Protein AF-A0A9Q4A813-F1 (afdb_monomer_lite)

pLDDT: mean 81.17, std 16.29, range [37.03, 97.19]

Structure (mmCIF, N/CA/C/O backbone):
data_AF-A0A9Q4A813-F1
#
_entry.id   AF-A0A9Q4A813-F1
#
loop_
_atom_site.group_PDB
_atom_site.id
_atom_site.type_symbol
_atom_site.label_atom_id
_atom_site.label_alt_id
_atom_site.label_comp_id
_atom_site.label_asym_id
_atom_site.label_entity_id
_atom_site.label_seq_id
_atom_site.pdbx_PDB_ins_code
_atom_site.Cartn_x
_atom_site.Cartn_y
_atom_site.Cartn_z
_atom_site.occupancy
_atom_site.B_iso_or_equiv
_atom_site.auth_seq_id
_atom_site.auth_comp_id
_atom_site.auth_asym_id
_atom_site.auth_atom_id
_atom_site.pdbx_PDB_model_num
ATOM 1 N N . MET A 1 1 ? -51.797 40.266 102.186 1.00 48.66 1 MET A N 1
ATOM 2 C CA . MET A 1 1 ? -51.116 39.179 101.457 1.00 48.66 1 MET A CA 1
ATOM 3 C C . MET A 1 1 ? -51.995 38.846 100.269 1.00 48.66 1 MET A C 1
ATOM 5 O O . MET A 1 1 ? -52.979 38.146 100.448 1.00 48.66 1 MET A O 1
ATOM 9 N N . GLU A 1 2 ? -51.733 39.440 99.106 1.00 53.50 2 GLU A N 1
ATOM 10 C CA . GLU A 1 2 ? -52.373 38.982 97.869 1.00 53.50 2 GLU A CA 1
ATOM 11 C C . GLU A 1 2 ? -51.731 37.646 97.497 1.00 53.50 2 GLU A C 1
ATOM 13 O O . GLU A 1 2 ? -50.522 37.565 97.272 1.00 53.50 2 GLU A O 1
ATOM 18 N N . GLU A 1 3 ? -52.528 36.583 97.527 1.00 62.31 3 GLU A N 1
ATOM 19 C CA . GLU A 1 3 ? -52.125 35.249 97.108 1.00 62.31 3 GLU A CA 1
ATOM 20 C C . GLU A 1 3 ? -51.819 35.312 95.606 1.00 62.31 3 GLU A C 1
ATOM 22 O O . GLU A 1 3 ? -52.702 35.499 94.767 1.00 62.31 3 GLU A O 1
ATOM 27 N N . ARG A 1 4 ? -50.530 35.269 95.258 1.00 67.25 4 ARG A N 1
ATOM 28 C CA . ARG A 1 4 ? -50.065 35.313 93.873 1.00 67.25 4 ARG A CA 1
ATOM 29 C C . ARG A 1 4 ? -50.485 34.005 93.208 1.00 67.25 4 ARG A C 1
ATOM 31 O O . ARG A 1 4 ? -49.751 33.031 93.280 1.00 67.25 4 ARG A O 1
ATOM 38 N N . ILE A 1 5 ? -51.670 33.985 92.595 1.00 70.75 5 ILE A N 1
ATOM 39 C CA . ILE A 1 5 ? -52.188 32.826 91.858 1.00 70.75 5 ILE A CA 1
ATOM 40 C C . ILE A 1 5 ? -51.137 32.420 90.816 1.00 70.75 5 ILE A C 1
ATOM 42 O O . ILE A 1 5 ? -50.911 33.132 89.830 1.00 70.75 5 ILE A O 1
ATOM 46 N N . GLU A 1 6 ? -50.455 31.300 91.063 1.00 72.94 6 GLU A N 1
ATOM 47 C CA . GLU A 1 6 ? -49.460 30.755 90.147 1.00 72.94 6 GLU A CA 1
ATOM 48 C C . GLU A 1 6 ? -50.158 30.315 88.860 1.00 72.94 6 GLU A C 1
ATOM 50 O O . GLU A 1 6 ? -51.040 29.454 88.840 1.00 72.94 6 GLU A O 1
ATOM 55 N N . ARG A 1 7 ? -49.785 30.959 87.754 1.00 78.88 7 ARG A N 1
ATOM 56 C CA . ARG A 1 7 ? -50.363 30.703 86.436 1.00 78.88 7 ARG A CA 1
ATOM 57 C C . ARG A 1 7 ? -49.697 29.474 85.840 1.00 78.88 7 ARG A C 1
ATOM 59 O O . ARG A 1 7 ? -48.671 29.584 85.178 1.00 78.88 7 ARG A O 1
ATOM 66 N N . ILE A 1 8 ? -50.283 28.309 86.069 1.00 87.44 8 ILE A N 1
ATOM 67 C CA . ILE A 1 8 ? -49.774 27.061 85.503 1.00 87.44 8 ILE A CA 1
ATOM 68 C C . ILE A 1 8 ? -50.472 26.808 84.164 1.00 87.44 8 ILE A C 1
ATOM 70 O O . ILE A 1 8 ? -51.692 26.656 84.102 1.00 87.44 8 ILE A O 1
ATOM 74 N N . THR A 1 9 ? -49.696 26.763 83.080 1.00 90.25 9 THR A N 1
ATOM 75 C CA . THR A 1 9 ? -50.174 26.263 81.782 1.00 90.25 9 THR A CA 1
ATOM 76 C C . THR A 1 9 ? -49.902 24.774 81.722 1.00 90.25 9 THR A C 1
ATOM 78 O O . THR A 1 9 ? -48.750 24.359 81.805 1.00 90.25 9 THR A O 1
ATOM 81 N N . SER A 1 10 ? -50.950 23.968 81.598 1.00 93.81 10 SER A N 1
ATOM 82 C CA . SER A 1 10 ? -50.821 22.524 81.413 1.00 93.81 10 SER A CA 1
ATOM 83 C C . SER A 1 10 ? -50.976 22.170 79.940 1.00 93.81 10 SER A C 1
ATOM 85 O O . SER A 1 10 ? -51.886 22.658 79.271 1.00 93.81 10 SER A O 1
ATOM 87 N N . VAL A 1 11 ? -50.077 21.339 79.436 1.00 95.50 11 VAL A N 1
ATOM 88 C CA . VAL A 1 11 ? -50.064 20.851 78.060 1.00 95.50 11 VAL A CA 1
ATOM 89 C C . VAL A 1 11 ? -50.139 19.337 78.119 1.00 95.50 11 VAL A C 1
ATOM 91 O O . VAL A 1 11 ? -49.239 18.713 78.667 1.00 95.50 11 VAL A O 1
ATOM 94 N N . ALA A 1 12 ? -51.193 18.749 77.568 1.00 96.12 12 ALA A N 1
ATOM 95 C CA . ALA A 1 12 ? -51.295 17.303 77.414 1.00 96.12 12 ALA A CA 1
ATOM 96 C C . ALA A 1 12 ? -50.886 16.928 75.989 1.00 96.12 12 ALA A C 1
ATOM 98 O O . ALA A 1 12 ? -51.557 17.321 75.036 1.00 96.12 12 ALA A O 1
ATOM 99 N N . THR A 1 13 ? -49.778 16.209 75.850 1.00 95.81 13 THR A N 1
ATOM 100 C CA . THR A 1 13 ? -49.346 15.592 74.589 1.00 95.81 13 THR A CA 1
ATOM 101 C C . THR A 1 13 ? -49.919 14.180 74.482 1.00 95.81 13 THR A C 1
ATOM 103 O O . THR A 1 13 ? -50.711 13.756 75.328 1.00 95.81 13 THR A O 1
ATOM 106 N N . CYS A 1 14 ? -49.574 13.460 73.420 1.00 91.75 14 CYS A N 1
ATOM 107 C CA . CYS A 1 14 ? -50.016 12.089 73.226 1.00 91.75 14 CYS A CA 1
ATOM 108 C C . CYS A 1 14 ? -49.528 11.132 74.331 1.00 91.75 14 CYS A C 1
ATOM 110 O O . CYS A 1 14 ? -50.235 10.185 74.676 1.00 91.75 14 CYS A O 1
ATOM 112 N N . ASP A 1 15 ? -48.330 11.361 74.864 1.00 90.06 15 ASP A N 1
ATOM 113 C CA . ASP A 1 15 ? -47.640 10.455 75.781 1.00 90.06 15 ASP A CA 1
ATOM 114 C C . ASP A 1 15 ? -47.388 11.051 77.172 1.00 90.06 15 ASP A C 1
ATOM 116 O O . ASP A 1 15 ? -47.363 10.306 78.151 1.00 90.06 15 ASP A O 1
ATOM 120 N N . GLU A 1 16 ? -47.287 12.376 77.304 1.00 94.00 16 GLU A N 1
ATOM 121 C CA . GLU A 1 16 ? -46.998 13.017 78.592 1.00 94.00 16 GLU A CA 1
ATOM 122 C C . GLU A 1 16 ? -47.769 14.333 78.816 1.00 94.00 16 GLU A C 1
ATOM 124 O O . GLU A 1 16 ? -48.275 14.971 77.890 1.00 94.00 16 GLU A O 1
ATOM 129 N N . SER A 1 17 ? -47.900 14.747 80.080 1.00 95.19 17 SER A N 1
ATOM 130 C CA . SER A 1 17 ? -48.520 16.019 80.467 1.00 95.19 17 SER A CA 1
ATOM 131 C C . SER A 1 17 ? -47.512 16.946 81.137 1.00 95.19 17 SER A C 1
ATOM 133 O O . SER A 1 17 ? -47.039 16.672 82.237 1.00 95.19 17 SER A O 1
ATOM 135 N N . TYR A 1 18 ? -47.257 18.092 80.515 1.00 95.88 18 TYR A N 1
ATOM 136 C CA . TYR A 1 18 ? -46.307 19.098 80.980 1.00 95.88 18 TYR A CA 1
ATOM 137 C C . TYR A 1 18 ? -47.015 20.248 81.69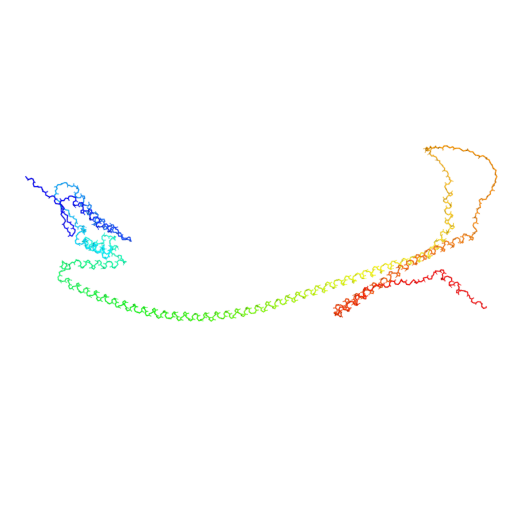7 1.00 95.88 18 TYR A C 1
ATOM 139 O O . TYR A 1 18 ? -48.157 20.598 81.385 1.00 95.88 18 TYR A O 1
ATOM 147 N N . ARG A 1 19 ? -46.335 20.863 82.669 1.00 95.44 19 ARG A N 1
ATOM 148 C CA . ARG A 1 19 ? -46.815 22.044 83.400 1.00 95.44 19 ARG A CA 1
ATOM 149 C C . ARG A 1 19 ? -45.765 23.144 83.349 1.00 95.44 19 ARG A C 1
ATOM 151 O O . ARG A 1 19 ? -44.653 22.965 83.832 1.00 95.44 19 ARG A O 1
ATOM 158 N N . PHE A 1 20 ? -46.141 24.295 82.808 1.00 93.88 20 PHE A N 1
ATOM 159 C CA . PHE A 1 20 ? -45.253 25.436 82.624 1.00 93.88 20 PHE A CA 1
ATOM 160 C C . PHE A 1 20 ? -45.651 26.575 83.569 1.00 93.88 20 PHE A C 1
ATOM 162 O O . PHE A 1 20 ? -46.770 27.087 83.455 1.00 93.88 20 PHE A O 1
ATOM 169 N N . PRO A 1 21 ? -44.757 27.000 84.484 1.00 89.56 21 PRO A N 1
ATOM 170 C CA . PRO A 1 21 ? -45.039 28.083 85.428 1.00 89.56 21 PRO A CA 1
ATOM 171 C C . PRO A 1 21 ? -44.903 29.475 84.794 1.00 89.56 21 PRO A C 1
ATOM 173 O O . PRO A 1 21 ? -45.385 30.465 85.340 1.00 89.56 21 PRO A O 1
ATOM 176 N N . THR A 1 22 ? -44.214 29.584 83.651 1.00 90.00 22 THR A N 1
ATOM 177 C CA . THR A 1 22 ? -43.974 30.859 82.966 1.00 90.00 22 THR A CA 1
ATOM 178 C C . THR A 1 22 ? -44.120 30.728 81.453 1.00 90.00 22 THR A C 1
ATOM 180 O O . THR A 1 22 ? -43.875 29.671 80.872 1.00 90.00 22 THR A O 1
ATOM 183 N N . ALA A 1 23 ? -44.456 31.844 80.802 1.00 89.12 23 ALA A N 1
ATOM 184 C CA . ALA A 1 23 ? -44.488 31.949 79.344 1.00 89.12 23 ALA A CA 1
ATOM 185 C C . ALA A 1 23 ? -43.134 31.645 78.696 1.00 89.12 23 ALA A C 1
ATOM 187 O O . ALA A 1 23 ? -43.082 31.072 77.612 1.00 89.12 23 ALA A O 1
ATOM 188 N N . ASN A 1 24 ? -42.041 32.017 79.366 1.00 92.31 24 ASN A N 1
ATOM 189 C CA . ASN A 1 24 ? -40.705 31.749 78.861 1.00 92.31 24 ASN A CA 1
ATOM 190 C C . ASN A 1 24 ? -40.403 30.245 78.858 1.00 92.31 24 ASN A C 1
ATOM 192 O O . ASN A 1 24 ? -39.918 29.741 77.855 1.00 92.31 24 ASN A O 1
ATOM 196 N N . ALA A 1 25 ? -40.773 29.522 79.923 1.00 94.00 25 ALA A N 1
ATOM 197 C CA . ALA A 1 25 ? -40.615 28.067 79.982 1.00 94.00 25 ALA A CA 1
ATOM 198 C C . ALA A 1 25 ? -41.424 27.357 78.882 1.00 94.00 25 ALA A C 1
ATOM 200 O O . ALA A 1 25 ? -40.917 26.446 78.239 1.00 94.00 25 ALA A O 1
ATOM 201 N N . PHE A 1 26 ? -42.650 27.818 78.609 1.00 94.19 26 PHE A N 1
ATOM 202 C CA . PHE A 1 26 ? -43.450 27.282 77.506 1.00 94.19 26 PHE A CA 1
ATOM 203 C C . PHE A 1 26 ? -42.820 27.570 76.132 1.00 94.19 26 PHE A C 1
ATOM 205 O O . PHE A 1 26 ? -42.729 26.673 75.302 1.00 94.19 26 PHE A O 1
ATOM 212 N N . ARG A 1 27 ? -42.328 28.792 75.884 1.00 94.50 27 ARG A N 1
ATOM 213 C CA . ARG A 1 27 ? -41.642 29.126 74.620 1.00 94.50 27 ARG A CA 1
ATOM 214 C C . ARG A 1 27 ? -40.341 28.347 74.434 1.00 94.50 27 ARG A C 1
ATOM 216 O O . ARG A 1 27 ? -40.059 27.921 73.322 1.00 94.50 27 ARG A O 1
ATOM 223 N N . GLN A 1 28 ? -39.576 28.148 75.507 1.00 95.88 28 GLN A N 1
ATOM 224 C CA . GLN A 1 28 ? -38.374 27.314 75.491 1.00 95.88 28 GLN A CA 1
ATOM 225 C C . GLN A 1 28 ? -38.709 25.860 75.161 1.00 95.88 28 GLN A C 1
ATOM 227 O O . GLN A 1 28 ? -38.016 25.269 74.343 1.00 95.88 28 GLN A O 1
ATOM 232 N N . PHE A 1 29 ? -39.795 25.321 75.721 1.00 96.25 29 PHE A N 1
ATOM 233 C CA . PHE A 1 29 ? -40.293 23.993 75.364 1.00 96.25 29 PHE A CA 1
ATOM 234 C C . PHE A 1 29 ? -40.661 23.903 73.878 1.00 96.25 29 PHE A C 1
ATOM 236 O O . PHE A 1 29 ? -40.133 23.049 73.180 1.00 96.25 29 PHE A O 1
ATOM 243 N N . ILE A 1 30 ? -41.481 24.827 73.358 1.00 96.62 30 ILE A N 1
ATOM 244 C CA . ILE A 1 30 ? -41.858 24.830 71.933 1.00 96.62 30 ILE A CA 1
ATOM 245 C C . ILE A 1 30 ? -40.623 24.940 71.022 1.00 96.62 30 ILE A C 1
ATOM 247 O O . ILE A 1 30 ? -40.543 24.235 70.020 1.00 96.62 30 ILE A O 1
ATOM 251 N N . GLY A 1 31 ? -39.656 25.797 71.367 1.00 96.38 31 GLY A N 1
ATOM 252 C CA . GLY A 1 31 ? -38.399 25.923 70.624 1.00 96.38 31 GLY A CA 1
ATOM 253 C C . GLY A 1 31 ? -37.567 24.638 70.645 1.00 96.38 31 GLY A C 1
ATOM 254 O O . GLY A 1 31 ? -37.150 24.170 69.591 1.00 96.38 31 GLY A O 1
ATOM 255 N N . GLY A 1 32 ? -37.402 24.031 71.825 1.00 97.12 32 GLY A N 1
ATOM 256 C CA . GLY A 1 32 ? -36.677 22.769 71.983 1.00 97.12 32 GLY A CA 1
ATOM 257 C C . GLY A 1 32 ? -37.315 21.620 71.204 1.00 97.12 32 GLY A C 1
ATOM 258 O O . GLY A 1 32 ? -36.611 20.855 70.556 1.00 97.12 32 GLY A O 1
ATOM 259 N N . GLU A 1 33 ? -38.643 21.554 71.184 1.00 97.06 33 GLU A N 1
ATOM 260 C CA . GLU A 1 33 ? -39.403 20.572 70.409 1.00 97.06 33 GLU A CA 1
ATOM 261 C C . GLU A 1 33 ? -39.213 20.748 68.889 1.00 97.06 33 GLU A C 1
ATOM 263 O O . GLU A 1 33 ? -39.002 19.770 68.169 1.00 97.06 33 GLU A O 1
ATOM 268 N N . PHE A 1 34 ? -39.210 21.985 68.373 1.00 96.12 34 PHE A N 1
ATOM 269 C CA . PHE A 1 34 ? -38.894 22.233 66.957 1.00 96.12 34 PHE A CA 1
ATOM 270 C C . PHE A 1 34 ? -37.481 21.765 66.590 1.00 96.12 34 PHE A C 1
ATOM 272 O O . PHE A 1 34 ? -37.295 21.118 65.555 1.00 96.12 34 PHE A O 1
ATOM 279 N N . ASP A 1 35 ? -36.499 22.056 67.441 1.00 96.69 35 ASP A N 1
ATOM 280 C CA . ASP A 1 35 ? -35.110 21.660 67.217 1.00 96.69 35 ASP A CA 1
ATOM 281 C C . ASP A 1 35 ? -34.944 20.134 67.304 1.00 96.69 35 ASP A C 1
ATOM 283 O O . ASP A 1 35 ? -34.292 19.529 66.444 1.00 96.69 35 ASP A O 1
ATOM 287 N N . ALA A 1 36 ? -35.599 19.495 68.278 1.00 96.94 36 ALA A N 1
ATOM 288 C CA . ALA A 1 36 ? -35.564 18.051 68.495 1.00 96.94 36 ALA A CA 1
ATOM 289 C C . ALA A 1 36 ? -36.136 17.255 67.313 1.00 96.94 36 ALA A C 1
ATOM 291 O O . ALA A 1 36 ? -35.641 16.164 67.019 1.00 96.94 36 ALA A O 1
ATOM 292 N N . TRP A 1 37 ? -37.124 17.804 66.599 1.00 97.19 37 TRP A N 1
ATOM 293 C CA . TRP A 1 37 ? -37.753 17.165 65.438 1.00 97.19 37 TRP A CA 1
ATOM 294 C C . TRP A 1 37 ? -37.270 17.678 64.076 1.00 97.19 37 TRP A C 1
ATOM 296 O O . TRP A 1 37 ? -37.696 17.159 63.043 1.00 97.19 37 TRP A O 1
ATOM 306 N N . SER A 1 38 ? -36.338 18.634 64.041 1.00 95.81 38 SER A N 1
ATOM 307 C CA . SER A 1 38 ? -35.790 19.219 62.801 1.00 95.81 38 SER A CA 1
ATOM 308 C C . SER A 1 38 ? -35.235 18.183 61.810 1.00 95.81 38 SER A C 1
ATOM 310 O O . SER A 1 38 ? -35.267 18.371 60.591 1.00 95.81 38 SER A O 1
ATOM 312 N N . TRP A 1 39 ? -34.769 17.044 62.322 1.00 96.31 39 TRP A N 1
ATOM 313 C CA . TRP A 1 39 ? -34.242 15.947 61.517 1.00 96.31 39 TRP A CA 1
ATOM 314 C C . TRP A 1 39 ? -35.301 15.229 60.684 1.00 96.31 39 TRP A C 1
ATOM 316 O O . TRP A 1 39 ? -34.950 14.647 59.660 1.00 96.31 39 TRP A O 1
ATOM 326 N N . VAL A 1 40 ? -36.575 15.270 61.089 1.00 96.12 40 VAL A N 1
ATOM 327 C CA . VAL A 1 40 ? -37.659 14.598 60.364 1.00 96.12 40 VAL A CA 1
ATOM 328 C C . VAL A 1 40 ? -37.801 15.215 58.979 1.00 96.12 40 VAL A C 1
ATOM 330 O O . VAL A 1 40 ? -37.829 14.479 58.001 1.00 96.12 40 VAL A O 1
ATOM 333 N N . SER A 1 41 ? -37.774 16.546 58.874 1.00 92.38 41 SER A N 1
ATOM 334 C CA . SER A 1 41 ? -37.753 17.275 57.594 1.00 92.38 41 SER A CA 1
ATOM 335 C C . SER A 1 41 ? -36.431 17.161 56.822 1.00 92.38 41 SER A C 1
ATOM 337 O O . SER A 1 41 ? -36.364 17.549 55.662 1.00 92.38 41 SER A O 1
ATOM 339 N N . GLY A 1 42 ? -35.366 16.659 57.454 1.00 91.81 42 GLY A N 1
ATOM 340 C CA . GLY A 1 42 ? -34.032 16.523 56.859 1.00 91.81 42 GLY A CA 1
ATOM 341 C C . GLY A 1 42 ? -33.747 15.153 56.236 1.00 91.81 42 GLY A C 1
ATOM 342 O O . GLY A 1 42 ? -32.596 14.874 55.895 1.00 91.81 42 GLY A O 1
ATOM 343 N N . LEU A 1 43 ? -34.746 14.273 56.131 1.00 93.25 43 LEU A N 1
ATOM 344 C CA . LEU A 1 43 ? -34.573 12.945 55.544 1.00 93.25 43 LEU A CA 1
ATOM 345 C C . LEU A 1 43 ? -34.280 13.036 54.028 1.00 93.25 43 LEU A C 1
ATOM 347 O O . LEU A 1 43 ? -34.834 13.893 53.339 1.00 93.25 43 LEU A O 1
ATOM 351 N N . PRO A 1 44 ? -33.386 12.185 53.484 1.00 87.75 44 PRO A N 1
ATOM 352 C CA . PRO A 1 44 ? -32.968 12.273 52.087 1.00 87.75 44 PRO A CA 1
ATOM 353 C C . PRO A 1 44 ? -34.119 11.964 51.116 1.00 87.75 44 PRO A C 1
ATOM 355 O O . PRO A 1 44 ? -34.931 11.069 51.352 1.00 87.75 44 PRO A O 1
ATOM 358 N N . ALA A 1 45 ? -34.155 12.662 49.976 1.00 80.25 45 ALA A N 1
ATOM 359 C CA . ALA A 1 45 ? -35.052 12.324 48.868 1.00 80.25 45 ALA A CA 1
ATOM 360 C C . ALA A 1 45 ? -34.824 10.857 48.426 1.00 80.25 45 ALA A C 1
ATOM 362 O O . ALA A 1 45 ? -33.671 10.420 48.384 1.00 80.25 45 ALA A O 1
ATOM 363 N N . PRO A 1 46 ? -35.878 10.084 48.092 1.00 76.31 46 PRO A N 1
ATOM 364 C CA . PRO A 1 46 ? -37.226 10.512 47.688 1.00 76.31 46 PRO A CA 1
ATOM 365 C C . PRO A 1 46 ? -38.253 10.633 48.829 1.00 76.31 46 PRO A C 1
ATOM 367 O O . PRO A 1 46 ? -39.450 10.760 48.572 1.00 76.31 46 PRO A O 1
ATOM 370 N N . PHE A 1 47 ? -37.821 10.568 50.084 1.00 79.06 47 PHE A N 1
ATOM 371 C CA . PHE A 1 47 ? -38.715 10.437 51.228 1.00 79.06 47 PHE A CA 1
ATOM 372 C C . PHE A 1 47 ? -39.228 11.806 51.701 1.00 79.06 47 PHE A C 1
ATOM 374 O O . PHE A 1 47 ? -38.698 12.374 52.650 1.00 79.06 47 PHE A O 1
ATOM 381 N N . SER A 1 48 ? -40.248 12.360 51.031 1.00 79.88 48 SER A N 1
ATOM 382 C CA . SER A 1 48 ? -40.907 13.585 51.513 1.00 79.88 48 SER A CA 1
ATOM 383 C C . SER A 1 48 ? -41.657 13.282 52.810 1.00 79.88 48 SER A C 1
ATOM 385 O O . SER A 1 48 ? -42.703 12.636 52.823 1.00 79.88 48 SER A O 1
ATOM 387 N N . THR A 1 49 ? -41.086 13.741 53.915 1.00 88.62 49 THR A N 1
ATOM 388 C CA . THR A 1 49 ? -41.665 13.689 55.263 1.00 88.62 49 THR A CA 1
ATOM 389 C C . THR A 1 49 ? -42.326 15.008 55.652 1.00 88.62 49 THR A C 1
ATOM 391 O O . THR A 1 49 ? -42.772 15.171 56.790 1.00 88.62 49 THR A O 1
ATOM 394 N N . ASP A 1 50 ? -42.438 15.937 54.698 1.00 93.12 50 ASP A N 1
ATOM 395 C CA . ASP A 1 50 ? -43.021 17.265 54.887 1.00 93.12 50 ASP A CA 1
ATOM 396 C C . ASP A 1 50 ? -44.467 17.173 55.377 1.00 93.12 50 ASP A C 1
ATOM 398 O O . ASP A 1 50 ? -44.887 17.958 56.224 1.00 93.12 50 ASP A O 1
ATOM 402 N N . GLU A 1 51 ? -45.222 16.176 54.898 1.00 93.50 51 GLU A N 1
ATOM 403 C CA . GLU A 1 51 ? -46.595 15.922 55.339 1.00 93.50 51 GLU A CA 1
ATOM 404 C C . GLU A 1 51 ? -46.643 15.575 56.834 1.00 93.50 51 GLU A C 1
ATOM 406 O O . GLU A 1 51 ? -47.451 16.147 57.569 1.00 93.50 51 GLU A O 1
ATOM 411 N N . TYR A 1 52 ? -45.732 14.719 57.313 1.00 95.38 52 TYR A N 1
ATOM 412 C CA . TYR A 1 52 ? -45.647 14.379 58.735 1.00 95.38 52 TYR A CA 1
ATOM 413 C C . TYR A 1 52 ? -45.178 15.576 59.569 1.00 95.38 52 TYR A C 1
ATOM 415 O O . TYR A 1 52 ? -45.831 15.955 60.544 1.00 95.38 52 TYR A O 1
ATOM 423 N N . ALA A 1 53 ? -44.076 16.211 59.159 1.00 96.06 53 ALA A N 1
ATOM 424 C CA . ALA A 1 53 ? -43.505 17.368 59.844 1.00 96.06 53 ALA A CA 1
ATOM 425 C C . ALA A 1 53 ? -44.495 18.541 59.919 1.00 96.06 53 ALA A C 1
ATOM 427 O O . ALA A 1 53 ? -44.546 19.268 60.915 1.00 96.06 53 ALA A O 1
ATOM 428 N N . HIS A 1 54 ? -45.331 18.721 58.898 1.00 96.00 54 HIS A N 1
ATOM 429 C CA . HIS A 1 54 ? -46.375 19.730 58.908 1.00 96.00 54 HIS A CA 1
ATOM 430 C C . HIS A 1 54 ? -47.541 19.343 59.823 1.00 96.00 54 HIS A C 1
ATOM 432 O O . HIS A 1 54 ? -47.895 20.127 60.707 1.00 96.00 54 HIS A O 1
ATOM 438 N N . GLN A 1 55 ? -48.144 18.165 59.621 1.00 95.62 55 GLN A N 1
ATOM 439 C CA . GLN A 1 55 ? -49.400 17.789 60.282 1.00 95.62 55 GLN A CA 1
ATOM 440 C C . GLN A 1 55 ? -49.224 17.456 61.763 1.00 95.62 55 GLN A C 1
ATOM 442 O O . GLN A 1 55 ? -50.062 17.867 62.565 1.00 95.62 55 GLN A O 1
ATOM 447 N N . PHE A 1 56 ? -48.148 16.752 62.120 1.00 96.12 56 PHE A N 1
ATOM 448 C CA . PHE A 1 56 ? -47.974 16.184 63.460 1.00 96.12 56 PHE A CA 1
ATOM 449 C C . PHE A 1 56 ? -46.959 16.929 64.322 1.00 96.12 56 PHE A C 1
ATOM 451 O O . PHE A 1 56 ? -46.974 16.749 65.530 1.00 96.12 56 PHE A O 1
ATOM 458 N N . ILE A 1 57 ? -46.128 17.805 63.742 1.00 96.31 57 ILE A N 1
ATOM 459 C CA . ILE A 1 57 ? -45.151 18.605 64.501 1.00 96.31 57 ILE A CA 1
ATOM 460 C C . ILE A 1 57 ? -45.494 20.096 64.413 1.00 96.31 57 ILE A C 1
ATOM 462 O O . ILE A 1 57 ? -45.934 20.717 65.378 1.00 96.31 57 ILE A O 1
ATOM 466 N N . THR A 1 58 ? -45.372 20.691 63.227 1.00 96.88 58 THR A N 1
ATOM 467 C CA . THR A 1 58 ? -45.432 22.152 63.065 1.00 96.88 58 THR A CA 1
ATOM 468 C C . THR A 1 58 ? -46.812 22.729 63.370 1.00 96.88 58 THR A C 1
ATOM 470 O O . THR A 1 58 ? -46.930 23.754 64.044 1.00 96.88 58 THR A O 1
ATOM 473 N N . LYS A 1 59 ? -47.875 22.107 62.852 1.00 96.38 59 LYS A N 1
ATOM 474 C CA . LYS A 1 59 ? -49.258 22.562 63.027 1.00 96.38 59 LYS A CA 1
ATOM 475 C C . LYS A 1 59 ? -49.714 22.543 64.495 1.00 96.38 59 LYS A C 1
ATOM 477 O O . LYS A 1 59 ? -50.208 23.592 64.923 1.00 96.38 59 LYS A O 1
ATOM 482 N N . PRO A 1 60 ? -49.561 21.449 65.273 1.00 96.62 60 PRO A N 1
ATOM 483 C CA . PRO A 1 60 ? -49.950 21.438 66.684 1.00 96.62 60 PRO A CA 1
ATOM 484 C C . PRO A 1 60 ? -49.109 22.401 67.528 1.00 96.62 60 PRO A C 1
ATOM 486 O O . PRO A 1 60 ? -49.689 23.171 68.290 1.00 96.62 60 PRO A O 1
ATOM 489 N N . LEU A 1 61 ? -47.788 22.474 67.318 1.00 96.31 61 LEU A N 1
ATOM 490 C CA . LEU A 1 61 ? -46.925 23.413 68.047 1.00 96.31 61 LEU A CA 1
ATOM 491 C C . LEU A 1 61 ? -47.306 24.878 67.780 1.00 96.31 61 LEU A C 1
ATOM 493 O O . LEU A 1 61 ? -47.511 25.650 68.717 1.00 96.31 61 LEU A O 1
ATOM 497 N N . LYS A 1 62 ? -47.521 25.265 66.513 1.00 96.00 62 LYS A N 1
ATOM 498 C CA . LYS A 1 62 ? -47.997 26.619 66.162 1.00 96.00 62 LYS A CA 1
ATOM 499 C C . LYS A 1 62 ? -49.420 26.895 66.643 1.00 96.00 62 LYS A C 1
ATOM 501 O O . LYS A 1 62 ? -49.788 28.053 66.841 1.00 96.00 62 LYS A O 1
ATOM 506 N N . ALA A 1 63 ? -50.272 25.875 66.748 1.00 94.44 63 ALA A N 1
ATOM 507 C CA . ALA A 1 63 ? -51.607 26.027 67.320 1.00 94.44 63 ALA A CA 1
ATOM 508 C C . ALA A 1 63 ? -51.521 26.288 68.828 1.00 94.44 63 ALA A C 1
ATOM 510 O O . ALA A 1 63 ? -52.191 27.196 69.313 1.00 94.44 63 ALA A O 1
ATOM 511 N N . ALA A 1 64 ? -50.650 25.571 69.540 1.00 93.25 64 ALA A N 1
ATOM 512 C CA . ALA A 1 64 ? -50.397 25.783 70.959 1.00 93.25 64 ALA A CA 1
ATOM 513 C C . ALA A 1 64 ? -49.763 27.153 71.235 1.00 93.25 64 ALA A C 1
ATOM 515 O O . ALA A 1 64 ? -50.210 27.856 72.137 1.00 93.25 64 ALA A O 1
ATOM 516 N N . GLU A 1 65 ? -48.799 27.585 70.418 1.00 93.44 65 GLU A N 1
ATOM 517 C CA . GLU A 1 65 ? -48.189 28.915 70.518 1.00 93.44 65 GLU A CA 1
ATOM 518 C C . GLU A 1 65 ? -49.206 30.042 70.270 1.00 93.44 65 GLU A C 1
ATOM 520 O O . GLU A 1 65 ? -49.284 31.001 71.040 1.00 93.44 65 GLU A O 1
ATOM 525 N N . ARG A 1 66 ? -50.040 29.917 69.227 1.00 92.38 66 ARG A N 1
ATOM 526 C CA . ARG A 1 66 ? -51.117 30.883 68.957 1.00 92.38 66 ARG A CA 1
ATOM 527 C C . ARG A 1 66 ? -52.145 30.905 70.075 1.00 92.38 66 ARG A C 1
ATOM 529 O O . ARG A 1 66 ? -52.491 31.987 70.534 1.00 92.38 66 ARG A O 1
ATOM 536 N N . ALA A 1 67 ? -52.594 29.735 70.531 1.00 88.94 67 ALA A N 1
ATOM 537 C CA . ALA A 1 67 ? -53.515 29.639 71.653 1.00 88.94 67 ALA A CA 1
ATOM 538 C C . ALA A 1 67 ? -52.925 30.356 72.868 1.00 88.94 67 ALA A C 1
ATOM 540 O O . ALA A 1 67 ? -53.604 31.186 73.458 1.00 88.94 67 ALA A O 1
ATOM 541 N N . PHE A 1 68 ? -51.648 30.125 73.175 1.00 86.25 68 PHE A N 1
ATOM 542 C CA . PHE A 1 68 ? -50.946 30.769 74.281 1.00 86.25 68 PHE A CA 1
ATOM 543 C C . PHE A 1 68 ? -50.886 32.306 74.170 1.00 86.25 68 PHE A C 1
ATOM 545 O O . PHE A 1 68 ? -50.998 32.987 75.186 1.00 86.25 68 PHE A O 1
ATOM 552 N N . ASN A 1 69 ? -50.751 32.861 72.959 1.00 84.69 69 ASN A N 1
ATOM 553 C CA . ASN A 1 69 ? -50.629 34.308 72.736 1.00 84.69 69 ASN A CA 1
ATOM 554 C C . ASN A 1 69 ? -51.968 35.083 72.746 1.00 84.69 69 ASN A C 1
ATOM 556 O O . ASN A 1 69 ? -51.937 36.300 72.913 1.00 84.69 69 ASN A O 1
ATOM 560 N N . VAL A 1 70 ? -53.121 34.427 72.547 1.00 79.06 70 VAL A N 1
ATOM 561 C CA . VAL A 1 70 ? -54.405 35.112 72.266 1.00 79.06 70 VAL A CA 1
ATOM 562 C C . VAL A 1 70 ? -55.135 35.661 73.504 1.00 79.06 70 VAL A C 1
ATOM 564 O O . VAL A 1 70 ? -55.853 36.642 73.354 1.00 79.06 70 VAL A O 1
ATOM 567 N N . ASP A 1 71 ? -54.910 35.166 74.731 1.00 59.00 71 ASP A N 1
ATOM 568 C CA . ASP A 1 71 ? -55.621 35.706 75.914 1.00 59.00 71 ASP A CA 1
ATOM 569 C C . ASP A 1 71 ? -54.755 35.864 77.163 1.00 59.00 71 ASP A C 1
ATOM 571 O O . ASP A 1 71 ? -54.036 34.960 77.603 1.00 59.00 71 ASP A O 1
ATOM 575 N N . GLY A 1 72 ? -54.909 37.021 77.796 1.00 63.41 72 GLY A N 1
ATOM 576 C CA . GLY A 1 72 ? -54.360 37.296 79.109 1.00 63.41 72 GLY A CA 1
ATOM 577 C C . GLY A 1 72 ? -55.112 36.583 80.239 1.00 63.41 72 GLY A C 1
ATOM 578 O O . GLY A 1 72 ? -56.334 36.495 80.251 1.00 63.41 72 GLY A O 1
ATOM 579 N N . LEU A 1 73 ? -54.327 36.200 81.251 1.00 57.31 73 LEU A N 1
ATOM 580 C CA . LEU A 1 73 ? -54.661 36.126 82.684 1.00 57.31 73 LEU A CA 1
ATOM 581 C C . LEU A 1 73 ? -55.271 34.842 83.294 1.00 57.31 73 LEU A C 1
ATOM 583 O O . LEU A 1 73 ? -55.226 34.757 84.520 1.00 57.31 73 LEU A O 1
ATOM 587 N N . THR A 1 74 ? -55.717 33.816 82.556 1.00 74.62 74 THR A N 1
ATOM 588 C CA . THR A 1 74 ? -56.262 32.569 83.167 1.00 74.62 74 THR A CA 1
ATOM 589 C C . THR A 1 74 ? -55.390 31.321 82.955 1.00 74.62 74 THR A C 1
ATOM 591 O O . THR A 1 74 ? -54.636 31.225 81.986 1.00 74.62 74 THR A O 1
ATOM 594 N N . ALA A 1 75 ? -55.457 30.364 83.895 1.00 78.44 75 ALA A N 1
ATOM 595 C CA . ALA A 1 75 ? -54.812 29.052 83.775 1.00 78.44 75 ALA A CA 1
ATOM 596 C C . ALA A 1 75 ? -55.382 28.283 82.570 1.00 78.44 75 ALA A C 1
ATOM 598 O O . ALA A 1 75 ? -56.591 28.293 82.341 1.00 78.44 75 ALA A O 1
ATOM 599 N N . ARG A 1 76 ? -54.513 27.620 81.796 1.00 83.06 76 ARG A N 1
ATOM 600 C CA . ARG A 1 76 ? -54.871 26.989 80.516 1.00 83.06 76 ARG A CA 1
ATOM 601 C C . ARG A 1 76 ? -54.561 25.502 80.519 1.00 83.06 76 ARG A C 1
ATOM 603 O O . ARG A 1 76 ? -53.525 25.068 81.027 1.00 83.06 76 ARG A O 1
ATOM 610 N N . HIS A 1 77 ? -55.444 24.747 79.883 1.00 91.06 77 HIS A N 1
ATOM 611 C CA . HIS A 1 77 ? -55.205 23.366 79.505 1.00 91.06 77 HIS A CA 1
ATOM 612 C C . HIS A 1 77 ? -55.177 23.285 77.978 1.00 91.06 77 HIS A C 1
ATOM 614 O O . HIS A 1 77 ? -56.201 23.474 77.325 1.00 91.06 77 HIS A O 1
ATOM 620 N N . LEU A 1 78 ? -53.990 23.080 77.409 1.00 93.50 78 LEU A N 1
ATOM 621 C CA . LEU A 1 78 ? -53.790 22.899 75.976 1.00 93.50 78 LEU A CA 1
ATOM 622 C C . LEU A 1 78 ? -53.740 21.399 75.683 1.00 93.50 78 LEU A C 1
ATOM 624 O O . LEU A 1 78 ? -52.841 20.700 76.147 1.00 93.50 78 LEU A O 1
ATOM 628 N N . ASN A 1 79 ? -54.707 20.908 74.913 1.00 93.56 79 ASN A N 1
ATOM 629 C CA . ASN A 1 79 ? -54.732 19.521 74.466 1.00 93.56 79 ASN A CA 1
ATOM 630 C C . ASN A 1 79 ? -54.034 19.410 73.104 1.00 93.56 79 ASN A C 1
ATOM 632 O O . ASN A 1 79 ? -54.558 19.869 72.090 1.00 93.56 79 ASN A O 1
ATOM 636 N N . MET A 1 80 ? -52.858 18.791 73.103 1.00 94.69 80 MET A N 1
ATOM 637 C CA . MET A 1 80 ? -52.067 18.425 71.932 1.00 94.69 80 MET A CA 1
ATOM 638 C C . MET A 1 80 ? -52.005 16.900 71.774 1.00 94.69 80 MET A C 1
ATOM 640 O O . MET A 1 80 ? -50.948 16.329 71.537 1.00 94.69 80 MET A O 1
ATOM 644 N N . SER A 1 81 ? -53.142 16.215 71.884 1.00 91.69 81 SER A N 1
ATOM 645 C CA . SER A 1 81 ? -53.232 14.750 71.720 1.00 91.69 81 SER A CA 1
ATOM 646 C C . SER A 1 81 ? -52.713 14.213 70.378 1.00 91.69 81 SER A C 1
ATOM 648 O O . SER A 1 81 ? -52.457 13.021 70.257 1.00 91.69 81 SER A O 1
ATOM 650 N N . THR A 1 82 ? -52.553 15.070 69.366 1.00 92.75 82 THR A N 1
ATOM 651 C CA . THR A 1 82 ? -51.990 14.711 68.055 1.00 92.75 82 THR A CA 1
ATOM 652 C C . THR A 1 82 ? -50.470 14.878 67.987 1.00 92.75 82 THR A C 1
ATOM 654 O O . THR A 1 82 ? -49.906 14.730 66.911 1.00 92.75 82 THR A O 1
ATOM 657 N N . TYR A 1 83 ? -49.835 15.319 69.074 1.00 96.25 83 TYR A N 1
ATOM 658 C CA . TYR A 1 83 ? -48.423 15.678 69.133 1.00 96.25 83 TYR A CA 1
ATOM 659 C C . TYR A 1 83 ? -47.659 14.685 70.001 1.00 96.25 83 TYR A C 1
ATOM 661 O O . TYR A 1 83 ? -48.103 14.373 71.108 1.00 96.25 83 TYR A O 1
ATOM 669 N N . LEU A 1 84 ? -46.502 14.238 69.518 1.00 96.00 84 LEU A N 1
ATOM 670 C CA . LEU A 1 84 ? -45.569 13.411 70.274 1.00 96.00 84 LEU A CA 1
ATOM 671 C C . LEU A 1 84 ? -44.428 14.289 70.796 1.00 96.00 84 LEU A C 1
ATOM 673 O O . LEU A 1 84 ? -43.714 14.887 69.991 1.00 96.00 84 LEU A O 1
ATOM 677 N N . SER A 1 85 ? -44.267 14.381 72.117 1.00 96.56 85 SER A N 1
ATOM 678 C CA . SER A 1 85 ? -43.164 15.159 72.693 1.00 96.56 85 SER A CA 1
ATOM 679 C C . SER A 1 85 ? -41.835 14.448 72.494 1.00 96.56 85 SER A C 1
ATOM 681 O O . SER A 1 85 ? -41.769 13.224 72.569 1.00 96.56 85 SER A O 1
ATOM 683 N N . SER A 1 86 ? -40.766 15.211 72.259 1.00 96.56 86 SER A N 1
ATOM 684 C CA . SER A 1 86 ? -39.407 14.679 72.188 1.00 96.56 86 SER A CA 1
ATOM 685 C C . SER A 1 86 ? -38.936 14.072 73.508 1.00 96.56 86 SER A C 1
ATOM 687 O O . SER A 1 86 ? -38.164 13.116 73.493 1.00 96.56 86 SER A O 1
ATOM 689 N N . ASP A 1 87 ? -39.418 14.608 74.631 1.00 95.44 87 ASP A N 1
ATOM 690 C CA . ASP A 1 87 ? -39.039 14.184 75.983 1.00 95.44 87 ASP A CA 1
ATOM 691 C C . ASP A 1 87 ? -39.953 13.076 76.532 1.00 95.44 87 ASP A C 1
ATOM 693 O O . ASP A 1 87 ? -39.622 12.412 77.523 1.00 95.44 87 ASP A O 1
ATOM 697 N N . GLY A 1 88 ? -41.080 12.832 75.865 1.00 93.00 88 GLY A N 1
ATOM 698 C CA . GLY A 1 88 ? -41.981 11.736 76.180 1.00 93.00 88 GLY A CA 1
ATOM 699 C C . GLY A 1 88 ? -41.353 10.360 75.915 1.00 93.00 88 GLY A C 1
ATOM 700 O O . GLY A 1 88 ? -40.295 10.235 75.292 1.00 93.00 88 GLY A O 1
ATOM 701 N N . GLU A 1 89 ? -41.969 9.297 76.440 1.00 92.31 89 GLU A N 1
ATOM 702 C CA . GLU A 1 89 ? -41.423 7.928 76.380 1.00 92.31 89 GLU A CA 1
ATOM 703 C C . GLU A 1 89 ? -41.165 7.476 74.933 1.00 92.31 89 GLU A C 1
ATOM 705 O O . GLU A 1 89 ? -40.093 6.957 74.620 1.00 92.31 89 GLU A O 1
ATOM 710 N N . LEU A 1 90 ? -42.118 7.734 74.033 1.00 93.25 90 LEU A N 1
ATOM 711 C CA . LEU A 1 90 ? -41.996 7.357 72.623 1.00 93.25 90 LEU A CA 1
ATOM 712 C C . LEU A 1 90 ? -41.049 8.293 71.865 1.00 93.25 90 LEU A C 1
ATOM 714 O O . LEU A 1 90 ? -40.356 7.848 70.949 1.00 93.25 90 LEU A O 1
ATOM 718 N N . GLY A 1 91 ? -41.000 9.573 72.245 1.00 95.19 91 GLY A N 1
ATOM 719 C CA . GLY A 1 91 ? -40.078 10.547 71.667 1.00 95.19 91 GLY A CA 1
ATOM 720 C C . GLY A 1 91 ? -38.618 10.211 71.948 1.00 95.19 91 GLY A C 1
ATOM 721 O O . GLY A 1 91 ? -37.818 10.125 71.013 1.00 95.19 91 GLY A O 1
ATOM 722 N N . ARG A 1 92 ? -38.288 9.929 73.214 1.00 95.12 92 ARG A N 1
ATOM 723 C CA . ARG A 1 92 ? -36.940 9.518 73.635 1.00 95.12 92 ARG A CA 1
ATOM 724 C C . ARG A 1 92 ? -36.496 8.245 72.935 1.00 95.12 92 ARG A C 1
ATOM 726 O O . ARG A 1 92 ? -35.410 8.204 72.366 1.00 95.12 92 ARG A O 1
ATOM 733 N N . LEU A 1 93 ? -37.373 7.251 72.880 1.00 95.06 93 LEU A N 1
ATOM 734 C CA . LEU A 1 93 ? -37.096 6.002 72.186 1.00 95.06 93 LEU A CA 1
ATOM 735 C C . LEU A 1 93 ? -36.862 6.213 70.684 1.00 95.06 93 LEU A C 1
ATOM 737 O O . LEU A 1 93 ? -35.930 5.653 70.113 1.00 95.06 93 LEU A O 1
ATOM 741 N N . ALA A 1 94 ? -37.648 7.069 70.026 1.00 96.38 94 ALA A N 1
ATOM 742 C CA . ALA A 1 94 ? -37.393 7.411 68.630 1.00 96.38 94 ALA A CA 1
ATOM 743 C C . ALA A 1 94 ? -36.016 8.073 68.449 1.00 96.38 94 ALA A C 1
ATOM 745 O O . ALA A 1 94 ? -35.317 7.781 67.474 1.00 96.38 94 ALA A O 1
ATOM 746 N N . GLN A 1 95 ? -35.592 8.933 69.378 1.00 96.19 95 GLN A N 1
ATOM 747 C CA . GLN A 1 95 ? -34.258 9.535 69.347 1.00 96.19 95 GLN A CA 1
ATOM 748 C C . GLN A 1 95 ? -33.140 8.506 69.563 1.00 96.19 95 GLN A C 1
ATOM 750 O O . GLN A 1 95 ? -32.130 8.571 68.862 1.00 96.19 95 GLN A O 1
ATOM 755 N N . GLU A 1 96 ? -33.323 7.537 70.457 1.00 95.69 96 GLU A N 1
ATOM 756 C CA . GLU A 1 96 ? -32.382 6.428 70.667 1.00 95.69 96 GLU A CA 1
ATOM 757 C C . GLU A 1 96 ? -32.263 5.563 69.403 1.00 95.69 96 GLU A C 1
ATOM 759 O O . GLU A 1 96 ? -31.167 5.388 68.867 1.00 95.69 96 GLU A O 1
ATOM 764 N N . ILE A 1 97 ? -33.394 5.151 68.816 1.00 96.50 97 ILE A N 1
ATOM 765 C CA . ILE A 1 97 ? -33.429 4.392 67.552 1.00 96.50 97 ILE A CA 1
ATOM 766 C C . ILE A 1 97 ? -32.744 5.174 66.428 1.00 96.50 97 ILE A C 1
ATOM 768 O O . ILE A 1 97 ? -32.076 4.590 65.574 1.00 96.50 97 ILE A O 1
ATOM 772 N N . ARG A 1 98 ? -32.874 6.506 66.413 1.00 96.75 98 ARG A N 1
ATOM 773 C CA . ARG A 1 98 ? -32.199 7.348 65.419 1.00 96.75 98 ARG A CA 1
ATOM 774 C C . ARG A 1 98 ? -30.681 7.264 65.556 1.00 96.75 98 ARG A C 1
ATOM 776 O O . ARG A 1 98 ? -30.001 7.252 64.529 1.00 96.75 98 ARG A O 1
ATOM 783 N N . GLN A 1 99 ? -30.164 7.245 66.783 1.00 96.44 99 GLN A N 1
ATOM 784 C CA . GLN A 1 99 ? -28.729 7.159 67.051 1.00 96.44 99 GLN A CA 1
ATOM 785 C C . GLN A 1 99 ? -28.173 5.767 66.720 1.00 96.44 99 GLN A C 1
ATOM 787 O O . GLN A 1 99 ? -27.097 5.675 66.133 1.00 96.44 99 GLN A O 1
ATOM 792 N N . GLU A 1 100 ? -28.914 4.702 67.032 1.00 96.06 100 GLU A N 1
ATOM 793 C CA . GLU A 1 100 ? -28.434 3.320 66.881 1.00 96.06 100 GLU A CA 1
ATOM 794 C C . GLU A 1 100 ? -28.691 2.712 65.496 1.00 96.06 100 GLU A C 1
ATOM 796 O O . GLU A 1 100 ? -27.859 1.981 64.955 1.00 96.06 100 GLU A O 1
ATOM 801 N N . HIS A 1 101 ? -29.846 3.008 64.901 1.00 95.50 101 HIS A N 1
ATOM 802 C CA . HIS A 1 101 ? -30.347 2.345 63.690 1.00 95.50 101 HIS A CA 1
ATOM 803 C C . HIS A 1 101 ? -30.623 3.310 62.534 1.00 95.50 101 HIS A C 1
ATOM 805 O O . HIS A 1 101 ? -31.129 2.906 61.482 1.00 95.50 101 HIS A O 1
ATOM 811 N N . GLY A 1 102 ? -30.277 4.583 62.715 1.00 96.62 102 GLY A N 1
ATOM 812 C CA . GLY A 1 102 ? -30.397 5.622 61.707 1.00 96.62 102 GLY A CA 1
ATOM 813 C C . GLY A 1 102 ? -31.777 6.291 61.649 1.00 96.62 102 GLY A C 1
ATOM 814 O O . GLY A 1 102 ? -32.773 5.809 62.198 1.00 96.62 102 GLY A O 1
ATOM 815 N N . PRO A 1 103 ? -31.862 7.437 60.952 1.00 96.88 103 PRO A N 1
ATOM 816 C CA . PRO A 1 103 ? -33.042 8.298 60.975 1.00 96.88 103 PRO A CA 1
ATOM 817 C C . PRO A 1 103 ? -34.243 7.705 60.220 1.00 96.88 103 PRO A C 1
ATOM 819 O O . PRO A 1 103 ? -35.380 7.989 60.579 1.00 96.88 103 PRO A O 1
ATOM 822 N N . ILE A 1 104 ? -34.020 6.844 59.219 1.00 96.50 104 ILE A N 1
ATOM 823 C CA . ILE A 1 104 ? -35.103 6.179 58.472 1.00 96.50 104 ILE A CA 1
ATOM 824 C C . ILE A 1 104 ? -35.842 5.182 59.373 1.00 96.50 104 ILE A C 1
ATOM 826 O O . ILE A 1 104 ? -37.067 5.227 59.456 1.00 96.50 104 ILE A O 1
ATOM 830 N N . THR A 1 105 ? -35.108 4.324 60.089 1.00 96.31 105 THR A N 1
ATOM 831 C CA . THR A 1 105 ? -35.678 3.349 61.035 1.00 96.31 105 THR A CA 1
ATOM 832 C C . THR A 1 105 ? -36.434 4.050 62.161 1.00 96.31 105 THR A C 1
ATOM 834 O O . THR A 1 105 ? -37.555 3.668 62.486 1.00 96.31 105 THR A O 1
ATOM 837 N N . SER A 1 106 ? -35.859 5.124 62.712 1.00 96.88 106 SER A N 1
ATOM 838 C CA . SER A 1 106 ? -36.516 5.956 63.727 1.00 96.88 106 SER A CA 1
ATOM 839 C C . SER A 1 106 ? -37.812 6.584 63.219 1.00 96.88 106 SER A C 1
ATOM 841 O O . SER A 1 106 ? -38.834 6.547 63.900 1.00 96.88 106 SER A O 1
ATOM 843 N N . PHE A 1 107 ? -37.820 7.100 61.989 1.00 96.94 107 PHE A N 1
ATOM 844 C CA . PHE A 1 107 ? -39.032 7.660 61.405 1.00 96.94 107 PHE A CA 1
ATOM 845 C C . PHE A 1 107 ? -40.099 6.590 61.129 1.00 96.94 107 PHE A C 1
ATOM 847 O O . PHE A 1 107 ? -41.271 6.810 61.421 1.00 96.94 107 PHE A O 1
ATOM 854 N N . MET A 1 108 ? -39.712 5.400 60.657 1.00 95.81 108 MET A N 1
ATOM 855 C CA . MET A 1 108 ? -40.630 4.257 60.541 1.00 95.81 108 MET A CA 1
ATOM 856 C C . MET A 1 108 ? -41.229 3.877 61.899 1.00 95.81 108 MET A C 1
ATOM 858 O O . MET A 1 108 ? -42.427 3.609 61.990 1.00 95.81 108 MET A O 1
ATOM 862 N N . PHE A 1 109 ? -40.416 3.894 62.957 1.00 96.19 109 PHE A N 1
ATOM 863 C CA . PHE A 1 109 ? -40.882 3.677 64.322 1.00 96.19 109 PHE A CA 1
ATOM 864 C C . PHE A 1 109 ? -41.892 4.754 64.745 1.00 96.19 109 PHE A C 1
ATOM 866 O O . PHE A 1 109 ? -42.953 4.407 65.252 1.00 96.19 109 PHE A O 1
ATOM 873 N N . LEU A 1 110 ? -41.635 6.037 64.463 1.00 95.75 110 LEU A N 1
ATOM 874 C CA . LEU A 1 110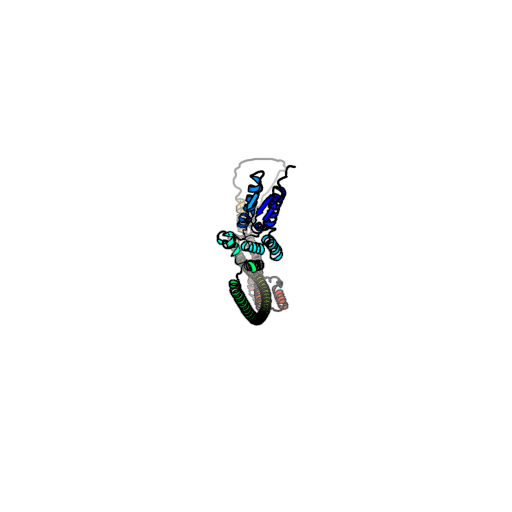 ? -42.581 7.126 64.745 1.00 95.75 110 LEU A CA 1
ATOM 875 C C . LEU A 1 110 ? -43.923 6.939 64.032 1.00 95.75 110 LEU A C 1
ATOM 877 O O . LEU A 1 110 ? -44.968 7.101 64.657 1.00 95.75 110 LEU A O 1
ATOM 881 N N . LEU A 1 111 ? -43.913 6.556 62.750 1.00 95.56 111 LEU A N 1
ATOM 882 C CA . LEU A 1 111 ? -45.143 6.291 61.993 1.00 95.56 111 LEU A CA 1
ATOM 883 C C . LEU A 1 111 ? -45.980 5.169 62.623 1.00 95.56 111 LEU A C 1
ATOM 885 O O . LEU A 1 111 ? -47.209 5.239 62.609 1.00 95.56 111 LEU A O 1
ATOM 889 N N . LEU A 1 112 ? -45.319 4.150 63.181 1.00 94.06 112 LEU A N 1
ATOM 890 C CA . LEU A 1 112 ? -45.963 3.036 63.880 1.00 94.06 112 LEU A CA 1
ATOM 891 C C . LEU A 1 112 ? -46.446 3.422 65.282 1.00 94.06 112 LEU A C 1
ATOM 893 O O . LEU A 1 112 ? -47.525 3.000 65.697 1.00 94.06 112 LEU A O 1
ATOM 897 N N . ALA A 1 113 ? -45.657 4.225 65.996 1.00 93.19 113 ALA A N 1
ATOM 898 C CA . ALA A 1 113 ? -45.912 4.633 67.371 1.00 93.19 113 ALA A CA 1
ATOM 899 C C . ALA A 1 113 ? -46.990 5.715 67.499 1.00 93.19 113 ALA A C 1
ATOM 901 O O . ALA A 1 113 ? -47.647 5.804 68.535 1.00 93.19 113 ALA A O 1
ATOM 902 N N . HIS A 1 114 ? -47.203 6.518 66.456 1.00 93.88 114 HIS A N 1
ATOM 903 C CA . HIS A 1 114 ? -48.143 7.630 66.484 1.00 93.88 114 HIS A CA 1
ATOM 904 C C . HIS A 1 114 ? -49.612 7.148 66.476 1.00 93.88 114 HIS A C 1
ATOM 906 O O . HIS A 1 114 ? -50.081 6.622 65.459 1.00 93.88 114 HIS A O 1
ATOM 912 N N . PRO A 1 115 ? -50.417 7.387 67.533 1.00 89.94 115 PRO A N 1
ATOM 913 C CA . PRO A 1 115 ? -51.738 6.757 67.661 1.00 89.94 115 PRO A CA 1
ATOM 914 C C . PRO A 1 115 ? -52.750 7.136 66.584 1.00 89.94 115 PRO A C 1
ATOM 916 O O . PRO A 1 115 ? -53.630 6.345 66.266 1.00 89.94 115 PRO A O 1
ATOM 919 N N . GLN A 1 116 ? -52.633 8.332 66.000 1.00 91.44 116 GLN A N 1
ATOM 920 C CA . GLN A 1 116 ? -53.517 8.741 64.904 1.00 91.44 116 GLN A CA 1
ATOM 921 C C . GLN A 1 116 ? -53.158 8.100 63.562 1.00 91.44 116 GLN A C 1
ATOM 923 O O . GLN A 1 116 ? -54.032 7.975 62.708 1.00 91.44 116 GLN A O 1
ATOM 928 N N . LEU A 1 117 ? -51.893 7.704 63.377 1.00 91.81 117 LEU A N 1
ATOM 929 C CA . LEU A 1 117 ? -51.409 7.072 62.149 1.00 91.81 117 LEU A CA 1
ATOM 930 C C . LEU A 1 117 ? -51.565 5.556 62.200 1.00 91.81 117 LEU A C 1
ATOM 932 O O . LEU A 1 117 ? -51.816 4.937 61.163 1.00 91.81 117 LEU A O 1
ATOM 936 N N . ALA A 1 118 ? -51.489 4.973 63.399 1.00 84.44 118 ALA A N 1
ATOM 937 C CA . ALA A 1 118 ? -51.770 3.570 63.652 1.00 84.44 118 ALA A CA 1
ATOM 938 C C . ALA A 1 118 ? -53.193 3.207 63.174 1.00 84.44 118 ALA A C 1
ATOM 940 O O . ALA A 1 118 ? -54.187 3.428 63.860 1.00 84.44 118 ALA A O 1
ATOM 941 N N . GLY A 1 119 ? -53.289 2.659 61.959 1.00 83.81 119 GLY A N 1
ATOM 942 C CA . GLY A 1 119 ? -54.546 2.264 61.311 1.00 83.81 119 GLY A CA 1
ATOM 943 C C . GLY A 1 119 ? -55.114 3.251 60.281 1.00 83.81 119 GLY A C 1
ATOM 944 O O . GLY A 1 119 ? -55.956 2.836 59.492 1.00 83.81 119 GLY A O 1
ATOM 945 N N . ASN A 1 120 ? -54.624 4.496 60.217 1.00 92.44 120 ASN A N 1
ATOM 946 C CA . ASN A 1 120 ? -55.094 5.521 59.264 1.00 92.44 120 ASN A CA 1
ATOM 947 C C . ASN A 1 120 ? -53.995 6.027 58.316 1.00 92.44 120 ASN A C 1
ATOM 949 O O . ASN A 1 120 ? -54.137 7.088 57.710 1.00 92.44 120 ASN A O 1
ATOM 953 N N . LEU A 1 121 ? -52.886 5.295 58.178 1.00 91.81 121 LEU A N 1
ATOM 954 C CA . LEU A 1 121 ? -51.770 5.702 57.317 1.00 91.81 121 LEU A CA 1
ATOM 955 C C . LEU A 1 121 ? -52.202 5.928 55.853 1.00 91.81 121 LEU A C 1
ATOM 957 O O . LEU A 1 121 ? -51.646 6.781 55.174 1.00 91.81 121 LEU A O 1
ATOM 961 N N . ASN A 1 122 ? -53.248 5.231 55.400 1.00 92.00 122 ASN A N 1
ATOM 962 C CA . ASN A 1 122 ? -53.854 5.385 54.073 1.00 92.00 122 ASN A CA 1
ATOM 963 C C . ASN A 1 122 ? -54.485 6.766 53.808 1.00 92.00 122 ASN A C 1
ATOM 965 O O . ASN A 1 122 ? -54.762 7.101 52.659 1.00 92.00 122 ASN A O 1
ATOM 969 N N . GLN A 1 123 ? -54.727 7.572 54.846 1.00 94.12 123 GLN A N 1
ATOM 970 C CA . GLN A 1 123 ? -55.193 8.953 54.690 1.00 94.12 123 GLN A CA 1
ATOM 971 C C . GLN A 1 123 ? -54.058 9.901 54.265 1.00 94.12 123 GLN A C 1
ATOM 973 O O . GLN A 1 123 ? -54.333 11.015 53.824 1.00 94.12 123 GLN A O 1
ATOM 978 N N . TYR A 1 124 ? -52.802 9.451 54.357 1.00 93.50 124 TYR A N 1
ATOM 979 C CA . TYR A 1 124 ? -51.595 10.234 54.104 1.00 93.50 124 TYR A CA 1
ATOM 980 C C . TYR A 1 124 ? -50.757 9.556 53.018 1.00 93.50 124 TYR A C 1
ATOM 982 O O . TYR A 1 124 ? -49.853 8.767 53.298 1.00 93.50 124 TYR A O 1
ATOM 990 N N . SER A 1 125 ? -51.077 9.842 51.754 1.00 90.12 125 SER A N 1
ATOM 991 C CA . SER A 1 125 ? -50.499 9.134 50.600 1.00 90.12 125 SER A CA 1
ATOM 992 C C . SER A 1 125 ? -48.964 9.160 50.550 1.00 90.12 125 SER A C 1
ATOM 994 O O . SER A 1 125 ? -48.355 8.167 50.149 1.00 90.12 125 SER A O 1
ATOM 996 N N . SER A 1 126 ? -48.316 10.248 50.992 1.00 90.88 126 SER A N 1
ATOM 997 C CA . SER A 1 126 ? -46.849 10.327 51.014 1.00 90.88 126 SER A CA 1
ATOM 998 C C . SER A 1 126 ? -46.253 9.381 52.063 1.00 90.88 126 SER A C 1
ATOM 1000 O O . SER A 1 126 ? -45.296 8.659 51.774 1.00 90.88 126 SER A O 1
ATOM 1002 N N . LEU A 1 127 ? -46.876 9.301 53.243 1.00 93.38 127 LEU A N 1
ATOM 1003 C CA . LEU A 1 127 ? -46.445 8.450 54.351 1.00 93.38 127 LEU A CA 1
ATOM 1004 C C . LEU A 1 127 ? -46.728 6.973 54.071 1.00 93.38 127 LEU A C 1
ATOM 1006 O O . LEU A 1 127 ? -45.900 6.119 54.381 1.00 93.38 127 LEU A O 1
ATOM 1010 N N . GLU A 1 128 ? -47.860 6.663 53.437 1.00 93.62 128 GLU A N 1
ATOM 1011 C CA . GLU A 1 128 ? -48.171 5.303 53.002 1.00 93.62 128 GLU A CA 1
ATOM 1012 C C . GLU A 1 128 ? -47.164 4.808 51.957 1.00 93.62 128 GLU A C 1
ATOM 1014 O O . GLU A 1 128 ? -46.643 3.697 52.082 1.00 93.62 128 GLU A O 1
ATOM 1019 N N . ASN A 1 129 ? -46.844 5.636 50.957 1.00 91.56 129 ASN A N 1
ATOM 1020 C CA . ASN A 1 129 ? -45.855 5.297 49.933 1.00 91.56 129 ASN A CA 1
ATOM 1021 C C . ASN A 1 129 ? -44.459 5.110 50.537 1.00 91.56 129 ASN A C 1
ATOM 1023 O O . ASN A 1 129 ? -43.772 4.137 50.214 1.00 91.56 129 ASN A O 1
ATOM 1027 N N . PHE A 1 130 ? -44.063 5.992 51.458 1.00 90.75 130 PHE A N 1
ATOM 1028 C CA . PHE A 1 130 ? -42.821 5.851 52.213 1.00 90.75 130 PHE A CA 1
ATOM 1029 C C . PHE A 1 130 ? -42.771 4.502 52.944 1.00 90.75 130 PHE A C 1
ATOM 1031 O O . PHE A 1 130 ? -41.842 3.721 52.747 1.00 90.75 130 PHE A O 1
ATOM 1038 N N . PHE A 1 131 ? -43.819 4.173 53.702 1.00 92.06 131 PHE A N 1
ATOM 1039 C CA . PHE A 1 131 ? -43.898 2.933 54.475 1.00 92.06 131 PHE A CA 1
ATOM 1040 C C . PHE A 1 131 ? -43.931 1.668 53.597 1.00 92.06 131 PHE A C 1
ATOM 1042 O O . PHE A 1 131 ? -43.456 0.600 53.995 1.00 92.06 131 PHE A O 1
ATOM 1049 N N . LYS A 1 132 ? -44.480 1.758 52.379 1.00 92.12 132 LYS A N 1
ATOM 1050 C CA . LYS A 1 132 ? -44.582 0.634 51.434 1.00 92.12 132 LYS A CA 1
ATOM 1051 C C . LYS A 1 132 ? -43.363 0.444 50.532 1.00 92.12 132 LYS A C 1
ATOM 1053 O O . LYS A 1 132 ? -43.304 -0.580 49.863 1.00 92.12 132 LYS A O 1
ATOM 1058 N N . THR A 1 133 ? -42.397 1.360 50.526 1.00 93.25 133 THR A N 1
ATOM 1059 C CA . THR A 1 133 ? -41.243 1.300 49.615 1.00 93.25 133 THR A CA 1
ATOM 1060 C C . THR A 1 133 ? -40.423 0.010 49.811 1.00 93.25 133 THR A C 1
ATOM 1062 O O . THR A 1 133 ? -39.914 -0.246 50.902 1.00 93.25 133 THR A O 1
ATOM 1065 N N . ASP A 1 134 ? -40.257 -0.789 48.747 1.00 91.88 134 ASP A N 1
ATOM 1066 C CA . ASP A 1 134 ? -39.603 -2.113 48.800 1.00 91.88 134 ASP A CA 1
ATOM 1067 C C . ASP A 1 134 ? -38.132 -2.056 49.230 1.00 91.88 134 ASP A C 1
ATOM 1069 O O . ASP A 1 134 ? -37.641 -2.967 49.898 1.00 91.88 134 ASP A O 1
ATOM 1073 N N . SER A 1 135 ? -37.427 -0.970 48.899 1.00 92.12 135 SER A N 1
ATOM 1074 C CA . SER A 1 135 ? -36.027 -0.793 49.298 1.00 92.12 135 SER A CA 1
ATOM 1075 C C . SER A 1 135 ? -35.844 -0.614 50.806 1.00 92.12 135 SER A C 1
ATOM 1077 O O . SER A 1 135 ? -34.728 -0.775 51.279 1.00 92.12 135 SER A O 1
ATOM 1079 N N . LEU A 1 136 ? -36.914 -0.292 51.546 1.00 92.75 136 LEU A N 1
ATOM 1080 C CA . LEU A 1 136 ? -36.896 -0.060 52.995 1.00 92.75 136 LEU A CA 1
ATOM 1081 C C . LEU A 1 136 ? -37.425 -1.261 53.795 1.00 92.75 136 LEU A C 1
ATOM 1083 O O . LEU A 1 136 ? -37.904 -1.118 54.922 1.00 92.75 136 LEU A O 1
ATOM 1087 N N . TYR A 1 137 ? -37.401 -2.463 53.205 1.00 91.19 137 TYR A N 1
ATOM 1088 C CA . TYR A 1 137 ? -37.912 -3.671 53.856 1.00 91.19 137 TYR A CA 1
ATOM 1089 C C . TYR A 1 137 ? -37.203 -3.957 55.189 1.00 91.19 137 TYR A C 1
ATOM 1091 O O . TYR A 1 137 ? -37.856 -4.351 56.157 1.00 91.19 137 TYR A O 1
ATOM 1099 N N . TYR A 1 138 ? -35.884 -3.743 55.243 1.00 93.06 138 TYR A N 1
ATOM 1100 C CA . TYR A 1 138 ? -35.074 -3.994 56.434 1.00 93.06 138 TYR A CA 1
ATOM 1101 C C . TYR A 1 138 ? -35.412 -3.012 57.563 1.00 93.06 138 TYR A C 1
ATOM 1103 O O . TYR A 1 138 ? -35.743 -3.438 58.668 1.00 93.06 138 TYR A O 1
ATOM 1111 N N . GLU A 1 139 ? -35.415 -1.713 57.269 1.00 95.06 139 GLU A N 1
ATOM 1112 C CA . GLU A 1 139 ? -35.714 -0.632 58.212 1.00 95.06 139 GLU A CA 1
ATOM 1113 C C . GLU A 1 139 ? -37.142 -0.749 58.744 1.00 95.06 139 GLU A C 1
ATOM 1115 O O . GLU A 1 139 ? -37.378 -0.590 59.940 1.00 95.06 139 GLU A O 1
ATOM 1120 N N . ARG A 1 140 ? -38.098 -1.102 57.876 1.00 95.00 140 ARG A N 1
ATOM 1121 C CA . ARG A 1 140 ? -39.483 -1.375 58.273 1.00 95.00 140 ARG A CA 1
ATOM 1122 C C . ARG A 1 140 ? -39.586 -2.586 59.197 1.00 95.00 140 ARG A C 1
ATOM 1124 O O . ARG A 1 140 ? -40.304 -2.528 60.193 1.00 95.00 140 ARG A O 1
ATOM 1131 N N . GLY A 1 141 ? -38.895 -3.681 58.874 1.00 90.00 141 GLY A N 1
ATOM 1132 C CA . GLY A 1 141 ? -38.877 -4.888 59.703 1.00 90.00 141 GLY A CA 1
ATOM 1133 C C . GLY A 1 141 ? -38.285 -4.626 61.088 1.00 90.00 141 GLY A C 1
ATOM 1134 O O . GLY A 1 141 ? -38.862 -5.042 62.093 1.00 90.00 141 GLY A O 1
ATOM 1135 N N . LEU A 1 142 ? -37.185 -3.874 61.141 1.00 91.19 142 LEU A N 1
ATOM 1136 C CA . LEU A 1 142 ? -36.524 -3.480 62.381 1.00 91.19 142 LEU A CA 1
ATOM 1137 C C . LEU A 1 142 ? -37.393 -2.526 63.213 1.00 91.19 142 LEU A C 1
ATOM 1139 O O . LEU A 1 142 ? -37.579 -2.759 64.403 1.00 91.19 142 LEU A O 1
ATOM 1143 N N . ALA A 1 143 ? -37.999 -1.511 62.594 1.00 93.94 143 ALA A N 1
ATOM 1144 C CA . ALA A 1 143 ? -38.904 -0.588 63.278 1.00 93.94 143 ALA A CA 1
ATOM 1145 C C . ALA A 1 143 ? -40.136 -1.296 63.865 1.00 93.94 143 ALA A C 1
ATOM 1147 O O . ALA A 1 143 ? -40.523 -1.010 64.995 1.00 93.94 143 ALA A O 1
ATOM 1148 N N . LEU A 1 144 ? -40.728 -2.254 63.138 1.00 92.31 144 LEU A N 1
ATOM 1149 C CA . LEU A 1 144 ? -41.816 -3.095 63.651 1.00 92.31 144 LEU A CA 1
ATOM 1150 C C . LEU A 1 144 ? -41.368 -3.943 64.843 1.00 92.31 144 LEU A C 1
ATOM 1152 O O . LEU A 1 144 ? -42.106 -4.058 65.819 1.00 92.31 144 LEU A O 1
ATOM 1156 N N . HIS A 1 145 ? -40.174 -4.533 64.769 1.00 90.19 145 HIS A N 1
ATOM 1157 C CA . HIS A 1 145 ? -39.618 -5.320 65.865 1.00 90.19 145 HIS A CA 1
ATOM 1158 C C . HIS A 1 145 ? -39.443 -4.471 67.131 1.00 90.19 145 HIS A C 1
ATOM 1160 O O . HIS A 1 145 ? -40.004 -4.820 68.168 1.00 90.19 145 HIS A O 1
ATOM 1166 N N . LEU A 1 146 ? -38.779 -3.318 67.007 1.00 89.69 146 LEU A N 1
ATOM 1167 C CA . LEU A 1 146 ? -38.557 -2.365 68.099 1.00 89.69 146 LEU A CA 1
ATOM 1168 C C . LEU A 1 146 ? -39.879 -1.833 68.663 1.00 89.69 146 LEU A C 1
ATOM 1170 O O . LEU A 1 146 ? -40.059 -1.730 69.873 1.00 89.69 146 LEU A O 1
ATOM 1174 N N . PHE A 1 147 ? -40.858 -1.553 67.803 1.00 90.94 147 PHE A N 1
ATOM 1175 C CA . PHE A 1 147 ? -42.196 -1.149 68.228 1.00 90.94 147 PHE A CA 1
ATOM 1176 C C . PHE A 1 147 ? -42.901 -2.224 69.068 1.00 90.94 147 PHE A C 1
ATOM 1178 O O . PHE A 1 147 ? -43.493 -1.919 70.101 1.00 90.94 147 PHE A O 1
ATOM 1185 N N . PHE A 1 148 ? -42.825 -3.497 68.671 1.00 86.50 148 PHE A N 1
ATOM 1186 C CA . PHE A 1 148 ? -43.436 -4.579 69.446 1.00 86.50 148 PHE A CA 1
ATOM 1187 C C . PHE A 1 148 ? -42.678 -4.924 70.726 1.00 86.50 148 PHE A C 1
ATOM 1189 O O . PHE A 1 148 ? -43.304 -5.402 71.670 1.00 86.50 148 PHE A O 1
ATOM 1196 N N . GLU A 1 149 ? -41.368 -4.696 70.762 1.00 86.06 149 GLU A N 1
ATOM 1197 C CA . GLU A 1 149 ? -40.560 -4.836 71.973 1.00 86.06 149 GLU A CA 1
ATOM 1198 C C . GLU A 1 149 ? -40.899 -3.748 73.002 1.00 86.06 149 GLU A C 1
ATOM 1200 O O . GLU A 1 149 ? -41.019 -4.021 74.196 1.00 86.06 149 GLU A O 1
ATOM 1205 N N . THR A 1 150 ? -41.122 -2.523 72.526 1.00 84.56 150 THR A N 1
ATOM 1206 C CA . THR A 1 150 ? -41.301 -1.329 73.367 1.00 84.56 150 THR A CA 1
ATOM 1207 C C . THR A 1 150 ? -42.736 -1.144 73.841 1.00 84.56 150 THR A C 1
ATOM 1209 O O . THR A 1 150 ? -42.965 -0.711 74.973 1.00 84.56 150 THR A O 1
ATOM 1212 N N . ILE A 1 151 ? -43.728 -1.576 73.055 1.00 80.44 151 ILE A N 1
ATOM 1213 C CA . ILE A 1 151 ? -45.065 -1.818 73.590 1.00 80.44 151 ILE A CA 1
ATOM 1214 C C . ILE A 1 151 ? -44.964 -2.989 74.556 1.00 80.44 151 ILE A C 1
ATOM 1216 O O . ILE A 1 151 ? -45.047 -4.152 74.169 1.00 80.44 151 ILE A O 1
ATOM 1220 N N . ASN A 1 152 ? -44.839 -2.657 75.838 1.00 60.72 152 ASN A N 1
ATOM 1221 C CA . ASN A 1 152 ? -44.881 -3.587 76.950 1.00 60.72 152 ASN A CA 1
ATOM 1222 C C . ASN A 1 152 ? -46.103 -4.514 76.772 1.00 60.72 152 ASN A C 1
ATOM 1224 O O . ASN A 1 152 ? -47.249 -4.127 77.027 1.00 60.72 152 ASN A O 1
ATOM 1228 N N . VAL A 1 153 ? -45.864 -5.732 76.264 1.00 51.84 153 VAL A N 1
ATOM 1229 C CA . VAL A 1 153 ? -46.883 -6.693 75.786 1.00 51.84 153 VAL A CA 1
ATOM 1230 C C . VAL A 1 153 ? -47.915 -7.023 76.879 1.00 51.84 153 VAL A C 1
ATOM 1232 O O . VAL A 1 153 ? -49.047 -7.432 76.593 1.00 51.84 153 VAL A O 1
ATOM 1235 N N . SER A 1 154 ? -47.553 -6.741 78.133 1.00 47.88 154 SER A N 1
ATOM 1236 C CA . SER A 1 154 ? -48.385 -6.812 79.331 1.00 47.88 154 SER A CA 1
ATOM 1237 C C . SER A 1 154 ? -49.617 -5.891 79.320 1.00 47.88 154 SER A C 1
ATOM 1239 O O . SER A 1 154 ? -50.642 -6.273 79.882 1.00 47.88 154 SER A O 1
ATOM 1241 N N . LYS A 1 155 ? -49.580 -4.720 78.662 1.00 52.97 155 LYS A N 1
ATOM 1242 C CA . LYS A 1 155 ? -50.708 -3.760 78.660 1.00 52.97 155 LYS A CA 1
ATOM 1243 C C . LYS A 1 155 ? -51.741 -3.990 77.547 1.00 52.97 155 LYS A C 1
ATOM 1245 O O . LYS A 1 155 ? -52.851 -3.478 77.645 1.00 52.97 155 LYS A O 1
ATOM 1250 N N . LEU A 1 156 ? -51.418 -4.772 76.512 1.00 50.34 156 LEU A N 1
ATOM 1251 C CA . LEU A 1 156 ? -52.256 -4.926 75.306 1.00 50.34 156 LEU A CA 1
ATOM 1252 C C . LEU A 1 156 ? -52.770 -6.350 75.046 1.00 50.34 156 LEU A C 1
ATOM 1254 O O . LEU A 1 156 ? -53.477 -6.580 74.061 1.00 50.34 156 LEU A O 1
ATOM 1258 N N . THR A 1 157 ? -52.470 -7.317 75.917 1.00 43.28 157 THR A N 1
ATOM 1259 C CA . THR A 1 157 ? -52.886 -8.708 75.701 1.00 43.28 157 THR A CA 1
ATOM 1260 C C . THR A 1 157 ? -53.685 -9.266 76.877 1.00 43.28 157 THR A C 1
ATOM 1262 O O . THR A 1 157 ? -53.181 -9.576 77.950 1.00 43.28 157 THR A O 1
ATOM 1265 N N . THR A 1 158 ? -54.986 -9.457 76.661 1.00 56.00 158 THR A N 1
ATOM 1266 C CA . THR A 1 158 ? -55.768 -10.397 77.467 1.00 56.00 158 THR A CA 1
ATOM 1267 C C . THR A 1 158 ? -55.285 -11.821 77.160 1.00 56.00 158 THR A C 1
ATOM 1269 O O . THR A 1 158 ? -54.991 -12.147 76.007 1.00 56.00 158 THR A O 1
ATOM 1272 N N . LYS A 1 159 ? -55.210 -12.688 78.183 1.00 54.28 159 LYS A N 1
ATOM 1273 C CA . LYS A 1 159 ? -54.632 -14.056 78.159 1.00 54.28 159 LYS A CA 1
ATOM 1274 C C . LYS A 1 159 ? -54.920 -14.907 76.904 1.00 54.28 159 LYS A C 1
ATOM 1276 O O . LYS A 1 159 ? -54.084 -15.720 76.528 1.00 54.28 159 LYS A O 1
ATOM 1281 N N . LYS A 1 160 ? -56.066 -14.726 76.234 1.00 52.91 160 LYS A N 1
ATOM 1282 C CA . LYS A 1 160 ? -56.432 -15.462 75.007 1.00 52.91 160 LYS A CA 1
ATOM 1283 C C . LYS A 1 160 ? -55.638 -15.059 73.757 1.00 52.91 160 LYS A C 1
ATOM 1285 O O . LYS A 1 160 ? -55.435 -15.902 72.892 1.00 52.91 160 LYS A O 1
ATOM 1290 N N . ARG A 1 161 ? -55.178 -13.808 73.639 1.00 51.12 161 ARG A N 1
ATOM 1291 C CA . ARG A 1 161 ? -54.382 -13.359 72.477 1.00 51.12 161 ARG A CA 1
ATOM 1292 C C . ARG A 1 161 ? -52.923 -13.811 72.543 1.00 51.12 161 ARG A C 1
ATOM 1294 O O . ARG A 1 161 ? -52.301 -13.958 71.499 1.00 51.12 161 ARG A O 1
ATOM 1301 N N . HIS A 1 162 ? -52.404 -14.085 73.738 1.00 54.34 162 HIS A N 1
ATOM 1302 C CA . HIS A 1 162 ? -51.009 -14.485 73.930 1.00 54.34 162 HIS A CA 1
ATOM 1303 C C . HIS A 1 162 ? -50.700 -15.846 73.282 1.00 54.34 162 HIS A C 1
ATOM 1305 O O . HIS A 1 162 ? -49.703 -15.970 72.583 1.00 54.34 162 HIS A O 1
ATOM 1311 N N . GLN A 1 163 ? -51.600 -16.827 73.416 1.00 65.81 163 GLN A N 1
ATOM 1312 C CA . GLN A 1 163 ? -51.420 -18.166 72.833 1.00 65.81 163 GLN A CA 1
ATOM 1313 C C . GLN A 1 163 ? -51.518 -18.177 71.300 1.00 65.81 163 GLN A C 1
ATOM 1315 O O . GLN A 1 163 ? -50.772 -18.893 70.638 1.00 65.81 163 GLN A O 1
ATOM 1320 N N . ALA A 1 164 ? -52.420 -17.375 70.724 1.00 66.56 164 ALA A N 1
ATOM 1321 C CA . ALA A 1 164 ? -52.535 -17.253 69.269 1.00 66.56 164 ALA A CA 1
ATOM 1322 C C . ALA A 1 164 ? -51.276 -16.615 68.665 1.00 66.56 164 ALA A C 1
ATOM 1324 O O . ALA A 1 164 ? -50.762 -17.087 67.655 1.00 66.56 164 ALA A O 1
ATOM 1325 N N . ARG A 1 165 ? -50.741 -15.590 69.335 1.00 60.78 165 ARG A N 1
ATOM 1326 C CA . ARG A 1 165 ? -49.543 -14.881 68.888 1.00 60.78 165 ARG A CA 1
ATOM 1327 C C . ARG A 1 165 ? -48.272 -15.706 69.065 1.00 60.78 165 ARG A C 1
ATOM 1329 O O . ARG A 1 165 ? -47.418 -15.687 68.193 1.00 60.78 165 ARG A O 1
ATOM 1336 N N . GLU A 1 166 ? -48.164 -16.462 70.155 1.00 71.06 166 GLU A N 1
ATOM 1337 C CA . GLU A 1 166 ? -47.042 -17.377 70.387 1.00 71.06 166 GLU A CA 1
ATOM 1338 C C . GLU A 1 166 ? -46.975 -18.455 69.294 1.00 71.06 166 GLU A C 1
ATOM 1340 O O . GLU A 1 166 ? -45.903 -18.737 68.753 1.00 71.06 166 GLU A O 1
ATOM 1345 N N . LYS A 1 167 ? -48.138 -18.970 68.873 1.00 78.00 167 LYS A N 1
ATOM 1346 C CA . LYS A 1 167 ? -48.237 -19.869 67.721 1.00 78.00 167 LYS A CA 1
ATOM 1347 C C . LYS A 1 167 ? -47.789 -19.192 66.422 1.00 78.00 167 LYS A C 1
ATOM 1349 O O . LYS A 1 167 ? -46.965 -19.760 65.718 1.00 78.00 167 LYS A O 1
ATOM 1354 N N . GLU A 1 168 ? -48.249 -17.973 66.138 1.00 74.06 168 GLU A N 1
ATOM 1355 C CA . GLU A 1 168 ? -47.804 -17.221 64.952 1.00 74.06 168 GLU A CA 1
ATOM 1356 C C . GLU A 1 168 ? -46.294 -16.946 64.964 1.00 74.06 168 GLU A C 1
ATOM 1358 O O . GLU A 1 168 ? -45.643 -17.072 63.931 1.00 74.06 168 GLU A O 1
ATOM 1363 N N . THR A 1 169 ? -45.702 -16.631 66.121 1.00 74.56 169 THR A N 1
ATOM 1364 C CA . THR A 1 169 ? -44.247 -16.443 66.227 1.00 74.56 169 THR A CA 1
ATOM 1365 C C . THR A 1 169 ? -43.473 -17.740 66.007 1.00 74.56 169 THR A C 1
ATOM 1367 O O . THR A 1 169 ? -42.398 -17.715 65.409 1.00 74.56 169 THR A O 1
ATOM 1370 N N . LEU A 1 170 ? -44.016 -18.882 66.441 1.00 78.25 170 LEU A N 1
ATOM 1371 C CA . LEU A 1 170 ? -43.407 -20.192 66.220 1.00 78.25 170 LEU A CA 1
ATOM 1372 C C . LEU A 1 170 ? -43.519 -20.618 64.747 1.00 78.25 170 LEU A C 1
ATOM 1374 O O . LEU A 1 170 ? -42.543 -21.094 64.163 1.00 78.25 170 LEU A O 1
ATOM 1378 N N . ASP A 1 171 ? -44.677 -20.389 64.128 1.00 78.62 171 ASP A N 1
ATOM 1379 C CA . ASP A 1 171 ? -44.920 -20.639 62.704 1.00 78.62 171 ASP A CA 1
ATOM 1380 C C . ASP A 1 171 ? -44.028 -19.732 61.834 1.00 78.62 171 ASP A C 1
ATOM 1382 O O . ASP A 1 171 ? -43.427 -20.183 60.858 1.00 78.62 171 ASP A O 1
ATOM 1386 N N . PHE A 1 172 ? -43.844 -18.470 62.232 1.00 75.69 172 PHE A N 1
ATOM 1387 C CA . PHE A 1 172 ? -42.912 -17.556 61.574 1.00 75.69 172 PHE A CA 1
ATOM 1388 C C . PHE A 1 172 ? -41.461 -18.025 61.711 1.00 75.69 172 PHE A C 1
ATOM 1390 O O . PHE A 1 172 ? -40.742 -18.087 60.715 1.00 75.69 172 PHE A O 1
ATOM 1397 N N . LYS A 1 173 ? -41.031 -18.406 62.921 1.00 80.94 173 LYS A N 1
ATOM 1398 C CA . LYS A 1 173 ? -39.668 -18.891 63.173 1.00 80.94 173 LYS A CA 1
ATOM 1399 C C . LYS A 1 173 ? -39.355 -20.145 62.355 1.00 80.94 173 LYS A C 1
ATOM 1401 O O . LYS A 1 173 ? -38.322 -20.211 61.699 1.00 80.94 173 LYS A O 1
ATOM 1406 N N . THR A 1 174 ? -40.271 -21.109 62.333 1.00 86.25 174 THR A N 1
ATOM 1407 C CA . THR A 1 174 ? -40.108 -22.338 61.540 1.00 86.25 174 THR A CA 1
ATOM 1408 C C . THR A 1 174 ? -40.124 -22.065 60.033 1.00 86.25 174 THR A C 1
ATOM 1410 O O . THR A 1 174 ? -39.329 -22.650 59.294 1.00 86.25 174 THR A O 1
ATOM 1413 N N . GLY A 1 175 ? -40.972 -21.143 59.564 1.00 83.19 175 GLY A N 1
ATOM 1414 C CA . GLY A 1 175 ? -40.962 -20.675 58.177 1.00 83.19 175 GLY A CA 1
ATOM 1415 C C . GLY A 1 175 ? -39.639 -20.007 57.791 1.00 83.19 175 GLY A C 1
ATOM 1416 O O . GLY A 1 175 ? -39.096 -20.279 56.718 1.00 83.19 175 GLY A O 1
ATOM 1417 N N . TYR A 1 176 ? -39.092 -19.190 58.689 1.00 78.19 176 TYR A N 1
ATOM 1418 C CA . TYR A 1 176 ? -37.811 -18.513 58.520 1.00 78.19 176 TYR A CA 1
ATOM 1419 C C . TYR A 1 176 ? -36.638 -19.500 58.451 1.00 78.19 176 TYR A C 1
ATOM 1421 O O . TYR A 1 176 ? -35.855 -19.449 57.502 1.00 78.19 176 TYR A O 1
ATOM 1429 N N . ASP A 1 177 ? -36.558 -20.456 59.378 1.00 84.62 177 ASP A N 1
ATOM 1430 C CA . ASP A 1 177 ? -35.496 -21.471 59.394 1.00 84.62 177 ASP A CA 1
ATOM 1431 C C . ASP A 1 177 ? -35.504 -22.312 58.105 1.00 84.62 177 ASP A C 1
ATOM 1433 O O . ASP A 1 177 ? -34.461 -22.546 57.487 1.00 84.62 177 ASP A O 1
ATOM 1437 N N . LYS A 1 178 ? -36.696 -22.685 57.619 1.00 90.19 178 LYS A N 1
ATOM 1438 C CA . LYS A 1 178 ? -36.860 -23.417 56.354 1.00 90.19 178 LYS A CA 1
ATOM 1439 C C . LYS A 1 178 ? -36.454 -22.584 55.134 1.00 90.19 178 LYS A C 1
ATOM 1441 O O . LYS A 1 178 ? -35.882 -23.121 54.177 1.00 90.19 178 LYS A O 1
ATOM 1446 N N . ALA A 1 179 ? -36.740 -21.282 55.144 1.00 81.19 179 ALA A N 1
ATOM 1447 C CA . ALA A 1 179 ? -36.315 -20.367 54.088 1.00 81.19 179 ALA A CA 1
ATOM 1448 C C . ALA A 1 179 ? -34.784 -20.234 54.055 1.00 81.19 179 ALA A C 1
ATOM 1450 O O . ALA A 1 179 ? -34.191 -20.326 52.978 1.00 81.19 179 ALA A O 1
ATOM 1451 N N . ILE A 1 180 ? -34.140 -20.118 55.222 1.00 85.06 180 ILE A N 1
ATOM 1452 C CA . ILE A 1 180 ? -32.676 -20.105 55.342 1.00 85.06 180 ILE A CA 1
ATOM 1453 C C . ILE A 1 180 ? -32.069 -21.406 54.822 1.00 85.06 180 ILE A C 1
ATOM 1455 O O . ILE A 1 180 ? -31.113 -21.370 54.045 1.00 85.06 180 ILE A O 1
ATOM 1459 N N . GLU A 1 181 ? -32.607 -22.559 55.217 1.00 91.31 181 GLU A N 1
ATOM 1460 C CA . GLU A 1 181 ? -32.089 -23.856 54.780 1.00 91.31 181 GLU A CA 1
ATOM 1461 C C . GLU A 1 181 ? -32.200 -24.016 53.256 1.00 91.31 181 GLU A C 1
ATOM 1463 O O . GLU A 1 181 ? -31.241 -24.413 52.583 1.00 91.31 181 GLU A O 1
ATOM 1468 N N . THR A 1 182 ? -33.340 -23.611 52.692 1.00 91.06 182 THR A N 1
ATOM 1469 C CA . THR A 1 182 ? -33.569 -23.625 51.244 1.00 91.06 182 THR A CA 1
ATOM 1470 C C . THR A 1 182 ? -32.573 -22.715 50.527 1.00 91.06 182 THR A C 1
ATOM 1472 O O . THR A 1 182 ? -31.903 -23.170 49.596 1.00 91.06 182 THR A O 1
ATOM 1475 N N . ALA A 1 183 ? -32.401 -21.475 50.993 1.00 83.12 183 ALA A N 1
ATOM 1476 C CA . ALA A 1 183 ? -31.451 -20.521 50.426 1.00 83.12 183 ALA A CA 1
ATOM 1477 C C . ALA A 1 183 ? -30.001 -21.032 50.510 1.00 83.12 183 ALA A C 1
ATOM 1479 O O . ALA A 1 183 ? -29.264 -20.983 49.526 1.00 83.12 183 ALA A O 1
ATOM 1480 N N . SER A 1 184 ? -29.606 -21.610 51.646 1.00 89.56 184 SER A N 1
ATOM 1481 C CA . SER A 1 184 ? -28.282 -22.213 51.845 1.00 89.56 184 SER A CA 1
ATOM 1482 C C . SER A 1 184 ? -28.033 -23.382 50.887 1.00 89.56 184 SER A C 1
ATOM 1484 O O . SER A 1 184 ? -26.957 -23.498 50.291 1.00 89.56 184 SER A O 1
ATOM 1486 N N . SER A 1 185 ? -29.040 -24.233 50.668 1.00 93.25 185 SER A N 1
ATOM 1487 C CA . SER A 1 185 ? -28.940 -25.351 49.725 1.00 93.25 185 SER A CA 1
ATOM 1488 C C . SER A 1 185 ? -28.811 -24.881 48.269 1.00 93.25 185 SER A C 1
ATOM 1490 O O . SER A 1 185 ? -27.997 -25.425 47.519 1.00 93.25 185 SER A O 1
ATOM 1492 N N . GLN A 1 186 ? -29.553 -23.838 47.879 1.00 91.06 186 GLN A N 1
ATOM 1493 C CA . GLN A 1 186 ? -29.465 -23.230 46.550 1.00 91.06 186 GLN A CA 1
ATOM 1494 C C . GLN A 1 186 ? -28.099 -22.578 46.334 1.00 91.06 186 GLN A C 1
ATOM 1496 O O . GLN A 1 186 ? -27.477 -22.803 45.296 1.00 91.06 186 GLN A O 1
ATOM 1501 N N . LEU A 1 187 ? -27.587 -21.861 47.338 1.00 90.81 187 LEU A N 1
ATOM 1502 C CA . LEU A 1 187 ? -26.257 -21.261 47.301 1.00 90.81 187 LEU A CA 1
ATOM 1503 C C . LEU A 1 187 ? -25.170 -22.326 47.092 1.00 90.81 187 LEU A C 1
ATOM 1505 O O . LEU A 1 187 ? -24.299 -22.166 46.240 1.00 90.81 187 LEU A O 1
ATOM 1509 N N . LYS A 1 188 ? -25.238 -23.451 47.818 1.00 94.44 188 LYS A N 1
ATOM 1510 C CA . LYS A 1 188 ? -24.281 -24.560 47.659 1.00 94.44 188 LYS A CA 1
ATOM 1511 C C . LYS A 1 188 ? -24.302 -25.155 46.250 1.00 94.44 188 LYS A C 1
ATOM 1513 O O . LYS A 1 188 ? -23.233 -25.431 45.707 1.00 94.44 188 LYS A O 1
ATOM 1518 N N . ARG A 1 189 ? -25.486 -25.329 45.648 1.00 92.81 189 ARG A N 1
ATOM 1519 C CA . ARG A 1 189 ? -25.614 -25.804 44.257 1.00 92.81 189 ARG A CA 1
ATOM 1520 C C . ARG A 1 189 ? -25.029 -24.798 43.271 1.00 92.81 189 ARG A C 1
ATOM 1522 O O . ARG A 1 189 ? -24.191 -25.177 42.463 1.00 92.81 189 ARG A O 1
ATOM 1529 N N . ALA A 1 190 ? -25.367 -23.517 43.416 1.00 91.69 190 ALA A N 1
ATOM 1530 C CA . ALA A 1 190 ? -24.827 -22.459 42.567 1.00 91.69 190 ALA A CA 1
ATOM 1531 C C . ALA A 1 190 ? -23.290 -22.388 42.638 1.00 91.69 190 ALA A C 1
ATOM 1533 O O . ALA A 1 190 ? -22.624 -22.265 41.614 1.00 91.69 190 ALA A O 1
ATOM 1534 N N . ILE A 1 191 ? -22.703 -22.537 43.831 1.00 92.31 191 ILE A N 1
ATOM 1535 C CA . ILE A 1 191 ? -21.242 -22.581 44.003 1.00 92.31 191 ILE A CA 1
ATOM 1536 C C . ILE A 1 191 ? -20.631 -23.795 43.287 1.00 92.31 191 ILE A C 1
ATOM 1538 O O . ILE A 1 191 ? -19.575 -23.667 42.659 1.00 92.31 191 ILE A O 1
ATOM 1542 N N . ALA A 1 192 ? -21.267 -24.967 43.369 1.00 94.12 192 ALA A N 1
ATOM 1543 C CA . ALA A 1 192 ? -20.800 -26.168 42.680 1.00 94.12 192 ALA A CA 1
ATOM 1544 C C . ALA A 1 192 ? -20.840 -25.998 41.151 1.00 94.12 192 ALA A C 1
ATOM 1546 O O . ALA A 1 192 ? -19.839 -26.282 40.492 1.00 94.12 192 ALA A O 1
ATOM 1547 N N . ASP A 1 193 ? -21.930 -25.447 40.615 1.00 93.56 193 ASP A N 1
ATOM 1548 C CA . ASP A 1 193 ? -22.109 -25.201 39.178 1.00 93.56 193 ASP A CA 1
ATOM 1549 C C . ASP A 1 193 ? -21.131 -24.145 38.642 1.00 93.56 193 ASP A C 1
ATOM 1551 O O . ASP A 1 193 ? -20.552 -24.292 37.564 1.00 93.56 193 ASP A O 1
ATOM 1555 N N . ILE A 1 194 ? -20.864 -23.090 39.418 1.00 91.50 194 ILE A N 1
ATOM 1556 C CA . ILE A 1 194 ? -19.842 -22.092 39.068 1.00 91.50 194 ILE A CA 1
ATOM 1557 C C . ILE A 1 194 ? -18.457 -22.746 39.011 1.00 91.50 194 ILE A C 1
ATOM 1559 O O . ILE A 1 194 ? -17.653 -22.442 38.125 1.00 91.50 194 ILE A O 1
ATOM 1563 N N . LYS A 1 195 ? -18.155 -23.656 39.943 1.00 94.44 195 LYS A N 1
ATOM 1564 C CA . LYS A 1 195 ? -16.857 -24.336 39.996 1.00 94.44 195 LYS A CA 1
ATOM 1565 C C . LYS A 1 195 ? -16.650 -25.266 38.800 1.00 94.44 195 LYS A C 1
ATOM 1567 O O . LYS A 1 195 ? -15.555 -25.261 38.233 1.00 94.44 195 LYS A O 1
ATOM 1572 N N . THR A 1 196 ? -17.668 -26.035 38.412 1.00 94.56 196 THR A N 1
ATOM 1573 C CA . THR A 1 196 ? -17.604 -26.926 37.242 1.00 94.56 196 THR A CA 1
ATOM 1574 C C . THR A 1 196 ? -17.482 -26.117 35.953 1.00 94.56 196 THR A C 1
ATOM 1576 O O . THR A 1 196 ? -16.505 -26.302 35.225 1.00 94.56 196 THR A O 1
ATOM 1579 N N . SER A 1 197 ? -18.347 -25.118 35.752 1.00 90.81 197 SER A N 1
ATOM 1580 C CA . SER A 1 197 ? -18.311 -24.220 34.588 1.00 90.81 197 SER A CA 1
ATOM 1581 C C . SER A 1 197 ? -16.952 -23.530 34.422 1.00 90.81 197 SER A C 1
ATOM 1583 O O . SER A 1 197 ? -16.362 -23.530 33.339 1.00 90.81 197 SER A O 1
ATOM 1585 N N . ARG A 1 198 ? -16.364 -23.031 35.519 1.00 89.12 198 ARG A N 1
ATOM 1586 C CA . ARG A 1 198 ? -15.027 -22.417 35.489 1.00 89.12 198 ARG A CA 1
ATOM 1587 C C . ARG A 1 198 ? -13.935 -23.406 35.076 1.00 89.12 198 ARG A C 1
ATOM 1589 O O . ARG A 1 198 ? -12.984 -23.018 34.396 1.00 89.12 198 ARG A O 1
ATOM 1596 N N . SER A 1 199 ? -14.032 -24.666 35.499 1.00 92.62 199 SER A N 1
ATOM 1597 C CA . SER A 1 199 ? -13.050 -25.693 35.136 1.00 92.62 199 SER A CA 1
ATOM 1598 C C . SER A 1 199 ? -13.127 -26.078 33.655 1.00 92.62 199 SER A C 1
ATOM 1600 O O . SER A 1 199 ? -12.083 -26.218 33.011 1.00 92.62 199 SER A O 1
ATOM 1602 N N . ASP A 1 200 ? -14.337 -26.132 33.097 1.00 92.75 200 ASP A N 1
ATOM 1603 C CA . ASP A 1 200 ? -14.566 -26.408 31.679 1.00 92.75 200 ASP A CA 1
ATOM 1604 C C . ASP A 1 200 ? -14.074 -25.252 30.802 1.00 92.75 200 ASP A C 1
ATOM 1606 O O . ASP A 1 200 ? -13.313 -25.478 29.857 1.00 92.75 200 ASP A O 1
ATOM 1610 N N . GLN A 1 201 ? -14.362 -24.004 31.192 1.00 90.31 201 GLN A N 1
ATOM 1611 C CA . GLN A 1 201 ? -13.816 -22.816 30.526 1.00 90.31 201 GLN A CA 1
ATOM 1612 C C . GLN A 1 201 ? -12.280 -22.803 30.530 1.00 90.31 201 GLN A C 1
ATOM 1614 O O . GLN A 1 201 ? -11.639 -22.461 29.532 1.00 90.31 201 GLN A O 1
ATOM 1619 N N . LEU A 1 202 ? -11.646 -23.208 31.635 1.00 92.19 202 LEU A N 1
ATOM 1620 C CA . LEU A 1 202 ? -10.185 -23.275 31.711 1.00 92.19 202 LEU A CA 1
ATOM 1621 C C . LEU A 1 202 ? -9.605 -24.340 30.764 1.00 92.19 202 LEU A C 1
ATOM 1623 O O . LEU A 1 202 ? -8.509 -24.177 30.223 1.00 92.19 202 LEU A O 1
ATOM 1627 N N . LYS A 1 203 ? -10.320 -25.451 30.573 1.00 93.94 203 LYS A N 1
ATOM 1628 C CA . LYS A 1 203 ? -9.914 -26.517 29.654 1.00 93.94 203 LYS A CA 1
ATOM 1629 C C . LYS A 1 203 ? -10.060 -26.066 28.201 1.00 93.94 203 LYS A C 1
ATOM 1631 O O . LYS A 1 203 ? -9.107 -26.191 27.431 1.00 93.94 203 LYS A O 1
ATOM 1636 N N . GLU A 1 204 ? -11.193 -25.462 27.857 1.00 91.25 204 GLU A N 1
ATOM 1637 C CA . GLU A 1 204 ? -11.471 -24.958 26.512 1.00 91.25 204 GLU A CA 1
ATOM 1638 C C . GLU A 1 204 ? -10.486 -23.856 26.095 1.00 91.25 204 GLU A C 1
ATOM 1640 O O . GLU A 1 204 ? -9.903 -23.908 25.009 1.00 91.25 204 GLU A O 1
ATOM 1645 N N . THR A 1 205 ? -10.198 -22.909 26.993 1.00 87.62 205 THR A N 1
ATOM 1646 C CA . THR A 1 205 ? -9.204 -21.849 26.749 1.00 87.62 205 THR A CA 1
ATOM 1647 C C . THR A 1 205 ? -7.796 -22.412 26.544 1.00 87.62 205 THR A C 1
ATOM 1649 O O . THR A 1 205 ? -7.094 -21.997 25.617 1.00 87.62 205 THR A O 1
ATOM 1652 N N . LYS A 1 206 ? -7.375 -23.408 27.336 1.00 93.50 206 LYS A N 1
ATOM 1653 C CA . LYS A 1 206 ? -6.083 -24.090 27.137 1.00 93.50 206 LYS A CA 1
ATOM 1654 C C . LYS A 1 206 ? -6.003 -24.792 25.781 1.00 93.50 206 LYS A C 1
ATOM 1656 O O . LYS A 1 206 ? -4.966 -24.706 25.113 1.00 93.50 206 LYS A O 1
ATOM 1661 N N . ASP A 1 207 ? -7.070 -25.457 25.353 1.00 92.81 207 ASP A N 1
ATOM 1662 C CA . ASP A 1 207 ? -7.104 -26.147 24.063 1.00 92.81 207 ASP A CA 1
ATOM 1663 C C . ASP A 1 207 ? -7.136 -25.165 22.883 1.00 92.81 207 ASP A C 1
ATOM 1665 O O . ASP A 1 207 ? -6.443 -25.385 21.881 1.00 92.81 207 ASP A O 1
ATOM 1669 N N . ALA A 1 208 ? -7.831 -24.033 23.019 1.00 87.38 208 ALA A N 1
ATOM 1670 C CA . ALA A 1 208 ? -7.797 -22.940 22.051 1.00 87.38 208 ALA A CA 1
ATOM 1671 C C . ALA A 1 208 ? -6.381 -22.354 21.906 1.00 87.38 208 ALA A C 1
ATOM 1673 O O . ALA A 1 208 ? -5.877 -22.229 20.786 1.00 87.38 208 ALA A O 1
ATOM 1674 N N . ILE A 1 209 ? -5.687 -22.086 23.019 1.00 88.00 209 ILE A N 1
ATOM 1675 C CA . ILE A 1 209 ? -4.300 -21.591 23.015 1.00 88.00 209 ILE A CA 1
ATOM 1676 C C . ILE A 1 209 ? -3.362 -22.593 22.326 1.00 88.00 209 ILE A C 1
ATOM 1678 O O . ILE A 1 209 ? -2.536 -22.202 21.498 1.00 88.00 209 ILE A O 1
ATOM 1682 N N . ARG A 1 210 ? -3.502 -23.898 22.602 1.00 90.81 210 ARG A N 1
ATOM 1683 C CA . ARG A 1 210 ? -2.702 -24.950 21.943 1.00 90.81 210 ARG A CA 1
ATOM 1684 C C . ARG A 1 210 ? -2.942 -24.998 20.434 1.00 90.81 210 ARG A C 1
ATOM 1686 O O . ARG A 1 210 ? -1.975 -25.080 19.673 1.00 90.81 210 ARG A O 1
ATOM 1693 N N . LYS A 1 211 ? -4.201 -24.918 19.990 1.00 89.44 211 LYS A N 1
ATOM 1694 C CA . LYS A 1 211 ? -4.554 -24.860 18.559 1.00 89.44 211 LYS A CA 1
ATOM 1695 C C . LYS A 1 211 ? -3.969 -23.612 17.896 1.00 89.44 211 LYS A C 1
ATOM 1697 O O . LYS A 1 211 ? -3.385 -23.715 16.817 1.00 89.44 211 LYS A O 1
ATOM 1702 N N . ASN A 1 212 ? -4.052 -22.457 18.555 1.00 88.31 212 ASN A N 1
ATOM 1703 C CA . ASN A 1 212 ? -3.550 -21.202 18.004 1.00 88.31 212 ASN A CA 1
ATOM 1704 C C . ASN A 1 212 ? -2.013 -21.174 17.929 1.00 88.31 212 ASN A C 1
ATOM 1706 O O . ASN A 1 212 ? -1.447 -20.741 16.928 1.00 88.31 212 ASN A O 1
ATOM 1710 N N . LYS A 1 213 ? -1.319 -21.753 18.920 1.00 91.88 213 LYS A N 1
ATOM 1711 C CA . LYS A 1 213 ? 0.144 -21.924 18.895 1.00 91.88 213 LYS A CA 1
ATOM 1712 C C . LYS A 1 213 ? 0.608 -22.768 17.701 1.00 91.88 213 LYS A C 1
ATOM 1714 O O . LYS A 1 213 ? 1.582 -22.400 17.047 1.00 91.88 213 LYS A O 1
ATOM 1719 N N . ARG A 1 214 ? -0.103 -23.859 17.379 1.00 90.19 214 ARG A N 1
ATOM 1720 C CA . ARG A 1 214 ? 0.186 -24.684 16.188 1.00 90.19 214 ARG A CA 1
ATOM 1721 C C . ARG A 1 214 ? -0.013 -23.898 14.888 1.00 90.19 214 ARG A C 1
ATOM 1723 O O . ARG A 1 214 ? 0.830 -23.977 14.000 1.00 90.19 214 ARG A O 1
ATOM 1730 N N . ARG A 1 215 ? -1.079 -23.092 14.792 1.00 87.94 215 ARG A N 1
ATOM 1731 C CA . ARG A 1 215 ? -1.316 -22.209 13.634 1.00 87.94 215 ARG A CA 1
ATOM 1732 C C . ARG A 1 215 ? -0.210 -21.164 13.478 1.00 87.94 215 ARG A C 1
ATOM 1734 O O . ARG A 1 215 ? 0.312 -21.003 12.384 1.00 87.94 215 ARG A O 1
ATOM 1741 N N . ALA A 1 216 ? 0.208 -20.517 14.564 1.00 89.88 216 ALA A N 1
ATOM 1742 C CA . ALA A 1 216 ? 1.288 -19.530 14.533 1.00 89.88 216 ALA A CA 1
ATOM 1743 C C . ALA A 1 216 ? 2.627 -20.124 14.055 1.00 89.88 216 ALA A C 1
ATOM 1745 O O . ALA A 1 216 ? 3.357 -19.481 13.305 1.00 89.88 2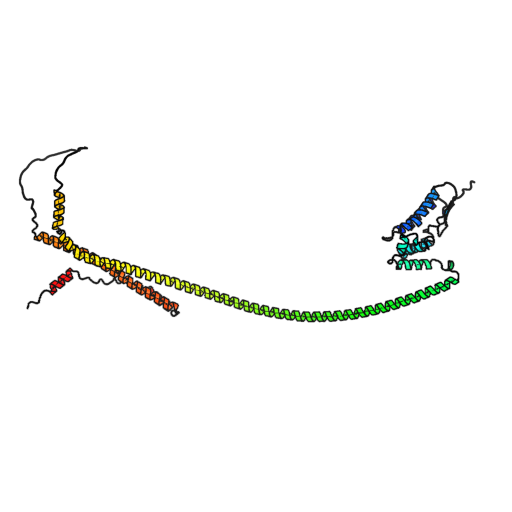16 ALA A O 1
ATOM 1746 N N . GLN A 1 217 ? 2.941 -21.364 14.447 1.00 93.38 217 GLN A N 1
ATOM 1747 C CA . GLN A 1 217 ? 4.131 -22.072 13.961 1.00 93.38 217 GLN A CA 1
ATOM 1748 C C . GLN A 1 217 ? 4.051 -22.377 12.459 1.00 93.38 217 GLN A C 1
ATOM 1750 O O . GLN A 1 217 ? 5.038 -22.185 11.753 1.00 93.38 217 GLN A O 1
ATOM 1755 N N . LEU A 1 218 ? 2.879 -22.785 11.962 1.00 91.88 218 LEU A N 1
ATOM 1756 C CA . LEU A 1 218 ? 2.654 -22.987 10.527 1.00 91.88 218 LEU A CA 1
ATOM 1757 C C . LEU A 1 218 ? 2.813 -21.682 9.739 1.00 91.88 218 LEU A C 1
ATOM 1759 O O . LEU A 1 218 ? 3.507 -21.671 8.726 1.00 91.88 218 LEU A O 1
ATOM 1763 N N . TYR A 1 219 ? 2.242 -20.575 10.225 1.00 87.56 219 TYR A N 1
ATOM 1764 C CA . TYR A 1 219 ? 2.404 -19.268 9.584 1.00 87.56 219 TYR A CA 1
ATOM 1765 C C . TYR A 1 219 ? 3.867 -18.822 9.537 1.00 87.56 219 TYR A C 1
ATOM 1767 O O . TYR A 1 219 ? 4.317 -18.360 8.493 1.00 87.56 219 TYR A O 1
ATOM 1775 N N . ARG A 1 220 ? 4.635 -19.018 10.617 1.00 92.06 220 ARG A N 1
ATOM 1776 C CA . ARG A 1 220 ? 6.081 -18.736 10.612 1.00 92.06 220 ARG A CA 1
ATOM 1777 C C . ARG A 1 220 ? 6.827 -19.573 9.575 1.00 92.06 220 ARG A C 1
ATOM 1779 O O . ARG A 1 220 ? 7.581 -19.015 8.791 1.00 92.06 220 ARG A O 1
ATOM 1786 N N . ALA A 1 221 ? 6.560 -20.876 9.507 1.00 90.56 221 ALA A N 1
ATOM 1787 C CA . ALA A 1 221 ? 7.203 -21.749 8.525 1.00 90.56 221 ALA A CA 1
ATOM 1788 C C . ALA A 1 221 ? 6.873 -21.359 7.070 1.00 90.56 221 ALA A C 1
ATOM 1790 O O . ALA A 1 221 ? 7.732 -21.464 6.194 1.00 90.56 221 ALA A O 1
ATOM 1791 N N . LEU A 1 222 ? 5.645 -20.898 6.802 1.00 90.31 222 LEU A N 1
ATOM 1792 C CA . LEU A 1 222 ? 5.254 -20.385 5.485 1.00 90.31 222 LEU A CA 1
ATOM 1793 C C . LEU A 1 222 ? 5.958 -19.066 5.151 1.00 90.31 222 LEU A C 1
ATOM 1795 O O . LEU A 1 222 ? 6.456 -18.921 4.037 1.00 90.31 222 LEU A O 1
ATOM 1799 N N . LEU A 1 223 ? 6.045 -18.141 6.109 1.00 90.62 223 LEU A N 1
ATOM 1800 C CA . LEU A 1 223 ? 6.763 -16.876 5.935 1.00 90.62 223 LEU A CA 1
ATOM 1801 C C . LEU A 1 223 ? 8.258 -17.102 5.682 1.00 90.62 223 LEU A C 1
ATOM 1803 O O . LEU A 1 223 ? 8.809 -16.493 4.771 1.00 90.62 223 LEU A O 1
ATOM 1807 N N . ASP A 1 224 ? 8.895 -18.026 6.405 1.00 88.88 224 ASP A N 1
ATOM 1808 C CA . ASP A 1 224 ? 10.307 -18.364 6.193 1.00 88.88 224 ASP A CA 1
ATOM 1809 C C . ASP A 1 224 ? 10.552 -18.958 4.797 1.00 88.88 224 ASP A C 1
ATOM 1811 O O . ASP A 1 224 ? 11.552 -18.643 4.149 1.00 88.88 224 ASP A O 1
ATOM 1815 N N . ARG A 1 225 ? 9.635 -19.799 4.295 1.00 88.50 225 ARG A N 1
ATOM 1816 C CA . ARG A 1 225 ? 9.711 -20.325 2.920 1.00 88.50 225 ARG A CA 1
ATOM 1817 C C . ARG A 1 225 ? 9.520 -19.224 1.881 1.00 88.50 225 ARG A C 1
ATOM 1819 O O . ARG A 1 225 ? 10.295 -19.163 0.930 1.00 88.50 225 ARG A O 1
ATOM 1826 N N . ALA A 1 226 ? 8.540 -18.345 2.083 1.00 86.25 226 ALA A N 1
ATOM 1827 C CA . ALA A 1 226 ? 8.295 -17.212 1.197 1.00 86.25 226 ALA A CA 1
ATOM 1828 C C . ALA A 1 226 ? 9.516 -16.280 1.143 1.00 86.25 226 ALA A C 1
ATOM 1830 O O . ALA A 1 226 ? 9.976 -15.942 0.055 1.00 86.25 226 ALA A O 1
ATOM 1831 N N . ALA A 1 227 ? 10.107 -15.952 2.295 1.00 87.88 227 ALA A N 1
ATOM 1832 C CA . ALA A 1 227 ? 11.302 -15.117 2.383 1.00 87.88 227 ALA A CA 1
ATOM 1833 C C . ALA A 1 227 ? 12.505 -15.736 1.653 1.00 87.88 227 ALA A C 1
ATOM 1835 O O . ALA A 1 227 ? 13.178 -15.043 0.890 1.00 87.88 227 ALA A O 1
ATOM 1836 N N . LYS A 1 228 ? 12.747 -17.045 1.823 1.00 89.19 228 LYS A N 1
ATOM 1837 C CA . LYS A 1 228 ? 13.816 -17.758 1.101 1.00 89.19 228 LYS A CA 1
ATOM 1838 C C . LYS A 1 228 ? 13.592 -17.739 -0.412 1.00 89.19 228 LYS A C 1
ATOM 1840 O O . LYS A 1 228 ? 14.496 -17.350 -1.145 1.00 89.19 228 LYS A O 1
ATOM 1845 N N . SER A 1 229 ? 12.377 -18.058 -0.865 1.00 86.44 229 SER A N 1
ATOM 1846 C CA . SER A 1 229 ? 12.041 -18.027 -2.296 1.00 86.44 229 SER A CA 1
ATOM 1847 C C . SER A 1 229 ? 12.146 -16.620 -2.898 1.00 86.44 229 SER A C 1
ATOM 1849 O O . SER A 1 229 ? 12.649 -16.451 -4.007 1.00 86.44 229 SER A O 1
ATOM 1851 N N . GLY A 1 230 ? 11.750 -15.588 -2.144 1.00 84.25 230 GLY A N 1
ATOM 1852 C CA . GLY A 1 230 ? 11.865 -14.194 -2.564 1.00 84.25 230 GLY A CA 1
ATOM 1853 C C . GLY A 1 230 ? 13.320 -13.752 -2.704 1.00 84.25 230 GLY A C 1
ATOM 1854 O O . GLY A 1 230 ? 13.665 -13.078 -3.672 1.00 84.25 230 GLY A O 1
ATOM 1855 N N . HIS A 1 231 ? 14.195 -14.174 -1.787 1.00 87.81 231 HIS A N 1
ATOM 1856 C CA . HIS A 1 231 ? 1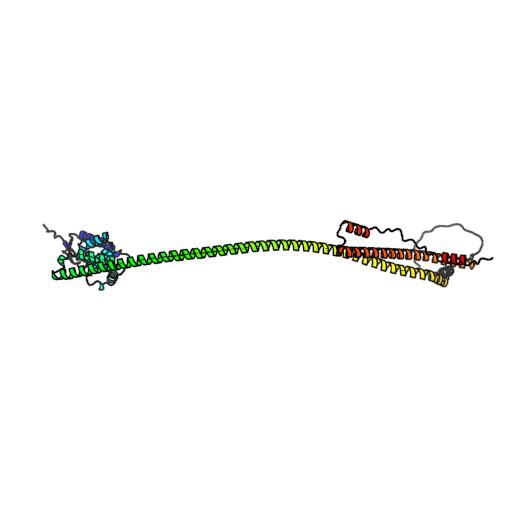5.621 -13.858 -1.859 1.00 87.81 231 HIS A CA 1
ATOM 1857 C C . HIS A 1 231 ? 16.309 -14.530 -3.057 1.00 87.81 231 HIS A C 1
ATOM 1859 O O . HIS A 1 231 ? 17.078 -13.879 -3.767 1.00 87.81 231 HIS A O 1
ATOM 1865 N N . GLU A 1 232 ? 16.002 -15.803 -3.324 1.00 86.19 232 GLU A N 1
ATOM 1866 C CA . GLU A 1 232 ? 16.515 -16.527 -4.496 1.00 86.19 232 GLU A CA 1
ATOM 1867 C C . GLU A 1 232 ? 16.051 -15.877 -5.806 1.00 86.19 232 GLU A C 1
ATOM 1869 O O . GLU A 1 232 ? 16.871 -15.607 -6.687 1.00 86.19 232 GLU A O 1
ATOM 1874 N N . SER A 1 233 ? 14.764 -15.524 -5.901 1.00 79.31 233 SER A N 1
ATOM 1875 C CA . SER A 1 233 ? 14.208 -14.827 -7.065 1.00 79.31 233 SER A CA 1
ATOM 1876 C C . SER A 1 233 ? 14.841 -13.450 -7.273 1.00 79.31 233 SER A C 1
ATOM 1878 O O . SER A 1 233 ? 15.138 -13.069 -8.407 1.00 79.31 233 SER A O 1
ATOM 1880 N N . PHE A 1 234 ? 15.074 -12.693 -6.197 1.00 85.62 234 PHE A N 1
ATOM 1881 C CA . PHE A 1 234 ? 15.707 -11.377 -6.279 1.00 85.62 234 PHE A CA 1
ATOM 1882 C C . PHE A 1 234 ? 17.159 -11.481 -6.750 1.00 85.62 234 PHE A C 1
ATOM 1884 O O . PHE A 1 234 ? 17.573 -10.741 -7.641 1.00 85.62 234 PHE A O 1
ATOM 1891 N N . LYS A 1 235 ? 17.920 -12.445 -6.214 1.00 89.56 235 LYS A N 1
ATOM 1892 C CA . LYS A 1 235 ? 19.303 -12.694 -6.632 1.00 89.56 235 LYS A CA 1
ATOM 1893 C C . LYS A 1 235 ? 19.374 -13.094 -8.106 1.00 89.56 235 LYS A C 1
ATOM 1895 O O . LYS A 1 235 ? 20.172 -12.514 -8.835 1.00 89.56 235 LYS A O 1
ATOM 1900 N N . SER A 1 236 ? 18.501 -14.004 -8.550 1.00 84.69 236 SER A N 1
ATOM 1901 C CA . SER A 1 236 ? 18.404 -14.409 -9.960 1.00 84.69 236 SER A CA 1
ATOM 1902 C C . SER A 1 236 ? 18.008 -13.250 -10.879 1.00 84.69 236 SER A C 1
ATOM 1904 O O . SER A 1 236 ? 18.487 -13.158 -12.005 1.00 84.69 236 SER A O 1
ATOM 1906 N N . SER A 1 237 ? 17.143 -12.348 -10.411 1.00 80.31 237 SER A N 1
ATOM 1907 C CA . SER A 1 237 ? 16.746 -11.164 -11.182 1.00 80.31 237 SER A CA 1
ATOM 1908 C C . SER A 1 237 ? 17.895 -10.164 -11.288 1.00 80.31 237 SER A C 1
ATOM 1910 O O . SER A 1 237 ? 18.121 -9.583 -12.342 1.00 80.31 237 SER A O 1
ATOM 1912 N N . GLN A 1 238 ? 18.662 -9.981 -10.212 1.00 90.06 238 GLN A N 1
ATOM 1913 C CA . GLN A 1 238 ? 19.810 -9.081 -10.212 1.00 90.06 238 GLN A CA 1
ATOM 1914 C C . GLN A 1 238 ? 20.941 -9.593 -11.109 1.00 90.06 238 GLN A C 1
ATOM 1916 O O . GLN A 1 238 ? 21.589 -8.785 -11.772 1.00 90.06 238 GLN A O 1
ATOM 1921 N N . THR A 1 239 ? 21.181 -10.908 -11.146 1.00 89.62 239 THR A N 1
ATOM 1922 C CA . THR A 1 239 ? 22.137 -11.502 -12.091 1.00 89.62 239 THR A CA 1
ATOM 1923 C C . THR A 1 239 ? 21.643 -11.337 -13.521 1.00 89.62 239 THR A C 1
ATOM 1925 O O . THR A 1 239 ? 22.367 -10.762 -14.321 1.00 89.62 239 THR A O 1
ATOM 1928 N N . ALA A 1 240 ? 20.378 -11.665 -13.809 1.00 86.50 240 ALA A N 1
ATOM 1929 C CA . ALA A 1 240 ? 19.805 -11.485 -15.144 1.00 86.50 240 ALA A CA 1
ATOM 1930 C C . ALA A 1 240 ? 19.855 -10.022 -15.627 1.00 86.50 240 ALA A C 1
ATOM 1932 O O . ALA A 1 240 ? 20.142 -9.765 -16.790 1.00 86.50 240 ALA A O 1
ATOM 1933 N N . LEU A 1 241 ? 19.626 -9.044 -14.741 1.00 88.25 241 LEU A N 1
ATOM 1934 C CA . LEU A 1 241 ? 19.754 -7.621 -15.077 1.00 88.25 241 LEU A CA 1
ATOM 1935 C C . LEU A 1 241 ? 21.202 -7.196 -15.335 1.00 88.25 241 LEU A C 1
ATOM 1937 O O . LEU A 1 241 ? 21.440 -6.341 -16.187 1.00 88.25 241 LEU A O 1
ATOM 1941 N N . LYS A 1 242 ? 22.166 -7.750 -14.591 1.00 90.12 242 LYS A N 1
ATOM 1942 C CA . LYS A 1 242 ? 23.590 -7.493 -14.840 1.00 90.12 242 LYS A CA 1
ATOM 1943 C C . LYS A 1 242 ? 24.016 -8.074 -16.184 1.00 90.12 242 LYS A C 1
ATOM 1945 O O . LYS A 1 242 ? 24.638 -7.345 -16.949 1.00 90.12 242 LYS A O 1
ATOM 1950 N N . ASP A 1 243 ? 23.609 -9.306 -16.471 1.00 89.75 243 ASP A N 1
ATOM 1951 C CA . ASP A 1 243 ? 23.910 -10.001 -17.723 1.00 89.75 243 ASP A CA 1
ATOM 1952 C C . ASP A 1 243 ? 23.278 -9.261 -18.914 1.00 89.75 243 ASP A C 1
ATOM 1954 O O . ASP A 1 243 ? 23.961 -8.907 -19.871 1.00 89.75 243 ASP A O 1
ATOM 1958 N N . ALA A 1 244 ? 22.002 -8.873 -18.804 1.00 86.25 244 ALA A N 1
ATOM 1959 C CA . ALA A 1 244 ? 21.329 -8.075 -19.829 1.00 86.25 244 ALA A CA 1
ATOM 1960 C C . ALA A 1 244 ? 21.995 -6.705 -20.046 1.00 86.25 244 ALA A C 1
ATOM 1962 O O . ALA A 1 244 ? 22.066 -6.214 -21.172 1.00 86.25 244 ALA A O 1
ATOM 1963 N N . ARG A 1 245 ? 22.502 -6.069 -18.980 1.00 89.00 245 ARG A N 1
ATOM 1964 C CA . ARG A 1 245 ? 23.231 -4.800 -19.095 1.00 89.00 245 ARG A CA 1
ATOM 1965 C C . ARG A 1 245 ? 24.576 -4.984 -19.793 1.00 89.00 245 ARG A C 1
ATOM 1967 O O . ARG A 1 245 ? 24.919 -4.138 -20.616 1.00 89.00 245 ARG A O 1
ATOM 1974 N N . SER A 1 246 ? 25.330 -6.040 -19.479 1.00 88.75 246 SER A N 1
ATOM 1975 C CA . SER A 1 246 ? 26.578 -6.330 -20.194 1.00 88.75 246 SER A CA 1
ATOM 1976 C C . SER A 1 246 ? 26.322 -6.656 -21.660 1.00 88.75 246 SER A C 1
ATOM 1978 O O . SER A 1 246 ? 27.037 -6.145 -22.515 1.00 88.75 246 SER A O 1
ATOM 1980 N N . ASP A 1 247 ? 25.265 -7.409 -21.964 1.00 82.25 247 ASP A N 1
ATOM 1981 C CA . ASP A 1 247 ? 24.892 -7.733 -23.342 1.00 82.25 247 ASP A CA 1
ATOM 1982 C C . ASP A 1 247 ? 24.517 -6.480 -24.135 1.00 82.25 247 ASP A C 1
ATOM 1984 O O . ASP A 1 247 ? 24.922 -6.333 -25.286 1.00 82.25 247 ASP A O 1
ATOM 1988 N N . LEU A 1 248 ? 23.804 -5.536 -23.512 1.00 82.38 248 LEU A N 1
ATOM 1989 C CA . LEU A 1 248 ? 23.443 -4.268 -24.145 1.00 82.38 248 LEU A CA 1
ATOM 1990 C C . LEU A 1 248 ? 24.685 -3.415 -24.440 1.00 82.38 248 LEU A C 1
ATOM 1992 O O . LEU A 1 248 ? 24.798 -2.878 -25.539 1.00 82.38 248 LEU A O 1
ATOM 1996 N N . ILE A 1 249 ? 25.637 -3.336 -23.503 1.00 83.81 249 ILE A N 1
ATOM 1997 C CA . ILE A 1 249 ? 26.912 -2.629 -23.713 1.00 83.81 249 ILE A CA 1
ATOM 1998 C C . ILE A 1 249 ? 27.696 -3.278 -24.864 1.00 83.81 249 ILE A C 1
ATOM 2000 O O . ILE A 1 249 ? 28.092 -2.583 -25.798 1.00 83.81 249 ILE A O 1
ATOM 2004 N N . ASN A 1 250 ? 27.831 -4.607 -24.860 1.00 80.00 250 ASN A N 1
ATOM 2005 C CA . ASN A 1 250 ? 28.517 -5.348 -25.922 1.00 80.00 250 ASN A CA 1
ATOM 2006 C C . ASN A 1 250 ? 27.840 -5.153 -27.292 1.00 80.00 250 ASN A C 1
ATOM 2008 O O . ASN A 1 250 ? 28.511 -4.969 -28.311 1.00 80.00 250 ASN A O 1
ATOM 2012 N N . ALA A 1 251 ? 26.504 -5.164 -27.333 1.00 76.50 251 ALA A N 1
ATOM 2013 C CA . ALA A 1 251 ? 25.736 -4.922 -28.550 1.00 76.50 251 ALA A CA 1
ATOM 2014 C C . ALA A 1 251 ? 25.906 -3.481 -29.054 1.00 76.50 251 ALA A C 1
ATOM 2016 O O . ALA A 1 251 ? 26.055 -3.268 -30.258 1.00 76.50 251 ALA A O 1
ATOM 2017 N N . GLN A 1 252 ? 25.930 -2.498 -28.149 1.00 82.50 252 GLN A N 1
ATOM 2018 C CA . GLN A 1 252 ? 26.168 -1.096 -28.482 1.00 82.50 252 GLN A CA 1
ATOM 2019 C C . GLN A 1 252 ? 27.570 -0.888 -29.073 1.00 82.50 252 GLN A C 1
ATOM 2021 O O . GLN A 1 252 ? 27.699 -0.247 -30.116 1.00 82.50 252 GLN A O 1
ATOM 2026 N N . GLU A 1 253 ? 28.610 -1.447 -28.452 1.00 75.50 253 GLU A N 1
ATOM 2027 C CA . GLU A 1 253 ? 29.986 -1.372 -28.961 1.00 75.50 253 GLU A CA 1
ATOM 2028 C C . GLU A 1 253 ? 30.115 -2.036 -30.339 1.00 75.50 253 GLU A C 1
ATOM 2030 O O . GLU A 1 253 ? 30.686 -1.454 -31.264 1.00 75.50 253 GLU A O 1
ATOM 2035 N N . THR A 1 254 ? 29.500 -3.211 -30.517 1.00 75.25 254 THR A N 1
ATOM 2036 C CA . THR A 1 254 ? 29.469 -3.917 -31.808 1.00 75.25 254 THR A CA 1
ATOM 2037 C C . THR A 1 254 ? 28.755 -3.091 -32.881 1.00 75.25 254 THR A C 1
ATOM 2039 O O . THR A 1 254 ? 29.213 -3.016 -34.022 1.00 75.25 254 THR A O 1
ATOM 2042 N N . TYR A 1 255 ? 27.649 -2.434 -32.526 1.00 76.31 255 TYR A N 1
ATOM 2043 C CA . TYR A 1 255 ? 26.903 -1.582 -33.446 1.00 76.31 255 TYR A CA 1
ATOM 2044 C C . TYR A 1 255 ? 27.709 -0.350 -33.873 1.00 76.31 255 TYR A C 1
ATOM 2046 O O . TYR A 1 255 ? 27.801 -0.077 -35.070 1.00 76.31 255 TYR A O 1
ATOM 2054 N N . HIS A 1 256 ? 28.336 0.365 -32.932 1.00 75.75 256 HIS A N 1
ATOM 2055 C CA . HIS A 1 256 ? 29.187 1.515 -33.259 1.00 75.75 256 HIS A CA 1
ATOM 2056 C C . HIS A 1 256 ? 30.350 1.115 -34.176 1.00 75.75 256 HIS A C 1
ATOM 2058 O O . HIS A 1 256 ? 30.554 1.759 -35.204 1.00 75.75 256 HIS A O 1
ATOM 2064 N N . ALA A 1 257 ? 31.018 -0.009 -33.895 1.00 72.56 257 ALA A N 1
ATOM 2065 C CA . ALA A 1 257 ? 32.075 -0.532 -34.760 1.00 72.56 257 ALA A CA 1
ATOM 2066 C C . ALA A 1 257 ? 31.575 -0.824 -36.189 1.00 72.56 257 ALA A C 1
ATOM 2068 O O . ALA A 1 257 ? 32.253 -0.506 -37.168 1.00 72.56 257 ALA A O 1
ATOM 2069 N N . GLN A 1 258 ? 30.368 -1.383 -36.340 1.00 74.56 258 GLN A N 1
ATOM 2070 C CA . GLN A 1 258 ? 29.771 -1.617 -37.659 1.00 74.56 258 GLN A CA 1
ATOM 2071 C C . GLN A 1 258 ? 29.415 -0.318 -38.394 1.00 74.56 258 GLN A C 1
ATOM 2073 O O . GLN A 1 258 ? 29.541 -0.260 -39.620 1.00 74.56 258 GLN A O 1
ATOM 2078 N N . VAL A 1 259 ? 28.950 0.709 -37.678 1.00 77.88 259 VAL A N 1
ATOM 2079 C CA . VAL A 1 259 ? 28.606 2.015 -38.260 1.00 77.88 259 VAL A CA 1
ATOM 2080 C C . VAL A 1 259 ? 29.858 2.729 -38.769 1.00 77.88 259 VAL A C 1
ATOM 2082 O O . VAL A 1 259 ? 29.879 3.148 -39.929 1.00 77.88 259 VAL A O 1
ATOM 2085 N N . ASP A 1 260 ? 30.918 2.789 -37.964 1.00 76.12 260 ASP A N 1
ATOM 2086 C CA . ASP A 1 260 ? 32.176 3.448 -38.335 1.00 76.12 260 ASP A CA 1
ATOM 2087 C C . ASP A 1 260 ? 32.835 2.762 -39.543 1.00 76.12 260 ASP A C 1
ATOM 2089 O O . ASP A 1 260 ? 33.312 3.412 -40.479 1.00 76.12 260 ASP A O 1
ATOM 2093 N N . LEU A 1 261 ? 32.776 1.427 -39.598 1.00 75.81 261 LEU A N 1
ATOM 2094 C CA . LEU A 1 261 ? 33.277 0.669 -40.744 1.00 75.81 261 LEU A CA 1
ATOM 2095 C C . LEU A 1 261 ? 32.432 0.891 -42.005 1.00 75.81 261 LEU A C 1
ATOM 2097 O O . LEU A 1 261 ? 32.995 1.042 -43.092 1.00 75.81 261 LEU A O 1
ATOM 2101 N N . LYS A 1 262 ? 31.100 0.981 -41.898 1.00 79.81 262 LYS A N 1
ATOM 2102 C CA . LYS A 1 262 ? 30.238 1.323 -43.045 1.00 79.81 262 LYS A CA 1
ATOM 2103 C C . LYS A 1 262 ? 30.549 2.712 -43.603 1.00 79.81 262 LYS A C 1
ATOM 2105 O O . LYS A 1 262 ? 30.562 2.862 -44.825 1.00 79.81 262 LYS A O 1
ATOM 2110 N N . ALA A 1 263 ? 30.863 3.685 -42.748 1.00 84.44 263 ALA A N 1
ATOM 2111 C CA . ALA A 1 263 ? 31.270 5.019 -43.186 1.00 84.44 263 ALA A CA 1
ATOM 2112 C C . ALA A 1 263 ? 32.552 4.973 -44.039 1.00 84.44 263 ALA A C 1
ATOM 2114 O O . ALA A 1 263 ? 32.619 5.609 -45.091 1.00 84.44 263 ALA A O 1
ATOM 2115 N N . SER A 1 264 ? 33.536 4.149 -43.659 1.00 85.19 264 SER A N 1
ATOM 2116 C CA . SER A 1 264 ? 34.762 3.969 -44.455 1.00 85.19 264 SER A CA 1
ATOM 2117 C C . SER A 1 264 ? 34.502 3.316 -45.823 1.00 85.19 264 SER A C 1
ATOM 2119 O O . SER A 1 264 ? 35.062 3.741 -46.834 1.00 85.19 264 SER A O 1
ATOM 2121 N N . VAL A 1 265 ? 33.594 2.333 -45.890 1.00 88.50 265 VAL A N 1
ATOM 2122 C CA . VAL A 1 265 ? 33.167 1.706 -47.155 1.00 88.50 265 VAL A CA 1
ATOM 2123 C C . VAL A 1 265 ? 32.465 2.724 -48.051 1.00 88.50 265 VAL A C 1
ATOM 2125 O O . VAL A 1 265 ? 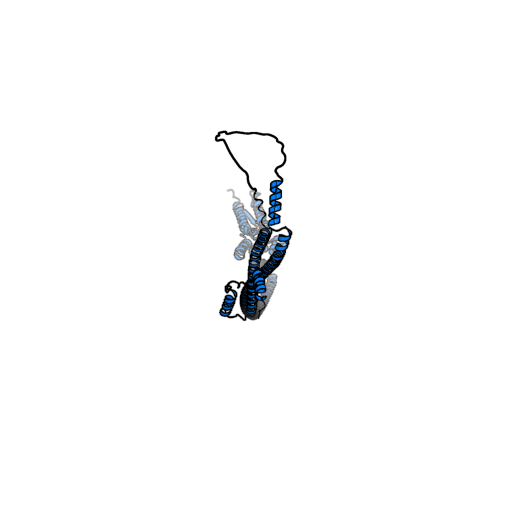32.720 2.760 -49.257 1.00 88.50 265 VAL A O 1
ATOM 2128 N N . GLN A 1 266 ? 31.595 3.554 -47.475 1.00 89.25 266 GLN A N 1
ATOM 2129 C CA . GLN A 1 266 ? 30.902 4.607 -48.208 1.00 89.25 266 GLN A CA 1
ATOM 2130 C C . GLN A 1 266 ? 31.894 5.621 -48.786 1.00 89.25 266 GLN A C 1
ATOM 2132 O O . GLN A 1 266 ? 31.845 5.882 -49.985 1.00 89.25 266 GLN A O 1
ATOM 2137 N N . TYR A 1 267 ? 32.844 6.100 -47.978 1.00 91.25 267 TYR A N 1
ATOM 2138 C CA . TYR A 1 267 ? 33.877 7.038 -48.417 1.00 91.25 267 TYR A CA 1
ATOM 2139 C C . TYR A 1 267 ? 34.649 6.526 -49.642 1.00 91.25 267 TYR A C 1
ATOM 2141 O O . TYR A 1 267 ? 34.701 7.202 -50.667 1.00 91.25 267 TYR A O 1
ATOM 2149 N N . TRP A 1 268 ? 35.189 5.302 -49.592 1.00 90.00 268 TRP A N 1
ATOM 2150 C CA . TRP A 1 268 ? 35.945 4.745 -50.723 1.00 90.00 268 TRP A CA 1
ATOM 2151 C C . TRP A 1 268 ? 35.076 4.460 -51.950 1.00 90.00 268 TRP A C 1
ATOM 2153 O O . TRP A 1 268 ? 35.559 4.539 -53.080 1.00 90.00 268 TRP A O 1
ATOM 2163 N N . THR A 1 269 ? 33.791 4.155 -51.749 1.00 90.75 269 THR A N 1
ATOM 2164 C CA . THR A 1 269 ? 32.837 3.993 -52.855 1.00 90.75 269 THR A CA 1
ATOM 2165 C C . THR A 1 269 ? 32.604 5.327 -53.565 1.00 90.75 269 THR A C 1
ATOM 2167 O O . THR A 1 269 ? 32.702 5.397 -54.790 1.00 90.75 269 THR A O 1
ATOM 2170 N N . GLU A 1 270 ? 32.359 6.394 -52.802 1.00 93.06 270 GLU A N 1
ATOM 2171 C CA . GLU A 1 270 ? 32.190 7.749 -53.333 1.00 93.06 270 GLU A CA 1
ATOM 2172 C C . GLU A 1 270 ? 33.467 8.252 -54.022 1.00 93.06 270 GLU A C 1
ATOM 2174 O O . GLU A 1 270 ? 33.399 8.833 -55.108 1.00 93.06 270 GLU A O 1
ATOM 2179 N N . GLU A 1 271 ? 34.636 7.976 -53.442 1.00 90.00 271 GLU A N 1
ATOM 2180 C CA . GLU A 1 271 ? 35.936 8.356 -53.998 1.00 90.00 271 GLU A CA 1
ATOM 2181 C C . GLU A 1 271 ? 36.233 7.635 -55.322 1.00 90.00 271 GLU A C 1
ATOM 2183 O O . GLU A 1 271 ? 36.599 8.261 -56.323 1.00 90.00 271 GLU A O 1
ATOM 2188 N N . MET A 1 272 ? 35.985 6.323 -55.371 1.00 91.31 272 MET A N 1
ATOM 2189 C CA . MET A 1 272 ? 36.095 5.524 -56.592 1.00 91.31 272 MET A CA 1
ATOM 2190 C C . MET A 1 272 ? 35.186 6.078 -57.698 1.00 91.31 272 MET A C 1
ATOM 2192 O O . MET A 1 272 ? 35.617 6.219 -58.849 1.00 91.31 272 MET A O 1
ATOM 2196 N N . ASP A 1 273 ? 33.939 6.420 -57.367 1.00 90.50 273 ASP A N 1
ATOM 2197 C CA . ASP A 1 273 ? 32.984 6.980 -58.323 1.00 90.50 273 ASP A CA 1
ATOM 2198 C C . ASP A 1 273 ? 33.381 8.385 -58.788 1.00 90.50 273 ASP A C 1
ATOM 2200 O O . ASP A 1 273 ? 33.234 8.716 -59.972 1.00 90.50 273 ASP A O 1
ATOM 2204 N N . ARG A 1 274 ? 33.935 9.208 -57.892 1.00 92.00 274 ARG A N 1
ATOM 2205 C CA . ARG A 1 274 ? 34.475 10.529 -58.226 1.00 92.00 274 ARG A CA 1
ATOM 2206 C C . ARG A 1 274 ? 35.617 10.410 -59.227 1.00 92.00 274 ARG A C 1
ATOM 2208 O O . ARG A 1 274 ? 35.568 11.043 -60.284 1.00 92.00 274 ARG A O 1
ATOM 2215 N N . HIS A 1 275 ? 36.603 9.562 -58.953 1.00 89.06 275 HIS A N 1
ATOM 2216 C CA . HIS A 1 275 ? 37.718 9.332 -59.868 1.00 89.06 275 HIS A CA 1
ATOM 2217 C C . HIS A 1 275 ? 37.277 8.691 -61.185 1.00 89.06 275 HIS A C 1
ATOM 2219 O O . HIS A 1 275 ? 37.766 9.092 -62.239 1.00 89.06 275 HIS A O 1
ATOM 2225 N N . ARG A 1 276 ? 36.282 7.796 -61.176 1.00 89.88 276 ARG A N 1
ATOM 2226 C CA . ARG A 1 276 ? 35.670 7.254 -62.400 1.00 89.88 276 ARG A CA 1
ATOM 2227 C C . ARG A 1 276 ? 35.049 8.345 -63.271 1.00 89.88 276 ARG A C 1
ATOM 2229 O O . ARG A 1 276 ? 35.284 8.362 -64.481 1.00 89.88 276 ARG A O 1
ATOM 2236 N N . LYS A 1 277 ? 34.260 9.246 -62.680 1.00 91.31 277 LYS A N 1
ATOM 2237 C CA . LYS A 1 277 ? 33.627 10.358 -63.406 1.00 91.31 277 LYS A CA 1
ATOM 2238 C C . LYS A 1 277 ? 34.680 11.311 -63.968 1.00 91.31 277 LYS A C 1
ATOM 2240 O O . LYS A 1 277 ? 34.594 11.689 -65.134 1.00 91.31 277 LYS A O 1
ATOM 2245 N N . THR A 1 278 ? 35.687 11.670 -63.175 1.00 91.00 278 THR A N 1
ATOM 2246 C CA . THR A 1 278 ? 36.757 12.578 -63.612 1.00 91.00 278 THR A CA 1
ATOM 2247 C C . THR A 1 278 ? 37.651 11.942 -64.677 1.00 91.00 278 THR A C 1
ATOM 2249 O O . THR A 1 278 ? 37.945 12.596 -65.673 1.00 91.00 278 THR A O 1
ATOM 2252 N N . ALA A 1 279 ? 37.995 10.655 -64.555 1.00 87.69 279 ALA A N 1
ATOM 2253 C CA . ALA A 1 279 ? 38.689 9.910 -65.605 1.00 87.69 279 ALA A CA 1
ATOM 2254 C C . ALA A 1 279 ? 37.873 9.902 -66.906 1.00 87.69 279 ALA A C 1
ATOM 2256 O O . ALA A 1 279 ? 38.408 10.205 -67.965 1.00 87.69 279 ALA A O 1
ATOM 2257 N N . SER A 1 280 ? 36.558 9.662 -66.846 1.00 89.38 280 SER A N 1
ATOM 2258 C CA . SER A 1 280 ? 35.713 9.732 -68.046 1.00 89.38 280 SER A CA 1
ATOM 2259 C C . SER A 1 280 ? 35.714 11.125 -68.685 1.00 89.38 280 SER A C 1
ATOM 2261 O O . SER A 1 280 ? 35.772 11.217 -69.907 1.00 89.38 280 SER A O 1
ATOM 2263 N N . LYS A 1 281 ? 35.684 12.207 -67.893 1.00 92.31 281 LYS A N 1
ATOM 2264 C CA . LYS A 1 281 ? 35.785 13.584 -68.414 1.00 92.31 281 LYS A CA 1
ATOM 2265 C C . LYS A 1 281 ? 37.119 13.827 -69.123 1.00 92.31 281 LYS A C 1
ATOM 2267 O O . LYS A 1 281 ? 37.128 14.375 -70.220 1.00 92.31 281 LYS A O 1
ATOM 2272 N N . TRP A 1 282 ? 38.229 13.385 -68.531 1.00 91.81 282 TRP A N 1
ATOM 2273 C CA . TRP A 1 282 ? 39.547 13.508 -69.156 1.00 91.81 282 TRP A CA 1
ATOM 2274 C C . TRP A 1 282 ? 39.701 12.626 -70.393 1.00 91.81 282 TRP A C 1
ATOM 2276 O O . TRP A 1 282 ? 40.329 13.060 -71.351 1.00 91.81 282 TRP A O 1
ATOM 2286 N N . LEU A 1 283 ? 39.072 11.450 -70.433 1.00 90.06 283 LEU A N 1
ATOM 2287 C CA . LEU A 1 283 ? 39.018 10.627 -71.642 1.00 90.06 283 LEU A CA 1
ATOM 2288 C C . LEU A 1 283 ? 38.335 11.383 -72.790 1.00 90.06 283 LEU A C 1
ATOM 2290 O O . LEU A 1 283 ? 38.879 11.444 -73.890 1.00 90.06 283 LEU A O 1
ATOM 2294 N N . TYR A 1 284 ? 37.188 12.020 -72.527 1.00 92.44 284 TYR A N 1
ATOM 2295 C CA . TYR A 1 284 ? 36.535 12.873 -73.523 1.00 92.44 284 TYR A CA 1
ATOM 2296 C C . TYR A 1 284 ? 37.420 14.054 -73.939 1.00 92.44 284 TYR A C 1
ATOM 2298 O O . TYR A 1 284 ? 37.476 14.371 -75.124 1.00 92.44 284 TYR A O 1
ATOM 2306 N N . ALA A 1 285 ? 38.157 14.666 -73.006 1.00 91.62 285 ALA A N 1
ATOM 2307 C CA . ALA A 1 285 ? 39.115 15.725 -73.324 1.00 91.62 285 ALA A CA 1
ATOM 2308 C C . ALA A 1 285 ? 40.266 15.228 -74.220 1.00 91.62 285 ALA A C 1
ATOM 2310 O O . ALA A 1 285 ? 40.636 15.918 -75.167 1.00 91.62 285 ALA A O 1
ATOM 2311 N N . VAL A 1 286 ? 40.796 14.021 -73.988 1.00 90.94 286 VAL A N 1
ATOM 2312 C CA . VAL A 1 286 ? 41.807 13.390 -74.858 1.00 90.94 286 VAL A CA 1
ATOM 2313 C C . VAL A 1 286 ? 41.243 13.159 -76.260 1.00 90.94 286 VAL A C 1
ATOM 2315 O O . VAL A 1 286 ? 41.878 13.534 -77.243 1.00 90.94 286 VAL A O 1
ATOM 2318 N N . VAL A 1 287 ? 40.036 12.596 -76.375 1.00 91.94 287 VAL A N 1
ATOM 2319 C CA . VAL A 1 287 ? 39.389 12.361 -77.678 1.00 91.94 287 VAL A CA 1
ATOM 2320 C C . VAL A 1 287 ? 39.141 13.683 -78.412 1.00 91.94 287 VAL A C 1
ATOM 2322 O O . VAL A 1 287 ? 39.470 13.799 -79.591 1.00 91.94 287 VAL A O 1
ATOM 2325 N N . ALA A 1 288 ? 38.632 14.702 -77.714 1.00 93.44 288 ALA A N 1
ATOM 2326 C CA . ALA A 1 288 ? 38.371 16.019 -78.287 1.00 93.44 288 ALA A CA 1
ATOM 2327 C C . ALA A 1 288 ? 39.661 16.721 -78.737 1.00 93.44 288 ALA A C 1
ATOM 2329 O O . ALA A 1 288 ? 39.733 17.194 -79.867 1.00 93.44 288 ALA A O 1
ATOM 2330 N N . THR A 1 289 ? 40.700 16.755 -77.896 1.00 93.19 289 THR A N 1
ATOM 2331 C CA . THR A 1 289 ? 42.000 17.358 -78.251 1.00 93.19 289 THR A CA 1
ATOM 2332 C C . THR A 1 289 ? 42.670 16.619 -79.405 1.00 93.19 289 THR A C 1
ATOM 2334 O O . THR A 1 289 ? 43.218 17.262 -80.299 1.00 93.19 289 THR A O 1
ATOM 2337 N N . THR A 1 290 ? 42.555 15.290 -79.460 1.00 91.94 290 THR A N 1
ATOM 2338 C CA . THR A 1 290 ? 43.032 14.484 -80.594 1.00 91.94 290 THR A CA 1
ATOM 2339 C C . THR A 1 290 ? 42.293 14.854 -81.881 1.00 91.94 290 THR A C 1
ATOM 2341 O O . THR A 1 290 ? 42.935 15.171 -82.879 1.00 91.94 290 THR A O 1
ATOM 2344 N N . ALA A 1 291 ? 40.957 14.909 -81.860 1.00 92.06 291 ALA A N 1
ATOM 2345 C CA . ALA A 1 291 ? 40.155 15.306 -83.020 1.00 92.06 291 ALA A CA 1
ATOM 2346 C C . ALA A 1 291 ? 40.469 16.739 -83.490 1.00 92.06 291 ALA A C 1
ATOM 2348 O O . ALA A 1 291 ? 40.651 16.971 -84.685 1.00 92.06 291 ALA A O 1
ATOM 2349 N N . VAL A 1 292 ? 40.610 17.688 -82.556 1.00 94.38 292 VAL A N 1
ATOM 2350 C CA . VAL A 1 292 ? 41.014 19.074 -82.851 1.00 94.38 292 VAL A CA 1
ATOM 2351 C C . VAL A 1 292 ? 42.410 19.121 -83.469 1.00 94.38 292 VAL A C 1
ATOM 2353 O O . VAL A 1 292 ? 42.625 19.890 -84.396 1.00 94.38 292 VAL A O 1
ATOM 2356 N N . THR A 1 293 ? 43.341 18.273 -83.029 1.00 92.44 293 THR A N 1
ATOM 2357 C CA . THR A 1 293 ? 44.699 18.210 -83.601 1.00 92.44 293 THR A CA 1
ATOM 2358 C C . THR A 1 293 ? 44.694 17.789 -85.068 1.00 92.44 293 THR A C 1
ATOM 2360 O O . THR A 1 293 ? 45.484 18.314 -85.847 1.00 92.44 293 THR A O 1
ATOM 2363 N N . PHE A 1 294 ? 43.778 16.904 -85.471 1.00 91.50 294 PHE A N 1
ATOM 2364 C CA . PHE A 1 294 ? 43.608 16.533 -86.879 1.00 91.50 294 PHE A CA 1
ATOM 2365 C C . PHE A 1 294 ? 42.835 17.585 -87.686 1.00 91.50 294 PHE A C 1
ATOM 2367 O O . PHE A 1 294 ? 43.156 17.819 -88.849 1.00 91.50 294 PHE A O 1
ATOM 2374 N N . LEU A 1 295 ? 41.832 18.237 -87.087 1.00 93.12 295 LEU A N 1
ATOM 2375 C CA . LEU A 1 295 ? 40.977 19.200 -87.788 1.00 93.12 295 LEU A CA 1
ATOM 2376 C C . LEU A 1 295 ? 41.626 20.585 -87.939 1.00 93.12 295 LEU A C 1
ATOM 2378 O O . LEU A 1 295 ? 41.391 21.278 -88.928 1.00 93.12 295 LEU A O 1
ATOM 2382 N N . ALA A 1 296 ? 42.443 21.002 -86.972 1.00 92.75 296 ALA A N 1
ATOM 2383 C CA . ALA A 1 296 ? 42.998 22.348 -86.926 1.00 92.75 296 ALA A CA 1
ATOM 2384 C C . ALA A 1 296 ? 43.923 22.678 -88.112 1.00 92.75 296 ALA A C 1
ATOM 2386 O O . ALA A 1 296 ? 43.757 23.765 -88.658 1.00 92.75 296 ALA A O 1
ATOM 2387 N N . PRO A 1 297 ? 44.814 21.785 -88.597 1.00 90.31 297 PRO A N 1
ATOM 2388 C CA . PRO A 1 297 ? 45.580 22.039 -89.818 1.00 90.31 297 PRO A CA 1
ATOM 2389 C C . PRO A 1 297 ? 44.683 22.206 -91.051 1.00 90.31 297 PRO A C 1
ATOM 2391 O O . PRO A 1 297 ? 44.909 23.106 -91.852 1.00 90.31 297 PRO A O 1
ATOM 2394 N N . VAL A 1 298 ? 43.626 21.394 -91.181 1.00 92.12 298 VAL A N 1
ATOM 2395 C CA . VAL A 1 298 ? 42.675 21.482 -92.305 1.00 92.12 298 VAL A CA 1
ATOM 2396 C C . VAL A 1 298 ? 41.967 22.837 -92.310 1.00 92.12 298 VAL A C 1
ATOM 2398 O O . VAL A 1 298 ? 41.928 23.511 -93.337 1.00 92.12 298 VAL A O 1
ATOM 2401 N N . LEU A 1 299 ? 41.454 23.268 -91.153 1.00 91.44 299 LEU A N 1
ATOM 2402 C CA . LEU A 1 299 ? 40.822 24.581 -91.000 1.00 91.44 299 LEU A CA 1
ATOM 2403 C C . LEU A 1 299 ? 41.817 25.727 -91.209 1.00 91.44 299 LEU A C 1
ATOM 2405 O O . LEU A 1 299 ? 41.482 26.716 -91.854 1.00 91.44 299 LEU A O 1
ATOM 2409 N N . TYR A 1 300 ? 43.040 25.584 -90.697 1.00 91.88 300 TYR A N 1
ATOM 2410 C CA . TYR A 1 300 ? 44.112 26.563 -90.851 1.00 91.88 300 TYR A CA 1
ATOM 2411 C C . TYR A 1 300 ? 44.451 26.807 -92.328 1.00 91.88 300 TYR A C 1
ATOM 2413 O O . TYR A 1 300 ? 44.515 27.959 -92.756 1.00 91.88 300 TYR A O 1
ATOM 2421 N N . TYR A 1 301 ? 44.575 25.746 -93.132 1.00 90.69 301 TYR A N 1
ATOM 2422 C CA . TYR A 1 301 ? 44.790 25.879 -94.576 1.00 90.69 301 TYR A CA 1
ATOM 2423 C C . TYR A 1 301 ? 43.553 26.402 -95.316 1.00 90.69 301 TYR A C 1
ATOM 2425 O O . TYR A 1 301 ? 43.696 27.215 -96.226 1.00 90.69 301 TYR A O 1
ATOM 2433 N N . HIS A 1 302 ? 42.339 26.009 -94.911 1.00 89.25 302 HIS A N 1
ATOM 2434 C CA . HIS A 1 302 ? 41.103 26.540 -95.501 1.00 89.25 302 HIS A CA 1
ATOM 2435 C C . HIS A 1 302 ? 40.944 28.055 -95.272 1.00 89.25 302 HIS A C 1
ATOM 2437 O O . HIS A 1 302 ? 40.374 28.756 -96.102 1.00 89.25 302 HIS A O 1
ATOM 2443 N N . LEU A 1 303 ? 41.456 28.581 -94.157 1.00 87.75 303 LEU A N 1
ATOM 2444 C CA . LEU A 1 303 ? 41.468 30.015 -93.841 1.00 87.75 303 LEU A CA 1
ATOM 2445 C C . LEU A 1 303 ? 42.609 30.787 -94.535 1.00 87.75 303 LEU A C 1
ATOM 2447 O O . LEU A 1 303 ? 42.774 31.979 -94.288 1.00 87.75 303 LEU A O 1
ATOM 2451 N N . GLY A 1 304 ? 43.383 30.130 -95.405 1.00 83.06 304 GLY A N 1
ATOM 2452 C CA . GLY A 1 304 ? 44.468 30.747 -96.170 1.00 83.06 304 GLY A CA 1
ATOM 2453 C C . GLY A 1 304 ? 45.811 30.815 -95.440 1.00 83.06 304 GLY A C 1
ATOM 2454 O O . GLY A 1 304 ? 46.701 31.517 -95.904 1.00 83.06 304 GLY A O 1
ATOM 2455 N N . GLY A 1 305 ? 45.982 30.115 -94.313 1.00 86.00 305 GLY A N 1
ATOM 2456 C CA . GLY A 1 305 ? 47.245 30.089 -93.570 1.00 86.00 305 GLY A CA 1
ATOM 2457 C C . GLY A 1 305 ? 47.642 31.438 -92.950 1.00 86.00 305 GLY A C 1
ATOM 2458 O O . GLY A 1 305 ? 46.823 32.338 -92.757 1.00 86.00 305 GLY A O 1
ATOM 2459 N N . ILE A 1 306 ? 48.923 31.592 -92.610 1.00 79.38 306 ILE A N 1
ATOM 2460 C CA . ILE A 1 306 ? 49.497 32.863 -92.130 1.00 79.38 306 ILE A CA 1
ATOM 2461 C C . ILE A 1 306 ? 49.455 33.920 -93.239 1.00 79.38 306 ILE A C 1
ATOM 2463 O O . ILE A 1 306 ? 49.244 35.107 -92.971 1.00 79.38 306 ILE A O 1
ATOM 2467 N N . THR A 1 307 ? 49.624 33.493 -94.486 1.00 75.31 307 THR A N 1
ATOM 2468 C CA . THR A 1 307 ? 49.653 34.378 -95.654 1.00 75.31 307 THR A CA 1
ATOM 2469 C C . THR A 1 307 ? 48.296 35.053 -95.891 1.00 75.31 307 THR A C 1
ATOM 2471 O O . THR A 1 307 ? 48.249 36.281 -95.983 1.00 75.31 307 THR A O 1
ATOM 2474 N N . GLY A 1 308 ? 47.185 34.312 -95.836 1.00 71.31 308 GLY A N 1
ATOM 2475 C CA . GLY A 1 308 ? 45.824 34.861 -95.920 1.00 71.31 308 GLY A CA 1
ATOM 2476 C C . GLY A 1 308 ? 45.450 35.776 -94.746 1.00 71.31 308 GLY A C 1
ATOM 2477 O O . GLY A 1 308 ? 44.842 36.830 -94.942 1.00 71.31 308 GLY A O 1
ATOM 2478 N N . LEU A 1 309 ? 45.877 35.437 -93.524 1.00 68.25 309 LEU A N 1
ATOM 2479 C CA . LEU A 1 309 ? 45.612 36.256 -92.331 1.00 68.25 309 LEU A CA 1
ATOM 2480 C C . LEU A 1 309 ? 46.374 37.594 -92.340 1.00 68.25 309 LEU A C 1
ATOM 2482 O O . LEU A 1 309 ? 45.849 38.616 -91.882 1.00 68.25 309 LEU A O 1
ATOM 2486 N N . SER A 1 310 ? 47.595 37.617 -92.883 1.00 72.00 310 SER A N 1
ATOM 2487 C CA . SER A 1 310 ? 48.374 38.857 -93.024 1.00 72.00 310 SER A CA 1
ATOM 2488 C C . SER A 1 310 ? 47.781 39.807 -94.078 1.00 72.00 310 SER A C 1
ATOM 2490 O O . SER A 1 310 ? 47.727 41.020 -93.849 1.00 72.00 310 SER A O 1
ATOM 2492 N N . GLN A 1 311 ? 47.233 39.275 -95.177 1.00 66.19 311 GLN A N 1
ATOM 2493 C CA . GLN A 1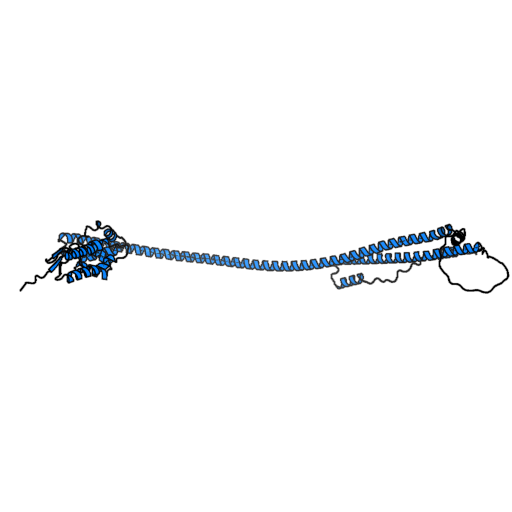 311 ? 46.571 40.078 -96.213 1.00 66.19 311 GLN A CA 1
ATOM 2494 C C . GLN A 1 311 ? 45.275 40.716 -95.695 1.00 66.19 311 GLN A C 1
ATOM 2496 O O . GLN A 1 311 ? 45.094 41.925 -95.836 1.00 66.19 311 GLN A O 1
ATOM 2501 N N . ALA A 1 312 ? 44.440 39.955 -94.977 1.00 63.28 312 ALA A N 1
ATOM 2502 C CA . ALA A 1 312 ? 43.212 40.472 -94.362 1.00 63.28 312 ALA A CA 1
ATOM 2503 C C . ALA A 1 312 ? 43.468 41.570 -93.306 1.00 63.28 312 ALA A C 1
ATOM 2505 O O . ALA A 1 312 ? 42.641 42.463 -93.103 1.00 63.28 312 ALA A O 1
ATOM 2506 N N . SER A 1 313 ? 44.623 41.531 -92.631 1.00 60.44 313 SER A N 1
ATOM 2507 C CA . SER A 1 313 ? 45.028 42.572 -91.675 1.00 60.44 313 SER A CA 1
ATOM 2508 C C . SER A 1 313 ? 45.517 43.841 -92.380 1.00 60.44 313 SER A C 1
ATOM 2510 O O . SER A 1 313 ? 45.233 44.945 -91.923 1.00 60.44 313 SER A O 1
ATOM 2512 N N . THR A 1 314 ? 46.187 43.691 -93.526 1.00 59.69 314 THR A N 1
ATOM 2513 C CA . THR A 1 314 ? 46.681 44.818 -94.334 1.00 59.69 314 THR A CA 1
ATOM 2514 C C . THR A 1 314 ? 45.525 45.579 -94.993 1.00 59.69 314 THR A C 1
ATOM 2516 O O . THR A 1 314 ? 45.509 46.810 -95.002 1.00 59.69 314 THR A O 1
ATOM 2519 N N . GLU A 1 315 ? 44.494 44.865 -95.449 1.00 56.31 315 GLU A N 1
ATOM 2520 C CA . GLU A 1 315 ? 43.313 45.459 -96.088 1.00 56.31 315 GLU A CA 1
ATOM 2521 C C . GLU A 1 315 ? 42.491 46.336 -95.114 1.00 56.31 315 GLU A C 1
ATOM 2523 O O . GLU A 1 315 ? 41.950 47.381 -95.492 1.00 56.31 315 GLU A O 1
ATOM 2528 N N . ARG A 1 316 ? 42.484 45.999 -93.813 1.00 55.94 316 ARG A N 1
ATOM 2529 C CA . ARG A 1 316 ? 41.833 46.817 -92.771 1.00 55.94 316 ARG A CA 1
ATOM 2530 C C . ARG A 1 316 ? 42.586 48.099 -92.410 1.00 55.94 316 ARG A C 1
ATOM 2532 O O . ARG A 1 316 ? 41.952 49.026 -91.913 1.00 55.94 316 ARG A O 1
ATOM 2539 N N . THR A 1 317 ? 43.891 48.194 -92.662 1.00 54.91 317 THR A N 1
ATOM 2540 C CA . THR A 1 317 ? 44.665 49.413 -92.361 1.00 54.91 317 THR A CA 1
ATOM 2541 C C . THR A 1 317 ? 44.649 50.418 -93.519 1.00 54.91 317 THR A C 1
ATOM 2543 O O . THR A 1 317 ? 44.710 51.620 -93.273 1.00 54.91 317 THR A O 1
ATOM 2546 N N . VAL A 1 318 ? 44.474 49.967 -94.766 1.00 54.72 318 VAL A N 1
ATOM 2547 C CA . VAL A 1 318 ? 44.456 50.851 -95.954 1.00 54.72 318 VAL A CA 1
ATOM 2548 C C . VAL A 1 318 ? 43.066 51.461 -96.225 1.00 54.72 318 VAL A C 1
ATOM 2550 O O . VAL A 1 318 ? 42.951 52.501 -96.868 1.00 54.72 318 VAL A O 1
ATOM 2553 N N . SER A 1 319 ? 42.000 50.897 -95.647 1.00 54.19 319 SER A N 1
ATOM 2554 C CA . SER A 1 319 ? 40.616 51.363 -95.847 1.00 54.19 319 SER A CA 1
ATOM 2555 C C . SER A 1 319 ? 40.208 52.601 -95.023 1.00 54.19 319 SER A C 1
ATOM 2557 O O . SER A 1 319 ? 39.075 53.056 -95.155 1.00 54.19 319 SER A O 1
ATOM 2559 N N . ASN A 1 320 ? 41.079 53.153 -94.163 1.00 53.69 320 ASN A N 1
ATOM 2560 C CA . ASN A 1 320 ? 40.713 54.240 -93.233 1.00 53.69 320 ASN A CA 1
ATOM 2561 C C . ASN A 1 320 ? 41.338 55.617 -93.551 1.00 53.69 320 ASN A C 1
ATOM 2563 O O . ASN A 1 320 ? 41.325 56.518 -92.713 1.00 53.69 320 ASN A O 1
ATOM 2567 N N . THR A 1 321 ? 41.861 55.815 -94.764 1.00 51.28 321 THR A N 1
ATOM 2568 C CA . THR A 1 321 ? 42.305 57.126 -95.276 1.00 51.28 321 THR A CA 1
ATOM 2569 C C . THR A 1 321 ? 41.422 57.573 -96.437 1.00 51.28 321 THR A C 1
ATOM 2571 O O . THR A 1 321 ? 41.764 57.386 -97.601 1.00 51.28 321 THR A O 1
ATOM 2574 N N . GLY A 1 322 ? 40.268 58.170 -96.127 1.00 44.91 322 GLY A N 1
ATOM 2575 C CA . GLY A 1 322 ? 39.374 58.732 -97.139 1.00 44.91 322 GLY A CA 1
ATOM 2576 C C . GLY A 1 322 ? 38.171 59.487 -96.565 1.00 44.91 322 GLY A C 1
ATOM 2577 O O . GLY A 1 322 ? 37.155 58.886 -96.248 1.00 44.91 322 GLY A O 1
ATOM 2578 N N . SER A 1 323 ? 38.281 60.820 -96.551 1.00 48.62 323 SER A N 1
ATOM 2579 C CA . SER A 1 323 ? 37.220 61.852 -96.480 1.00 48.62 323 SER A CA 1
ATOM 2580 C C . SER A 1 323 ? 36.579 62.257 -95.128 1.00 48.62 323 SER A C 1
ATOM 2582 O O . SER A 1 323 ? 35.698 61.614 -94.571 1.00 48.62 323 SER A O 1
ATOM 2584 N N . THR A 1 324 ? 37.026 63.439 -94.685 1.00 44.12 324 THR A N 1
ATOM 2585 C CA . THR A 1 324 ? 36.509 64.453 -93.732 1.00 44.12 324 THR A CA 1
ATOM 2586 C C . THR A 1 324 ? 35.094 64.998 -94.111 1.00 44.12 324 THR A C 1
ATOM 2588 O O . THR A 1 324 ? 34.695 64.753 -95.248 1.00 44.12 324 THR A O 1
ATOM 2591 N N . PRO A 1 325 ? 34.329 65.774 -93.275 1.00 50.19 325 PRO A N 1
ATOM 2592 C CA . PRO A 1 325 ? 34.769 67.022 -92.621 1.00 50.19 325 PRO A CA 1
ATOM 2593 C C . PRO A 1 325 ? 34.346 67.274 -91.149 1.00 50.19 325 PRO A C 1
ATOM 2595 O O . PRO A 1 325 ? 33.214 67.071 -90.729 1.00 50.19 325 PRO A O 1
ATOM 2598 N N . ALA A 1 326 ? 35.311 67.830 -90.411 1.00 42.88 326 ALA A N 1
ATOM 2599 C CA . ALA A 1 326 ? 35.247 68.986 -89.506 1.00 42.88 326 ALA A CA 1
ATOM 2600 C C . ALA A 1 326 ? 33.970 69.302 -88.687 1.00 42.88 326 ALA A C 1
ATOM 2602 O O . ALA A 1 326 ? 32.987 69.821 -89.215 1.00 42.88 326 ALA A O 1
ATOM 2603 N N . LYS A 1 327 ? 34.120 69.283 -87.349 1.00 42.19 327 LYS A N 1
ATOM 2604 C CA . LYS A 1 327 ? 33.634 70.374 -86.477 1.00 42.19 327 LYS A CA 1
ATOM 2605 C C . LYS A 1 327 ? 34.488 70.551 -85.204 1.00 42.19 327 LYS A C 1
ATOM 2607 O O . LYS A 1 327 ? 34.367 69.817 -84.237 1.00 42.19 327 LYS A O 1
ATOM 2612 N N . ILE A 1 328 ? 35.380 71.536 -85.294 1.00 47.41 328 ILE A N 1
ATOM 2613 C CA . ILE A 1 328 ? 35.873 72.519 -84.305 1.00 47.41 328 ILE A CA 1
ATOM 2614 C C . ILE A 1 328 ? 35.443 72.348 -82.825 1.00 47.41 328 ILE A C 1
ATOM 2616 O O . ILE A 1 328 ? 34.270 72.540 -82.521 1.00 47.41 328 ILE A O 1
ATOM 2620 N N . GLN A 1 329 ? 36.426 72.201 -81.917 1.00 43.41 329 GLN A N 1
ATOM 2621 C CA . GLN A 1 329 ? 36.674 73.023 -80.697 1.00 43.41 329 GLN A CA 1
ATOM 2622 C C . GLN A 1 329 ? 37.907 72.453 -79.950 1.00 43.41 329 GLN A C 1
ATOM 2624 O O . GLN A 1 329 ? 37.898 71.291 -79.573 1.00 43.41 329 GLN A O 1
ATOM 2629 N N . LYS A 1 330 ? 39.084 73.101 -79.973 1.00 40.34 330 LYS A N 1
ATOM 2630 C CA . LYS A 1 330 ? 39.570 74.268 -79.193 1.00 40.34 330 LYS A CA 1
ATOM 2631 C C . LYS A 1 330 ? 40.144 73.869 -77.820 1.00 40.34 330 LYS A C 1
ATOM 2633 O O . LYS A 1 330 ? 39.358 73.473 -76.976 1.00 40.34 330 LYS A O 1
ATOM 2638 N N . THR A 1 331 ? 41.469 74.035 -77.667 1.00 37.53 331 THR A N 1
ATOM 2639 C CA . THR A 1 331 ? 42.266 74.666 -76.569 1.00 37.53 331 THR A CA 1
ATOM 2640 C C . THR A 1 331 ? 43.680 74.060 -76.587 1.00 37.53 331 THR A C 1
ATOM 2642 O O . THR A 1 331 ? 43.823 72.850 -76.454 1.00 37.53 331 THR A O 1
ATOM 2645 N N . ASP A 1 332 ? 44.697 74.800 -77.034 1.00 38.72 332 ASP A N 1
ATOM 2646 C CA . ASP A 1 332 ? 45.627 75.631 -76.225 1.00 38.72 332 ASP A CA 1
ATOM 2647 C C . ASP A 1 332 ? 46.982 74.894 -76.125 1.00 38.72 332 ASP A C 1
ATOM 2649 O O . ASP A 1 332 ? 47.104 73.851 -75.500 1.00 38.72 332 ASP A O 1
ATOM 2653 N N . SER A 1 333 ? 47.935 75.203 -77.007 1.00 37.22 333 SER A N 1
ATOM 2654 C CA . SER A 1 333 ? 48.968 76.246 -76.866 1.00 37.22 333 SER A CA 1
ATOM 2655 C C . SER A 1 333 ? 50.183 75.792 -76.045 1.00 37.22 333 SER A C 1
ATOM 2657 O O . SER A 1 333 ? 50.118 75.784 -74.822 1.00 37.22 333 SER A O 1
ATOM 2659 N N . PHE A 1 334 ? 51.309 75.517 -76.718 1.00 43.56 334 PHE A N 1
ATOM 2660 C CA . PHE A 1 334 ? 52.592 76.177 -76.427 1.00 43.56 334 PHE A CA 1
ATOM 2661 C C . PHE A 1 334 ? 53.593 75.982 -77.586 1.00 43.56 334 PHE A C 1
ATOM 2663 O O . PHE A 1 334 ? 53.947 74.861 -77.942 1.00 43.56 334 PHE A O 1
ATOM 2670 N N . ASN A 1 335 ? 54.006 77.109 -78.176 1.00 45.06 335 ASN A N 1
ATOM 2671 C CA . ASN A 1 335 ? 55.064 77.253 -79.184 1.00 45.06 335 ASN A CA 1
ATOM 2672 C C . ASN A 1 335 ? 56.450 77.134 -78.505 1.00 45.06 335 ASN A C 1
ATOM 2674 O O . ASN A 1 335 ? 56.563 77.428 -77.317 1.00 45.06 335 ASN A O 1
ATOM 2678 N N . SER A 1 336 ? 57.533 76.684 -79.148 1.00 47.03 336 SER A N 1
ATOM 2679 C CA . SER A 1 336 ? 58.391 77.386 -80.139 1.00 47.03 336 SER A CA 1
ATOM 2680 C C . SER A 1 336 ? 59.767 76.643 -80.160 1.00 47.03 336 SER A C 1
ATOM 2682 O O . SER A 1 336 ? 60.010 75.861 -79.243 1.00 47.03 336 SER A O 1
ATOM 2684 N N . PRO A 1 337 ? 60.777 76.993 -80.990 1.00 53.78 337 PRO A N 1
ATOM 2685 C CA . PRO A 1 337 ? 60.806 77.053 -82.458 1.00 53.78 337 PRO A CA 1
ATOM 2686 C C . PRO A 1 337 ? 62.084 76.400 -83.085 1.00 53.78 337 PRO A C 1
ATOM 2688 O O . PRO A 1 337 ? 63.147 76.384 -82.477 1.00 53.78 337 PRO A O 1
ATOM 2691 N N . THR A 1 338 ? 61.962 75.891 -84.324 1.00 37.03 338 THR A N 1
ATOM 2692 C CA . THR A 1 338 ? 62.701 76.339 -85.544 1.00 37.03 338 THR A CA 1
ATOM 2693 C C . THR A 1 338 ? 64.224 76.592 -85.401 1.00 37.03 338 THR A C 1
ATOM 2695 O O . THR A 1 338 ? 64.640 77.418 -84.604 1.00 37.03 338 THR A O 1
ATOM 2698 N N . GLN A 1 339 ? 65.141 76.011 -86.182 1.00 38.19 339 GLN A N 1
ATOM 2699 C CA . GLN A 1 339 ? 65.309 76.110 -87.641 1.00 38.19 339 GLN A CA 1
ATOM 2700 C C . GLN A 1 339 ? 66.361 75.089 -88.109 1.00 38.19 339 GLN A C 1
ATOM 2702 O O . GLN A 1 339 ? 67.376 74.920 -87.436 1.00 38.19 339 GLN A O 1
ATOM 2707 N N . SER A 1 340 ? 66.175 74.491 -89.289 1.00 42.97 340 SER A N 1
ATOM 2708 C CA . SER A 1 340 ? 67.160 74.515 -90.387 1.00 42.97 340 SER A CA 1
ATOM 2709 C C . SER A 1 340 ? 66.592 73.834 -91.632 1.00 42.97 340 SER A C 1
ATOM 2711 O O . SER A 1 340 ? 65.822 72.880 -91.566 1.00 42.97 340 SER A O 1
ATOM 2713 N N . GLU A 1 341 ? 66.960 74.418 -92.756 1.00 39.84 341 GLU A N 1
ATOM 2714 C CA . GLU A 1 341 ? 66.368 74.372 -94.082 1.00 39.84 341 GLU A CA 1
ATOM 2715 C C . GLU A 1 341 ? 67.300 73.603 -95.036 1.00 39.84 341 GLU A C 1
ATOM 2717 O O . GLU A 1 341 ? 68.516 73.681 -94.877 1.00 39.84 341 GLU A O 1
ATOM 2722 N N . THR A 1 342 ? 66.731 72.978 -96.083 1.00 38.81 342 THR A N 1
ATOM 2723 C CA . THR A 1 342 ? 67.373 72.567 -97.365 1.00 38.81 342 THR A CA 1
ATOM 2724 C C . THR A 1 342 ? 68.476 71.482 -97.319 1.00 38.81 342 THR A C 1
ATOM 2726 O O . THR A 1 342 ? 69.381 71.534 -96.508 1.00 38.81 342 THR A O 1
ATOM 2729 N N . ALA A 1 343 ? 68.562 70.472 -98.194 1.00 40.25 343 ALA A N 1
ATOM 2730 C CA . ALA A 1 343 ? 67.853 70.111 -99.419 1.00 40.25 343 ALA A CA 1
ATOM 2731 C C . ALA A 1 343 ? 68.306 68.698 -99.895 1.00 40.25 343 ALA A C 1
ATOM 2733 O O . ALA A 1 343 ? 69.214 68.116 -99.309 1.00 40.25 343 ALA A O 1
ATOM 2734 N N . VAL A 1 344 ? 67.751 68.263 -101.042 1.00 41.44 344 VAL A N 1
ATOM 2735 C CA . VAL A 1 344 ? 68.402 67.440 -102.098 1.00 41.44 344 VAL A CA 1
ATOM 2736 C C . VAL A 1 344 ? 68.295 65.896 -101.992 1.00 41.44 344 VAL A C 1
ATOM 2738 O O . VAL A 1 344 ? 69.009 65.277 -101.219 1.00 41.44 344 VAL A O 1
ATOM 2741 N N . VAL A 1 345 ? 67.469 65.327 -102.910 1.00 44.00 345 VAL A N 1
ATOM 2742 C CA . VAL A 1 345 ? 67.756 64.160 -103.810 1.00 44.00 345 VAL A CA 1
ATOM 2743 C C . VAL A 1 345 ? 67.846 62.779 -103.122 1.00 44.00 345 VAL A C 1
ATOM 2745 O O . VAL A 1 345 ? 68.542 62.624 -102.139 1.00 44.00 345 VAL A O 1
ATOM 2748 N N . GLU A 1 346 ? 67.222 61.668 -103.523 1.00 40.16 346 GLU A N 1
ATOM 2749 C CA . GLU A 1 346 ? 66.519 61.174 -104.719 1.00 40.16 346 GLU A CA 1
ATOM 2750 C C . GLU A 1 346 ? 65.812 59.836 -104.318 1.00 40.16 346 GLU A C 1
ATOM 2752 O O . GLU A 1 346 ? 65.947 59.394 -103.173 1.00 40.16 346 GLU A O 1
ATOM 2757 N N . PRO A 1 347 ? 65.037 59.176 -105.206 1.00 58.06 347 PRO A N 1
ATOM 2758 C CA . PRO A 1 347 ? 64.076 58.125 -104.878 1.00 58.06 347 PRO A CA 1
ATOM 2759 C C . PRO A 1 347 ? 64.752 56.764 -104.698 1.00 58.06 347 PRO A C 1
ATOM 2761 O O . PRO A 1 347 ? 65.802 56.534 -105.287 1.00 58.06 347 PRO A O 1
ATOM 2764 N N . LYS A 1 348 ? 64.088 55.810 -104.025 1.00 38.22 348 LYS A N 1
ATOM 2765 C CA . LYS A 1 348 ? 63.884 54.447 -104.561 1.00 38.22 348 LYS A CA 1
ATOM 2766 C C . LYS A 1 348 ? 63.290 53.469 -103.549 1.00 38.22 348 LYS A C 1
ATOM 2768 O O . LYS A 1 348 ? 63.825 53.257 -102.470 1.00 38.22 348 LYS A O 1
ATOM 2773 N N . VAL A 1 349 ? 62.287 52.761 -104.067 1.00 44.03 349 VAL A N 1
ATOM 2774 C CA . VAL A 1 349 ? 61.947 51.364 -103.782 1.00 44.03 349 VAL A CA 1
ATOM 2775 C C . VAL A 1 349 ? 61.293 51.145 -102.418 1.00 44.03 349 VAL A C 1
ATOM 2777 O O . VAL A 1 349 ? 61.897 50.666 -101.462 1.00 44.03 349 VAL A O 1
ATOM 2780 N N . ALA A 1 350 ? 59.971 51.360 -102.399 1.00 47.78 350 ALA A N 1
ATOM 2781 C CA . ALA A 1 350 ? 59.093 50.377 -101.778 1.00 47.78 350 ALA A CA 1
ATOM 2782 C C . ALA A 1 350 ? 59.509 49.019 -102.355 1.00 47.78 350 ALA A C 1
ATOM 2784 O O . ALA A 1 350 ? 59.263 48.714 -103.522 1.00 47.78 350 ALA A O 1
ATOM 2785 N N . THR A 1 351 ? 60.294 48.277 -101.578 1.00 45.31 351 THR A N 1
ATOM 2786 C CA . THR A 1 351 ? 60.613 46.904 -101.922 1.00 45.31 351 THR A CA 1
ATOM 2787 C C . THR A 1 351 ? 59.328 46.177 -101.595 1.00 45.31 351 THR A C 1
ATOM 2789 O O . THR A 1 351 ? 59.106 45.804 -100.445 1.00 45.31 351 THR A O 1
ATOM 2792 N N . ASP A 1 352 ? 58.446 46.066 -102.588 1.00 46.66 352 ASP A N 1
ATOM 2793 C CA . ASP A 1 352 ? 57.475 44.988 -102.630 1.00 46.66 352 ASP A CA 1
ATOM 2794 C C . ASP A 1 352 ? 58.312 43.719 -102.508 1.00 46.66 352 ASP A C 1
ATOM 2796 O O . ASP A 1 352 ? 58.893 43.213 -103.473 1.00 46.66 352 ASP A O 1
ATOM 2800 N N . LEU A 1 353 ? 58.475 43.271 -101.263 1.00 49.69 353 LEU A N 1
ATOM 2801 C CA . LEU A 1 353 ? 58.915 41.941 -100.919 1.00 49.69 353 LEU A CA 1
ATOM 2802 C C . LEU A 1 353 ? 57.822 41.038 -101.477 1.00 49.69 353 LEU A C 1
ATOM 2804 O O . LEU A 1 353 ? 56.920 40.597 -100.771 1.00 49.69 353 LEU A O 1
ATOM 2808 N N . ASN A 1 354 ? 57.915 40.778 -102.780 1.00 51.41 354 ASN A N 1
ATOM 2809 C CA . ASN A 1 354 ? 57.447 39.557 -103.387 1.00 51.41 354 ASN A CA 1
ATOM 2810 C C . ASN A 1 354 ? 58.206 38.452 -102.650 1.00 51.41 354 ASN A C 1
ATOM 2812 O O . ASN A 1 354 ? 59.250 37.986 -103.113 1.00 51.41 354 ASN A O 1
ATOM 2816 N N . LEU A 1 355 ? 57.739 38.103 -101.442 1.00 55.34 355 LEU A N 1
ATOM 2817 C CA . LEU A 1 355 ? 58.100 36.857 -100.797 1.00 55.34 355 LEU A CA 1
ATOM 2818 C C . LEU A 1 355 ? 57.891 35.823 -101.886 1.00 55.34 355 LEU A C 1
ATOM 2820 O O . LEU A 1 355 ? 56.792 35.712 -102.438 1.00 55.34 355 LEU A O 1
ATOM 2824 N N . SER A 1 356 ? 58.971 35.138 -102.255 1.00 72.62 356 SER A N 1
ATOM 2825 C CA . SER A 1 356 ? 58.872 34.080 -103.242 1.00 72.62 356 SER A CA 1
ATOM 2826 C C . SER A 1 356 ? 57.727 33.155 -102.808 1.00 72.62 356 SER A C 1
ATOM 2828 O O . SER A 1 356 ? 57.558 32.929 -101.604 1.00 72.62 356 SER A O 1
ATOM 2830 N N . PRO A 1 357 ? 56.922 32.619 -103.739 1.00 75.06 357 PRO A N 1
ATOM 2831 C CA . PRO A 1 357 ? 55.822 31.712 -103.390 1.00 75.06 357 PRO A CA 1
ATOM 2832 C C . PRO A 1 357 ? 56.291 30.570 -102.468 1.00 75.06 357 PRO A C 1
ATOM 2834 O O . PRO A 1 357 ? 55.556 30.085 -101.615 1.00 75.06 357 PRO A O 1
ATOM 2837 N N . LEU A 1 358 ? 57.574 30.216 -102.557 1.00 80.44 358 LEU A N 1
ATOM 2838 C CA . LEU A 1 358 ? 58.258 29.284 -101.673 1.00 80.44 358 LEU A CA 1
ATOM 2839 C C . LEU A 1 358 ? 58.347 29.756 -100.205 1.00 80.44 358 LEU A C 1
ATOM 2841 O O . LEU A 1 358 ? 58.091 28.959 -99.307 1.00 80.44 358 LEU A O 1
ATOM 2845 N N . ALA A 1 359 ? 58.673 31.022 -99.930 1.00 80.56 359 ALA A N 1
ATOM 2846 C CA . ALA A 1 359 ? 58.753 31.549 -98.563 1.00 80.56 359 ALA A CA 1
ATOM 2847 C C . ALA A 1 359 ? 57.380 31.569 -97.864 1.00 80.56 359 ALA A C 1
ATOM 2849 O O . ALA A 1 359 ? 57.287 31.244 -96.680 1.00 80.56 359 ALA A O 1
ATOM 2850 N N . ALA A 1 360 ? 56.316 31.872 -98.613 1.00 79.00 360 ALA A N 1
ATOM 2851 C CA . ALA A 1 360 ? 54.931 31.795 -98.151 1.00 79.00 360 ALA A CA 1
ATOM 2852 C C . ALA A 1 360 ? 54.545 30.362 -97.731 1.00 79.00 360 ALA A C 1
ATOM 2854 O O . ALA A 1 360 ? 54.066 30.146 -96.618 1.00 79.00 360 ALA A O 1
ATOM 2855 N N . HIS A 1 361 ? 54.858 29.361 -98.562 1.00 84.00 361 HIS A N 1
ATOM 2856 C CA . HIS A 1 361 ? 54.603 27.955 -98.232 1.00 84.00 361 HIS A CA 1
ATOM 2857 C C . HIS A 1 361 ? 55.411 27.455 -97.026 1.00 84.00 361 HIS A C 1
ATOM 2859 O O . HIS A 1 361 ? 54.887 26.689 -96.215 1.00 84.00 361 HIS A O 1
ATOM 2865 N N . ILE A 1 362 ? 56.667 27.892 -96.872 1.00 85.81 362 ILE A N 1
ATOM 2866 C CA . ILE A 1 362 ? 57.487 27.544 -95.700 1.00 85.81 362 ILE A CA 1
ATOM 2867 C C . ILE A 1 362 ? 56.896 28.152 -94.424 1.00 85.81 362 ILE A C 1
ATOM 2869 O O . ILE A 1 362 ? 56.843 27.472 -93.396 1.00 85.81 362 ILE A O 1
ATOM 2873 N N . ALA A 1 363 ? 56.428 29.402 -94.477 1.00 85.31 363 ALA A N 1
ATOM 2874 C CA . ALA A 1 363 ? 55.788 30.054 -93.338 1.00 85.31 363 ALA A CA 1
ATOM 2875 C C . ALA A 1 363 ? 54.500 29.324 -92.917 1.00 85.31 363 ALA A C 1
ATOM 2877 O O . ALA A 1 363 ? 54.336 29.024 -91.734 1.00 85.31 363 ALA A O 1
ATOM 2878 N N . ASP A 1 364 ? 53.643 28.952 -93.873 1.00 86.06 364 ASP A N 1
ATOM 2879 C CA . ASP A 1 364 ? 52.400 28.220 -93.598 1.00 86.06 364 ASP A CA 1
ATOM 2880 C C . ASP A 1 364 ? 52.662 26.799 -93.060 1.00 86.06 364 ASP A C 1
ATOM 2882 O O . ASP A 1 364 ? 52.002 26.357 -92.118 1.00 86.06 364 ASP A O 1
ATOM 2886 N N . LEU A 1 365 ? 53.667 26.086 -93.590 1.00 87.94 365 LEU A N 1
ATOM 2887 C CA . LEU A 1 365 ? 54.080 24.775 -93.066 1.00 87.94 365 LEU A CA 1
ATOM 2888 C C . LEU A 1 365 ? 54.612 24.881 -91.630 1.00 87.94 365 LEU A C 1
ATOM 2890 O O . LEU A 1 365 ? 54.276 24.062 -90.774 1.00 87.94 365 LEU A O 1
ATOM 2894 N N . THR A 1 366 ? 55.420 25.907 -91.354 1.00 88.75 366 THR A N 1
ATOM 2895 C CA . THR A 1 366 ? 55.987 26.149 -90.020 1.00 88.75 366 THR A CA 1
ATOM 2896 C C . THR A 1 366 ? 54.892 26.508 -89.014 1.00 88.75 366 THR A C 1
ATOM 2898 O O . THR A 1 366 ? 54.891 25.993 -87.895 1.00 88.75 366 THR A O 1
ATOM 2901 N N . GLY A 1 367 ? 53.920 27.333 -89.418 1.00 87.88 367 GLY A N 1
ATOM 2902 C CA . GLY A 1 367 ? 52.754 27.680 -88.605 1.00 87.88 367 GLY A CA 1
ATOM 2903 C C . GLY A 1 367 ? 51.901 26.461 -88.247 1.00 87.88 367 GLY A C 1
ATOM 2904 O O . GLY A 1 367 ? 51.580 26.256 -87.074 1.00 87.88 367 GLY A O 1
ATOM 2905 N N . ALA A 1 368 ? 51.606 25.604 -89.229 1.00 88.38 368 ALA A N 1
ATOM 2906 C CA . ALA A 1 368 ? 50.887 24.352 -88.999 1.00 88.38 368 ALA A CA 1
ATOM 2907 C C . ALA A 1 368 ? 51.664 23.398 -88.071 1.00 88.38 368 ALA A C 1
ATOM 2909 O O . ALA A 1 368 ? 51.079 22.812 -87.157 1.00 88.38 368 ALA A O 1
ATOM 2910 N N . ALA A 1 369 ? 52.985 23.277 -88.247 1.00 88.50 369 ALA A N 1
ATOM 2911 C CA . ALA A 1 369 ? 53.833 22.436 -87.401 1.00 88.50 369 ALA A CA 1
ATOM 2912 C C . ALA A 1 369 ? 53.862 22.911 -85.937 1.00 88.50 369 ALA A C 1
ATOM 2914 O O . ALA A 1 369 ? 53.738 22.094 -85.022 1.00 88.50 369 ALA A O 1
ATOM 2915 N N . LEU A 1 370 ? 53.965 24.224 -85.702 1.00 90.44 370 LEU A N 1
ATOM 2916 C CA . LEU A 1 370 ? 53.931 24.805 -84.356 1.00 90.44 370 LEU A CA 1
ATOM 2917 C C . LEU A 1 370 ? 52.564 24.589 -83.693 1.00 90.44 370 LEU A C 1
ATOM 2919 O O . LEU A 1 370 ? 52.498 24.223 -82.518 1.00 90.44 370 LEU A O 1
ATOM 2923 N N . LEU A 1 371 ? 51.475 24.741 -84.452 1.00 89.44 371 LEU A N 1
ATOM 2924 C CA . LEU A 1 371 ? 50.116 24.493 -83.972 1.00 89.44 371 LEU A CA 1
ATOM 2925 C C . LEU A 1 371 ? 49.920 23.028 -83.548 1.00 89.44 371 LEU A C 1
ATOM 2927 O O . LEU A 1 371 ? 49.393 22.767 -82.465 1.00 89.44 371 LEU A O 1
ATOM 2931 N N . ILE A 1 372 ? 50.398 22.071 -84.351 1.00 90.38 372 ILE A N 1
ATOM 2932 C CA . ILE A 1 372 ? 50.366 20.641 -84.005 1.00 90.38 372 ILE A CA 1
ATOM 2933 C C . ILE A 1 372 ? 51.220 20.368 -82.760 1.00 90.38 372 ILE A C 1
ATOM 2935 O O . ILE A 1 372 ? 50.780 19.648 -81.862 1.00 90.38 372 ILE A O 1
ATOM 2939 N N . ALA A 1 373 ? 52.416 20.959 -82.666 1.00 90.38 373 ALA A N 1
ATOM 2940 C CA . ALA A 1 373 ? 53.292 20.797 -81.507 1.00 90.38 373 ALA A CA 1
ATOM 2941 C C . ALA A 1 373 ? 52.621 21.296 -80.217 1.00 90.38 373 ALA A C 1
ATOM 2943 O O . ALA A 1 373 ? 52.616 20.584 -79.211 1.00 90.38 373 ALA A O 1
ATOM 2944 N N . LEU A 1 374 ? 51.974 22.461 -80.254 1.00 90.50 374 LEU A N 1
ATOM 2945 C CA . LEU A 1 374 ? 51.229 23.007 -79.120 1.00 90.50 374 LEU A CA 1
ATOM 2946 C C . LEU A 1 374 ? 50.050 22.106 -78.723 1.00 90.50 374 LEU A C 1
ATOM 2948 O O . LEU A 1 374 ? 49.893 21.785 -77.545 1.00 90.50 374 LEU A O 1
ATOM 2952 N N . LEU A 1 375 ? 49.256 21.627 -79.686 1.00 90.06 375 LEU A N 1
ATOM 2953 C CA . LEU A 1 375 ? 48.143 20.713 -79.406 1.00 90.06 375 LEU A CA 1
ATOM 2954 C C . LEU A 1 375 ? 48.614 19.353 -78.863 1.00 90.06 375 LEU A C 1
ATOM 2956 O O . LEU A 1 375 ? 47.961 18.775 -77.993 1.00 90.06 375 LEU A O 1
ATOM 2960 N N . SER A 1 376 ? 49.792 18.878 -79.277 1.00 88.62 376 SER A N 1
ATOM 2961 C CA . SER A 1 376 ? 50.383 17.645 -78.744 1.00 88.62 376 SER A CA 1
ATOM 2962 C C . SER A 1 376 ? 50.702 17.734 -77.243 1.00 88.62 376 SER A C 1
ATOM 2964 O O . SER A 1 376 ? 50.553 16.746 -76.519 1.00 88.62 376 SER A O 1
ATOM 2966 N N . ILE A 1 377 ? 51.058 18.925 -76.742 1.00 91.75 377 ILE A N 1
ATOM 2967 C CA . ILE A 1 377 ? 51.270 19.170 -75.307 1.00 91.75 377 ILE A CA 1
ATOM 2968 C C . ILE A 1 377 ? 49.943 19.026 -74.547 1.00 91.75 377 ILE A C 1
ATOM 2970 O O . ILE A 1 377 ? 49.909 18.395 -73.488 1.00 91.75 377 ILE A O 1
ATOM 2974 N N . PHE A 1 378 ? 48.836 19.533 -75.100 1.00 90.00 378 PHE A N 1
ATOM 2975 C CA . PHE A 1 378 ? 47.504 19.383 -74.499 1.00 90.00 378 PHE A CA 1
ATOM 2976 C C . PHE A 1 378 ? 47.025 17.930 -74.469 1.00 90.00 378 PHE A C 1
ATOM 2978 O O . PHE A 1 378 ? 46.423 17.513 -73.474 1.00 90.00 378 PHE A O 1
ATOM 2985 N N . ILE A 1 379 ? 47.333 17.143 -75.506 1.00 89.75 379 ILE A N 1
ATOM 2986 C CA . ILE A 1 379 ? 47.068 15.698 -75.511 1.00 89.75 379 ILE A CA 1
ATOM 2987 C C . ILE A 1 379 ? 47.844 15.018 -74.377 1.00 89.75 379 ILE A C 1
ATOM 2989 O O . ILE A 1 379 ? 47.246 14.284 -73.590 1.00 89.75 379 ILE A O 1
ATOM 2993 N N . ARG A 1 380 ? 49.151 15.293 -74.236 1.00 87.69 380 ARG A N 1
ATOM 2994 C CA . ARG A 1 380 ? 49.985 14.714 -73.162 1.00 87.69 380 ARG A CA 1
ATOM 2995 C C . ARG A 1 380 ? 49.467 15.075 -71.774 1.00 87.69 380 ARG A C 1
ATOM 2997 O O . ARG A 1 380 ? 49.348 14.198 -70.920 1.00 87.69 380 ARG A O 1
ATOM 3004 N N . LEU A 1 381 ? 49.115 16.342 -71.555 1.00 90.06 381 LEU A N 1
ATOM 3005 C CA . LEU A 1 381 ? 48.566 16.797 -70.280 1.00 90.06 381 LEU A CA 1
ATOM 3006 C C . LEU A 1 381 ? 47.240 16.094 -69.962 1.00 90.06 381 LEU A C 1
ATOM 3008 O O . LEU A 1 381 ? 47.059 15.595 -68.852 1.00 90.06 381 LEU A O 1
ATOM 3012 N N . SER A 1 382 ? 46.341 15.999 -70.944 1.00 88.88 382 SER A N 1
ATOM 3013 C CA . SER A 1 382 ? 45.041 15.341 -70.776 1.00 88.88 382 SER A CA 1
ATOM 3014 C C . SER A 1 382 ? 45.196 13.841 -70.514 1.00 88.88 382 SER A C 1
ATOM 3016 O O . SER A 1 382 ? 44.525 13.303 -69.633 1.00 88.88 382 SER A O 1
ATOM 3018 N N . LEU A 1 383 ? 46.123 13.168 -71.210 1.00 87.62 383 LEU A N 1
ATOM 3019 C CA . LEU A 1 383 ? 46.402 11.750 -70.984 1.00 87.62 383 LEU A CA 1
ATOM 3020 C C . LEU A 1 383 ? 47.017 11.512 -69.601 1.00 87.62 383 LEU A C 1
ATOM 3022 O O . LEU A 1 383 ? 46.630 10.569 -68.913 1.00 87.62 383 LEU A O 1
ATOM 3026 N N . ARG A 1 384 ? 47.919 12.389 -69.144 1.00 87.88 384 ARG A N 1
ATOM 3027 C CA . ARG A 1 384 ? 48.478 12.315 -67.788 1.00 87.88 384 ARG A CA 1
ATOM 3028 C C . ARG A 1 384 ? 47.387 12.421 -66.725 1.00 87.88 384 ARG A C 1
ATOM 3030 O O . ARG A 1 384 ? 47.380 11.633 -65.778 1.00 87.88 384 ARG A O 1
ATOM 3037 N N . GLN A 1 385 ? 46.451 13.355 -66.884 1.00 89.94 385 GLN A N 1
ATOM 3038 C CA . GLN A 1 385 ? 45.326 13.505 -65.958 1.00 89.94 385 GLN A CA 1
ATOM 3039 C C . GLN A 1 385 ? 44.384 12.296 -65.999 1.00 89.94 385 GLN A C 1
ATOM 3041 O O . GLN A 1 385 ? 43.973 11.798 -64.949 1.00 89.94 385 GLN A O 1
ATOM 3046 N N . PHE A 1 386 ? 44.098 11.769 -67.194 1.00 89.38 386 PHE A N 1
ATOM 3047 C CA . PHE A 1 386 ? 43.328 10.536 -67.360 1.00 89.38 386 PHE A CA 1
ATOM 3048 C C . PHE A 1 386 ? 43.980 9.355 -66.627 1.00 89.38 386 PHE A C 1
ATOM 3050 O O . PHE A 1 386 ? 43.336 8.722 -65.790 1.00 89.38 386 PHE A O 1
ATOM 3057 N N . ASN A 1 387 ? 45.266 9.104 -66.883 1.00 86.56 387 ASN A N 1
ATOM 3058 C CA . ASN A 1 387 ? 46.011 8.003 -66.277 1.00 86.56 387 ASN A CA 1
ATOM 3059 C C . ASN A 1 387 ? 46.093 8.139 -64.751 1.00 86.56 387 ASN A C 1
ATOM 3061 O O . ASN A 1 387 ? 45.907 7.154 -64.039 1.00 86.56 387 ASN A O 1
ATOM 3065 N N . THR A 1 388 ? 46.287 9.359 -64.242 1.00 88.56 388 THR A N 1
ATOM 3066 C CA . THR A 1 388 ? 46.309 9.637 -62.796 1.00 88.56 388 THR A CA 1
ATOM 3067 C C . THR A 1 388 ? 44.971 9.278 -62.150 1.00 88.56 388 THR A C 1
ATOM 3069 O O . THR A 1 388 ? 44.930 8.527 -61.179 1.00 88.56 388 THR A O 1
ATOM 3072 N N . HIS A 1 389 ? 43.852 9.746 -62.708 1.00 87.00 389 HIS A N 1
ATOM 3073 C CA . HIS A 1 389 ? 42.533 9.421 -62.163 1.00 87.00 389 HIS A CA 1
ATOM 3074 C C . HIS A 1 389 ? 42.137 7.954 -62.362 1.00 87.00 389 HIS A C 1
ATOM 3076 O O . HIS A 1 389 ? 41.405 7.412 -61.537 1.00 87.00 389 HIS A O 1
ATOM 3082 N N . SER A 1 390 ? 42.631 7.292 -63.411 1.00 86.06 390 SER A N 1
ATOM 3083 C CA . SER A 1 390 ? 42.439 5.851 -63.597 1.00 86.06 390 SER A CA 1
ATOM 3084 C C . SER A 1 390 ? 43.189 5.045 -62.535 1.00 86.06 390 SER A C 1
ATOM 3086 O O . SER A 1 390 ? 42.616 4.127 -61.953 1.00 86.06 390 SER A O 1
ATOM 3088 N N . TYR A 1 391 ? 44.434 5.420 -62.230 1.00 88.12 391 TYR A N 1
ATOM 3089 C CA . TYR A 1 391 ? 45.218 4.804 -61.161 1.00 88.12 391 TYR A CA 1
ATOM 3090 C C . TYR A 1 391 ? 44.553 4.998 -59.792 1.00 88.12 391 TYR A C 1
ATOM 3092 O O . TYR A 1 391 ? 44.272 4.020 -59.104 1.00 88.12 391 TYR A O 1
ATOM 3100 N N . LEU A 1 392 ? 44.187 6.238 -59.445 1.00 87.81 392 LEU A N 1
ATOM 3101 C CA . LEU A 1 392 ? 43.512 6.545 -58.176 1.00 87.81 392 LEU A CA 1
ATOM 3102 C C . LEU A 1 392 ? 42.166 5.821 -58.036 1.00 87.81 392 LEU A C 1
ATOM 3104 O O . LEU A 1 392 ? 41.767 5.428 -56.938 1.00 87.81 392 LEU A O 1
ATOM 3108 N N . ARG A 1 393 ? 41.459 5.605 -59.152 1.00 89.19 393 ARG A N 1
ATOM 3109 C CA . ARG A 1 393 ? 40.250 4.778 -59.168 1.00 89.19 393 ARG A CA 1
ATOM 3110 C C . ARG A 1 393 ? 40.564 3.321 -58.824 1.00 89.19 393 ARG A C 1
ATOM 3112 O O . ARG A 1 393 ? 39.828 2.741 -58.029 1.00 89.19 393 ARG A O 1
ATOM 3119 N N . HIS A 1 394 ? 41.583 2.723 -59.440 1.00 88.06 394 HIS A N 1
ATOM 3120 C CA . HIS A 1 394 ? 41.971 1.338 -59.156 1.00 88.06 394 HIS A CA 1
ATOM 3121 C C . HIS A 1 394 ? 42.392 1.166 -57.700 1.00 88.06 394 HIS A C 1
ATOM 3123 O O . HIS A 1 394 ? 41.895 0.271 -57.029 1.00 88.06 394 HIS A O 1
ATOM 3129 N N . GLU A 1 395 ? 43.188 2.092 -57.184 1.00 88.75 395 GLU A N 1
ATOM 3130 C CA . GLU A 1 395 ? 43.595 2.116 -55.783 1.00 88.75 395 GLU A CA 1
ATOM 3131 C C . GLU A 1 395 ? 42.397 2.234 -54.823 1.00 88.75 395 GLU A C 1
ATOM 3133 O O . GLU A 1 395 ? 42.294 1.493 -53.847 1.00 88.75 395 GLU A O 1
ATOM 3138 N N . SER A 1 396 ? 41.444 3.126 -55.118 1.00 89.12 396 SER A N 1
ATOM 3139 C CA . SER A 1 396 ? 40.217 3.263 -54.318 1.00 89.12 396 SER A CA 1
ATOM 3140 C C . SER A 1 396 ? 39.375 1.984 -54.354 1.00 89.12 396 SER A C 1
ATOM 3142 O O . SER A 1 396 ? 38.784 1.603 -53.345 1.00 89.12 396 SER A O 1
ATOM 3144 N N . ALA A 1 397 ? 39.337 1.292 -55.498 1.00 89.75 397 ALA A N 1
ATOM 3145 C CA . ALA A 1 397 ? 38.647 0.014 -55.641 1.00 89.75 397 ALA A CA 1
ATOM 3146 C C . ALA A 1 397 ? 39.344 -1.112 -54.858 1.00 89.75 397 ALA A C 1
ATOM 3148 O O . ALA A 1 397 ? 38.666 -1.901 -54.201 1.00 89.75 397 ALA A O 1
ATOM 3149 N N . GLU A 1 398 ? 40.677 -1.168 -54.875 1.00 89.88 398 GLU A N 1
ATOM 3150 C CA . GLU A 1 398 ? 41.459 -2.108 -54.066 1.00 89.88 398 GLU A CA 1
ATOM 3151 C C . GLU A 1 398 ? 41.214 -1.878 -52.574 1.00 89.88 398 GLU A C 1
ATOM 3153 O O . GLU A 1 398 ? 40.850 -2.817 -51.863 1.00 89.88 398 GLU A O 1
ATOM 3158 N N . ARG A 1 399 ? 41.295 -0.623 -52.110 1.00 89.88 399 ARG A N 1
ATOM 3159 C CA . ARG A 1 399 ? 40.987 -0.267 -50.718 1.00 89.88 399 ARG A CA 1
ATOM 3160 C C . ARG A 1 399 ? 39.556 -0.624 -50.338 1.00 89.88 399 ARG A C 1
ATOM 3162 O O . ARG A 1 399 ? 39.344 -1.212 -49.284 1.00 89.88 399 ARG A O 1
ATOM 3169 N N . LEU A 1 400 ? 38.582 -0.370 -51.213 1.00 90.69 400 LEU A N 1
ATOM 3170 C CA . LEU A 1 400 ? 37.188 -0.755 -50.992 1.00 90.69 400 LEU A CA 1
ATOM 3171 C C . LEU A 1 400 ? 37.026 -2.272 -50.808 1.00 90.69 400 LEU A C 1
ATOM 3173 O O . LEU A 1 400 ? 36.300 -2.711 -49.913 1.00 90.69 400 LEU A O 1
ATOM 3177 N N . VAL A 1 401 ? 37.683 -3.079 -51.646 1.00 90.56 401 VAL A N 1
ATOM 3178 C CA . VAL A 1 401 ? 37.651 -4.546 -51.541 1.00 90.56 401 VAL A CA 1
ATOM 3179 C C . VAL A 1 401 ? 38.336 -5.010 -50.258 1.00 90.56 401 VAL A C 1
ATOM 3181 O O . VAL A 1 401 ? 37.781 -5.858 -49.559 1.00 90.56 401 VAL A O 1
ATOM 3184 N N . MET A 1 402 ? 39.481 -4.429 -49.895 1.00 88.81 402 MET A N 1
ATOM 3185 C CA . MET A 1 402 ? 40.173 -4.743 -48.641 1.00 88.81 402 MET A CA 1
ATOM 3186 C C . MET A 1 402 ? 39.313 -4.393 -47.420 1.00 88.81 402 MET A C 1
ATOM 3188 O O . MET A 1 402 ? 39.150 -5.235 -46.540 1.00 88.81 402 MET A O 1
ATOM 3192 N N . THR A 1 403 ? 38.677 -3.215 -47.387 1.00 88.06 403 THR A N 1
ATOM 3193 C CA . THR A 1 403 ? 37.781 -2.809 -46.290 1.00 88.06 403 THR A CA 1
ATOM 3194 C C . THR A 1 403 ? 36.559 -3.724 -46.196 1.00 88.06 403 THR A C 1
ATOM 3196 O O . THR A 1 403 ? 36.184 -4.137 -45.101 1.00 88.06 403 THR A O 1
ATOM 3199 N N . LYS A 1 404 ? 35.947 -4.100 -47.328 1.00 88.25 404 LYS A N 1
ATOM 3200 C CA . LYS A 1 404 ? 34.823 -5.054 -47.351 1.00 88.25 404 LYS A CA 1
ATOM 3201 C C . LYS A 1 404 ? 35.237 -6.449 -46.888 1.00 88.25 404 LYS A C 1
ATOM 3203 O O . LYS A 1 404 ? 34.484 -7.089 -46.160 1.00 88.25 404 LYS A O 1
ATOM 3208 N N . THR A 1 405 ? 36.424 -6.904 -47.280 1.00 89.38 405 THR A N 1
ATOM 3209 C CA . THR A 1 405 ? 36.976 -8.201 -46.862 1.00 89.38 405 THR A CA 1
ATOM 3210 C C . THR A 1 405 ? 37.283 -8.199 -45.368 1.00 89.38 405 THR A C 1
ATOM 3212 O O . THR A 1 405 ? 36.911 -9.136 -44.670 1.00 89.38 405 THR A O 1
ATOM 3215 N N . TYR A 1 406 ? 37.870 -7.117 -44.850 1.00 86.38 406 TYR A N 1
ATOM 3216 C CA . TYR A 1 406 ? 38.054 -6.917 -43.414 1.00 86.38 406 TYR A CA 1
ATOM 3217 C C . TYR A 1 406 ? 36.716 -6.944 -42.668 1.00 86.38 406 TYR A C 1
ATOM 3219 O O . TYR A 1 406 ? 36.595 -7.639 -41.666 1.00 86.38 406 TYR A O 1
ATOM 3227 N N . LEU A 1 407 ? 35.689 -6.260 -43.182 1.00 85.50 407 LEU A N 1
ATOM 3228 C CA . LEU A 1 407 ? 34.352 -6.253 -42.586 1.00 85.50 407 LEU A CA 1
ATOM 3229 C C . LEU A 1 407 ? 33.727 -7.657 -42.575 1.00 85.50 407 LEU A C 1
ATOM 3231 O O . LEU A 1 407 ? 33.149 -8.056 -41.568 1.00 85.50 407 LEU A O 1
ATOM 3235 N N . ALA A 1 408 ? 33.881 -8.428 -43.654 1.00 86.62 408 ALA A N 1
ATOM 3236 C CA . ALA A 1 408 ? 33.418 -9.814 -43.714 1.00 86.62 408 ALA A CA 1
ATOM 3237 C C . ALA A 1 408 ? 34.147 -10.707 -42.692 1.00 86.62 408 ALA A C 1
ATOM 3239 O O . ALA A 1 408 ? 33.500 -11.395 -41.907 1.00 86.62 408 ALA A O 1
ATOM 3240 N N . LEU A 1 409 ? 35.482 -10.635 -42.630 1.00 86.06 409 LEU A N 1
ATOM 3241 C CA . LEU A 1 409 ? 36.296 -11.414 -41.687 1.00 86.06 409 LEU A CA 1
ATOM 3242 C C . LEU A 1 409 ? 36.078 -11.002 -40.223 1.00 86.06 409 LEU A C 1
ATOM 3244 O O . LEU A 1 409 ? 36.123 -11.848 -39.327 1.00 86.06 409 LEU A O 1
ATOM 3248 N N . SER A 1 410 ? 35.831 -9.714 -39.974 1.00 83.19 410 SER A N 1
ATOM 3249 C CA . SER A 1 410 ? 35.539 -9.176 -38.646 1.00 83.19 410 SER A CA 1
ATOM 3250 C C . SER A 1 410 ? 34.151 -9.604 -38.167 1.00 83.19 410 SER A C 1
ATOM 3252 O O . SER A 1 410 ? 34.027 -10.034 -37.022 1.00 83.19 410 SER A O 1
ATOM 3254 N N . ASN A 1 411 ? 33.137 -9.572 -39.039 1.00 81.31 411 ASN A N 1
ATOM 3255 C CA . ASN A 1 411 ? 31.783 -10.032 -38.715 1.00 81.31 411 ASN A CA 1
ATOM 3256 C C . ASN A 1 411 ? 31.704 -11.549 -38.482 1.00 81.31 411 ASN A C 1
ATOM 3258 O O . ASN A 1 411 ? 30.912 -11.995 -37.660 1.00 81.31 411 ASN A O 1
ATOM 3262 N N . GLU A 1 412 ? 32.527 -12.346 -39.169 1.00 82.88 412 GLU A N 1
ATOM 3263 C CA . GLU A 1 412 ? 32.612 -13.800 -38.957 1.00 82.88 412 GLU A CA 1
ATOM 3264 C C . GLU A 1 412 ? 33.412 -14.191 -37.698 1.00 82.88 412 GLU A C 1
ATOM 3266 O O . GLU A 1 412 ? 33.585 -15.378 -37.425 1.00 82.88 412 GLU A O 1
ATOM 3271 N N . GLY A 1 413 ? 33.937 -13.221 -36.937 1.00 79.38 413 GLY A N 1
ATOM 3272 C CA . GLY A 1 413 ? 34.721 -13.478 -35.723 1.00 79.38 413 GLY A CA 1
ATOM 3273 C C . GLY A 1 413 ? 36.087 -14.130 -35.974 1.00 79.38 413 GLY A C 1
ATOM 3274 O O . GLY A 1 413 ? 36.757 -14.528 -35.026 1.00 79.38 413 GLY A O 1
ATOM 3275 N N . LYS A 1 414 ? 36.529 -14.219 -37.236 1.00 77.62 414 LYS A N 1
ATOM 3276 C CA . LYS A 1 414 ? 37.793 -14.865 -37.636 1.00 77.62 414 LYS A CA 1
ATOM 3277 C C . LYS A 1 414 ? 39.037 -14.028 -37.318 1.00 77.62 414 LYS A C 1
ATOM 3279 O O . LYS A 1 414 ? 40.144 -14.548 -37.362 1.00 77.62 414 LYS A O 1
ATOM 3284 N N . LEU A 1 415 ? 38.857 -12.749 -36.979 1.00 75.75 415 LEU A N 1
ATOM 3285 C CA . LEU A 1 415 ? 39.902 -11.824 -36.519 1.00 75.75 415 LEU A CA 1
ATOM 3286 C C . LEU A 1 415 ? 39.834 -11.658 -34.989 1.00 75.75 415 LEU A C 1
ATOM 3288 O O . LEU A 1 415 ? 39.600 -10.556 -34.476 1.00 75.75 415 LEU A O 1
ATOM 3292 N N . SER A 1 416 ? 39.954 -12.769 -34.255 1.00 67.81 416 SER A N 1
ATOM 3293 C CA . SER A 1 416 ? 39.854 -12.798 -32.787 1.00 67.81 416 SER A CA 1
ATOM 3294 C C . SER A 1 416 ? 41.074 -12.195 -32.085 1.00 67.81 416 SER A C 1
ATOM 3296 O O . SER A 1 416 ? 40.951 -11.711 -30.963 1.00 67.81 416 SER A O 1
ATOM 3298 N N . THR A 1 417 ? 42.237 -12.195 -32.740 1.00 78.38 417 THR A N 1
ATOM 3299 C CA . THR A 1 417 ? 43.495 -11.697 -32.173 1.00 78.38 417 THR A CA 1
ATOM 3300 C C . THR A 1 417 ? 43.714 -10.233 -32.549 1.00 78.38 417 THR A C 1
ATOM 3302 O O . THR A 1 417 ? 43.645 -9.867 -33.723 1.00 78.38 417 THR A O 1
ATOM 3305 N N . ASP A 1 418 ? 44.041 -9.389 -31.569 1.00 79.69 418 ASP A N 1
ATOM 3306 C CA . ASP A 1 418 ? 44.366 -7.970 -31.791 1.00 79.69 418 ASP A CA 1
ATOM 3307 C C . ASP A 1 418 ? 45.559 -7.786 -32.754 1.00 79.69 418 ASP A C 1
ATOM 3309 O O . ASP A 1 418 ? 45.609 -6.858 -33.560 1.00 79.69 418 ASP A O 1
ATOM 3313 N N . THR A 1 419 ? 46.482 -8.752 -32.759 1.00 84.00 419 THR A N 1
ATOM 3314 C CA . THR A 1 419 ? 47.616 -8.816 -33.689 1.00 84.00 419 THR A CA 1
ATOM 3315 C C . THR A 1 419 ? 47.175 -8.938 -35.150 1.00 84.00 419 THR A C 1
ATOM 3317 O O . THR A 1 419 ? 47.712 -8.235 -36.006 1.00 84.00 419 THR A O 1
ATOM 3320 N N . ASP A 1 420 ? 46.163 -9.764 -35.435 1.00 84.25 420 ASP A N 1
ATOM 3321 C CA . ASP A 1 420 ? 45.650 -9.967 -36.795 1.00 84.25 420 ASP A CA 1
ATOM 3322 C C . ASP A 1 420 ? 44.911 -8.717 -37.284 1.00 84.25 420 ASP A C 1
ATOM 3324 O O . ASP A 1 420 ? 45.065 -8.297 -38.432 1.00 84.25 420 ASP A O 1
ATOM 3328 N N . ARG A 1 421 ? 44.161 -8.058 -36.388 1.00 82.75 421 ARG A N 1
ATOM 3329 C CA . ARG A 1 421 ? 43.498 -6.777 -36.681 1.00 82.75 421 ARG A CA 1
ATOM 3330 C C . ARG A 1 421 ? 44.515 -5.695 -37.016 1.00 82.75 421 ARG A C 1
ATOM 3332 O O . ARG A 1 421 ? 44.347 -4.996 -38.013 1.00 82.75 421 ARG A O 1
ATOM 3339 N N . LYS A 1 422 ? 45.588 -5.586 -36.230 1.00 85.25 422 LYS A N 1
ATOM 3340 C CA . LYS A 1 422 ? 46.667 -4.624 -36.473 1.00 85.25 422 LYS A CA 1
ATOM 3341 C C . LYS A 1 422 ? 47.330 -4.845 -37.833 1.00 85.25 422 LYS A C 1
ATOM 3343 O O . LYS A 1 422 ? 47.530 -3.876 -38.558 1.00 85.25 422 LYS A O 1
ATOM 3348 N N . LEU A 1 423 ? 47.603 -6.098 -38.200 1.00 84.06 423 LEU A N 1
ATOM 3349 C CA . LEU A 1 423 ? 48.218 -6.441 -39.484 1.00 84.06 423 LEU A CA 1
ATOM 3350 C C . LEU A 1 423 ? 47.319 -6.061 -40.670 1.00 84.06 423 LEU A C 1
ATOM 3352 O O . LEU A 1 423 ? 47.795 -5.490 -41.652 1.00 84.06 423 LEU A O 1
ATOM 3356 N N . VAL A 1 424 ? 46.009 -6.316 -40.576 1.00 81.25 424 VAL A N 1
ATOM 3357 C CA . VAL A 1 424 ? 45.069 -5.936 -41.643 1.00 81.25 424 VAL A CA 1
ATOM 3358 C C . VAL A 1 424 ? 44.887 -4.418 -41.726 1.00 81.25 424 VAL A C 1
ATOM 3360 O O . VAL A 1 424 ? 44.838 -3.878 -42.830 1.00 81.25 424 VAL A O 1
ATOM 3363 N N . LEU A 1 425 ? 44.836 -3.709 -40.594 1.00 82.69 425 LEU A N 1
ATOM 3364 C CA . LEU A 1 425 ? 44.770 -2.243 -40.586 1.00 82.69 425 LEU A CA 1
ATOM 3365 C C . LEU A 1 425 ? 46.048 -1.618 -41.162 1.00 82.69 425 LEU A C 1
ATOM 3367 O O . LEU A 1 425 ? 45.964 -0.666 -41.934 1.00 82.69 425 LEU A O 1
ATOM 3371 N N . GLU A 1 426 ? 47.221 -2.175 -40.862 1.00 86.25 426 GLU A N 1
ATOM 3372 C CA . GLU A 1 426 ? 48.492 -1.738 -41.447 1.00 86.25 426 GLU A CA 1
ATOM 3373 C C . GLU A 1 426 ? 48.511 -1.926 -42.972 1.00 86.25 426 GLU A C 1
ATOM 3375 O O . GLU A 1 426 ? 48.935 -1.028 -43.703 1.00 86.25 426 GLU A O 1
ATOM 3380 N N . ALA A 1 427 ? 47.968 -3.041 -43.471 1.00 82.25 427 ALA A N 1
ATOM 3381 C CA . ALA A 1 427 ? 47.788 -3.251 -44.904 1.00 82.25 427 ALA A CA 1
ATOM 3382 C C . ALA A 1 427 ? 46.794 -2.248 -45.527 1.00 82.25 427 ALA A C 1
ATOM 3384 O O . ALA A 1 427 ? 47.046 -1.743 -46.621 1.00 82.25 427 ALA A O 1
ATOM 3385 N N . LEU A 1 428 ? 45.701 -1.916 -44.826 1.00 81.56 428 LEU A N 1
ATOM 3386 C CA . LEU A 1 428 ? 44.663 -0.990 -45.299 1.00 81.56 428 LEU A CA 1
ATOM 3387 C C . LEU A 1 428 ? 45.156 0.466 -45.388 1.00 81.56 428 LEU A C 1
ATOM 3389 O O . LEU A 1 428 ? 44.802 1.195 -46.317 1.00 81.56 428 LEU A O 1
ATOM 3393 N N . PHE A 1 429 ? 45.975 0.883 -44.418 1.00 81.06 429 PHE A N 1
ATOM 3394 C CA . PHE A 1 429 ? 46.486 2.250 -44.284 1.00 81.06 429 PHE A CA 1
ATOM 3395 C C . PHE A 1 429 ? 47.891 2.446 -44.851 1.00 81.06 429 PHE A C 1
ATOM 3397 O O . PHE A 1 429 ? 48.484 3.513 -44.671 1.00 81.06 429 PHE A O 1
ATOM 3404 N N . ARG A 1 430 ? 48.436 1.457 -45.568 1.00 82.56 430 ARG A N 1
ATOM 3405 C CA . ARG A 1 430 ? 49.724 1.627 -46.236 1.00 82.56 430 ARG A CA 1
ATOM 3406 C C . ARG A 1 430 ? 49.656 2.827 -47.184 1.00 82.56 430 ARG A C 1
ATOM 3408 O O . ARG A 1 430 ? 48.772 2.919 -48.044 1.00 82.56 430 ARG A O 1
ATOM 3415 N N . ALA A 1 431 ? 50.620 3.735 -47.027 1.00 75.38 431 ALA A N 1
ATOM 3416 C CA . ALA A 1 431 ? 50.802 4.849 -47.941 1.00 75.38 431 ALA A CA 1
ATOM 3417 C C . ALA A 1 431 ? 50.989 4.300 -49.356 1.00 75.38 431 ALA A C 1
ATOM 3419 O O . ALA A 1 431 ? 51.836 3.432 -49.600 1.00 75.38 431 ALA A O 1
ATOM 3420 N N . THR A 1 432 ? 50.177 4.790 -50.282 1.00 69.50 432 THR A N 1
ATOM 3421 C CA . THR A 1 432 ? 50.259 4.390 -51.679 1.00 69.50 432 THR A CA 1
ATOM 3422 C C . THR A 1 432 ? 51.631 4.766 -52.193 1.00 69.50 432 THR A C 1
ATOM 3424 O O . THR A 1 432 ? 52.037 5.926 -52.091 1.00 69.50 432 THR A O 1
ATOM 3427 N N . GLN A 1 433 ? 52.368 3.795 -52.729 1.00 62.59 433 GLN A N 1
ATOM 3428 C CA . GLN A 1 433 ? 53.640 4.093 -53.365 1.00 62.59 433 GLN A CA 1
ATOM 3429 C C . GLN A 1 433 ? 53.353 4.845 -54.663 1.00 62.59 433 GLN A C 1
ATOM 3431 O O . GLN A 1 433 ? 53.145 4.252 -55.713 1.00 62.59 433 GLN A O 1
ATOM 3436 N N . SER A 1 434 ? 53.320 6.173 -54.566 1.00 53.00 434 SER A N 1
ATOM 3437 C CA . SER A 1 434 ? 53.282 7.109 -55.686 1.00 53.00 434 SER A CA 1
ATOM 3438 C C . SER A 1 434 ? 54.641 7.129 -56.398 1.00 53.00 434 SER A C 1
ATOM 3440 O O . SER A 1 434 ? 55.248 8.183 -56.589 1.00 53.00 434 SER A O 1
ATOM 3442 N N . ASN A 1 435 ? 55.148 5.965 -56.797 1.00 54.69 435 ASN A N 1
ATOM 3443 C CA . ASN A 1 435 ? 56.155 5.930 -57.843 1.00 54.69 435 ASN A CA 1
ATOM 3444 C C . ASN A 1 435 ? 55.390 6.284 -59.118 1.00 54.69 435 ASN A C 1
ATOM 3446 O O . ASN A 1 435 ? 54.530 5.519 -59.548 1.00 54.69 435 ASN A O 1
ATOM 3450 N N . GLY A 1 436 ? 55.594 7.515 -59.597 1.00 53.88 436 GLY A N 1
ATOM 3451 C CA . GLY A 1 436 ? 54.769 8.160 -60.616 1.00 53.88 436 GLY A CA 1
ATOM 3452 C C . GLY A 1 436 ? 54.417 7.223 -61.765 1.00 53.88 436 GLY A C 1
ATOM 3453 O O . GLY A 1 436 ? 55.271 6.473 -62.236 1.00 53.88 436 GLY A O 1
ATOM 3454 N N . VAL A 1 437 ? 53.147 7.264 -62.183 1.00 56.34 437 VAL A N 1
ATOM 3455 C CA . VAL A 1 437 ? 52.625 6.481 -63.309 1.00 56.34 437 VAL A CA 1
ATOM 3456 C C . VAL A 1 437 ? 53.642 6.535 -64.456 1.00 56.34 437 VAL A C 1
ATOM 3458 O O . VAL A 1 437 ? 53.944 7.645 -64.903 1.00 56.34 437 VAL A O 1
ATOM 3461 N N . PRO A 1 438 ? 54.198 5.394 -64.912 1.00 56.59 438 PRO A N 1
ATOM 3462 C CA . PRO A 1 438 ? 55.170 5.401 -65.993 1.00 56.59 438 PRO A CA 1
ATOM 3463 C C . PRO A 1 438 ? 54.515 6.052 -67.209 1.00 56.59 438 PRO A C 1
ATOM 3465 O O . PRO A 1 438 ? 53.473 5.595 -67.684 1.00 56.59 438 PRO A O 1
ATOM 3468 N N . GLU A 1 439 ? 55.084 7.167 -67.668 1.00 51.09 439 GLU A N 1
ATOM 3469 C CA . GLU A 1 439 ? 54.588 7.851 -68.852 1.00 51.09 439 GLU A CA 1
ATOM 3470 C C . GLU A 1 439 ? 54.773 6.903 -70.037 1.00 51.09 439 GLU A C 1
ATOM 3472 O O . GLU A 1 439 ? 55.887 6.662 -70.499 1.00 51.09 439 GLU A O 1
ATOM 3477 N N . THR A 1 440 ? 53.678 6.324 -70.528 1.00 51.94 440 THR A N 1
ATOM 3478 C CA . THR A 1 440 ? 53.690 5.674 -71.834 1.00 51.94 440 THR A CA 1
ATOM 3479 C C . THR A 1 440 ? 53.985 6.774 -72.842 1.00 51.94 440 THR A C 1
ATOM 3481 O O . THR A 1 440 ? 53.114 7.603 -73.119 1.00 51.94 440 THR A O 1
ATOM 3484 N N . ALA A 1 441 ? 55.225 6.833 -73.327 1.00 48.81 441 ALA A N 1
ATOM 3485 C CA . ALA A 1 441 ? 55.626 7.762 -74.366 1.00 48.81 441 ALA A CA 1
ATOM 3486 C C . ALA A 1 441 ? 54.724 7.523 -75.581 1.00 48.81 441 ALA A C 1
ATOM 3488 O O . ALA A 1 441 ? 54.878 6.538 -76.302 1.00 48.81 441 ALA A O 1
ATOM 3489 N N . ILE A 1 442 ? 53.729 8.390 -75.777 1.00 52.75 442 ILE A N 1
ATOM 3490 C CA . ILE A 1 442 ? 52.965 8.403 -77.018 1.00 52.75 442 ILE A CA 1
ATOM 3491 C C . ILE A 1 442 ? 53.965 8.847 -78.078 1.00 52.75 442 ILE A C 1
ATOM 3493 O O . ILE A 1 442 ? 54.400 10.006 -78.055 1.00 52.75 442 ILE A O 1
ATOM 3497 N N . SER A 1 443 ? 54.351 7.927 -78.962 1.00 53.12 443 SER A N 1
ATOM 3498 C CA . SER A 1 443 ? 55.184 8.258 -80.110 1.00 53.12 443 SER A CA 1
ATOM 3499 C C . SER A 1 443 ? 54.516 9.402 -80.857 1.00 53.12 443 SER A C 1
ATOM 3501 O O . SER A 1 443 ? 53.334 9.323 -81.207 1.00 53.12 443 SER A O 1
ATOM 3503 N N . THR A 1 444 ? 55.229 10.512 -81.014 1.00 57.91 444 THR A N 1
ATOM 3504 C CA . THR A 1 444 ? 54.644 11.694 -81.654 1.00 57.91 444 THR A CA 1
ATOM 3505 C C . THR A 1 444 ? 54.232 11.343 -83.091 1.00 57.91 444 THR A C 1
ATOM 3507 O O . THR A 1 444 ? 54.862 10.484 -83.709 1.00 57.91 444 THR A O 1
ATOM 3510 N N . PRO A 1 445 ? 53.207 11.988 -83.682 1.00 52.00 445 PRO A N 1
ATOM 3511 C CA . PRO A 1 445 ? 52.861 11.765 -85.089 1.00 52.00 445 PRO A CA 1
ATOM 3512 C C . PRO A 1 445 ? 54.070 11.950 -86.018 1.00 52.00 445 PRO A C 1
ATOM 3514 O O . PRO A 1 445 ? 54.197 11.253 -87.015 1.00 52.00 445 PRO A O 1
ATOM 3517 N N . ILE A 1 446 ? 54.998 12.834 -85.637 1.00 50.81 446 ILE A N 1
ATOM 3518 C CA . ILE A 1 446 ? 56.274 13.057 -86.317 1.00 50.81 446 ILE A CA 1
ATOM 3519 C C . ILE A 1 446 ? 57.196 11.838 -86.194 1.00 50.81 446 ILE A C 1
ATOM 3521 O O . ILE A 1 446 ? 57.782 11.451 -87.191 1.00 50.81 446 ILE A O 1
ATOM 3525 N N . GLU A 1 447 ? 57.299 11.183 -85.036 1.00 59.38 447 GLU A N 1
ATOM 3526 C CA . GLU A 1 447 ? 58.041 9.918 -84.898 1.00 59.38 447 GLU A CA 1
ATOM 3527 C C . GLU A 1 447 ? 57.400 8.773 -85.689 1.00 59.38 447 GLU A C 1
ATOM 3529 O O . GLU A 1 447 ? 58.120 7.959 -86.256 1.00 59.38 447 GLU A O 1
ATOM 3534 N N . LEU A 1 448 ? 56.067 8.721 -85.779 1.00 58.72 448 LEU A N 1
ATOM 3535 C CA . LEU A 1 448 ? 55.349 7.763 -86.629 1.00 58.72 448 LEU A CA 1
ATOM 3536 C C . LEU A 1 448 ? 55.614 8.012 -88.119 1.00 58.72 448 LEU A C 1
ATOM 3538 O O . LEU A 1 448 ? 55.836 7.060 -88.862 1.00 58.72 448 LEU A O 1
ATOM 3542 N N . ILE A 1 449 ? 55.639 9.278 -88.543 1.00 60.19 449 ILE A N 1
ATOM 3543 C CA . ILE A 1 449 ? 55.970 9.676 -89.916 1.00 60.19 449 ILE A CA 1
ATOM 3544 C C . ILE A 1 449 ? 57.451 9.424 -90.207 1.00 60.19 449 ILE A C 1
ATOM 3546 O O . ILE A 1 449 ? 57.761 8.845 -91.238 1.00 60.19 449 ILE A O 1
ATOM 3550 N N . ILE A 1 450 ? 58.367 9.795 -89.306 1.00 67.50 450 ILE A N 1
ATOM 3551 C CA . ILE A 1 450 ? 59.804 9.529 -89.452 1.00 67.50 450 ILE A CA 1
ATOM 3552 C C . ILE A 1 450 ? 60.028 8.028 -89.549 1.00 67.50 450 ILE A C 1
ATOM 3554 O O . ILE A 1 450 ? 60.670 7.609 -90.499 1.00 67.50 450 ILE A O 1
ATOM 3558 N N . LYS A 1 451 ? 59.435 7.227 -88.654 1.00 66.88 451 LYS A N 1
ATOM 3559 C CA . LYS A 1 451 ? 59.532 5.766 -88.680 1.00 66.88 451 LYS A CA 1
ATOM 3560 C C . LYS A 1 451 ? 58.983 5.180 -89.981 1.00 66.88 451 LYS A C 1
ATOM 3562 O O . LYS A 1 451 ? 59.675 4.392 -90.612 1.00 66.88 451 LYS A O 1
ATOM 3567 N N . ALA A 1 452 ? 57.806 5.620 -90.430 1.00 65.19 452 ALA A N 1
ATOM 3568 C CA . ALA A 1 452 ? 57.225 5.192 -91.702 1.00 65.19 452 ALA A CA 1
ATOM 3569 C C . ALA A 1 452 ? 58.082 5.597 -92.917 1.00 65.19 452 ALA A C 1
ATOM 3571 O O . ALA A 1 452 ? 58.183 4.839 -93.877 1.00 65.19 452 ALA A O 1
ATOM 3572 N N . VAL A 1 453 ? 58.729 6.765 -92.877 1.00 65.38 453 VAL A N 1
ATOM 3573 C CA . VAL A 1 453 ? 59.623 7.243 -93.941 1.00 65.38 453 VAL A CA 1
ATOM 3574 C C . VAL A 1 453 ? 60.957 6.490 -93.925 1.00 65.38 453 VAL A C 1
ATOM 3576 O O . VAL A 1 453 ? 61.420 6.091 -94.993 1.00 65.38 453 VAL A O 1
ATOM 3579 N N . THR A 1 454 ? 61.553 6.226 -92.756 1.00 68.44 454 THR A N 1
ATOM 3580 C CA . THR A 1 454 ? 62.777 5.412 -92.641 1.00 68.44 454 THR A CA 1
ATOM 3581 C C . THR A 1 454 ? 62.551 3.946 -92.995 1.00 68.44 454 THR A C 1
ATOM 3583 O O . THR A 1 454 ? 63.419 3.369 -93.642 1.00 68.44 454 THR A O 1
ATOM 3586 N N . ASP A 1 455 ? 61.392 3.368 -92.664 1.00 63.41 455 ASP A N 1
ATOM 3587 C CA . ASP A 1 455 ? 61.047 1.984 -93.023 1.00 63.41 455 ASP A CA 1
ATOM 3588 C C . ASP A 1 455 ? 60.682 1.843 -94.519 1.00 63.41 455 ASP A C 1
ATOM 3590 O O . ASP A 1 455 ? 60.694 0.741 -95.060 1.00 63.41 455 ASP A O 1
ATOM 3594 N N . SER A 1 456 ? 60.392 2.948 -95.226 1.00 51.59 456 SER A N 1
ATOM 3595 C CA . SER A 1 456 ? 60.027 2.938 -96.656 1.00 51.59 456 SER A CA 1
ATOM 3596 C C . SER A 1 456 ? 61.207 2.961 -97.633 1.00 51.59 456 SER A C 1
ATOM 3598 O O . SER A 1 456 ? 60.983 3.002 -98.842 1.00 51.59 456 SER A O 1
ATOM 3600 N N . LYS A 1 457 ? 62.460 2.955 -97.159 1.00 48.47 457 LYS A N 1
ATOM 3601 C CA . LYS A 1 457 ? 63.630 2.890 -98.045 1.00 48.47 457 LYS A CA 1
ATOM 3602 C C . LYS A 1 457 ? 63.864 1.421 -98.432 1.00 48.47 457 LYS A C 1
ATOM 3604 O O . LYS A 1 457 ? 64.325 0.666 -97.582 1.00 48.47 457 LYS A O 1
ATOM 3609 N N . PRO A 1 458 ? 63.554 0.984 -99.669 1.00 53.72 458 PRO A N 1
ATOM 3610 C CA . PRO A 1 458 ? 63.845 -0.383 -100.070 1.00 53.72 458 PRO A CA 1
ATOM 3611 C C . PRO A 1 458 ? 65.360 -0.556 -100.153 1.00 53.72 458 PRO A C 1
ATOM 3613 O O . PRO A 1 458 ? 66.055 0.297 -100.720 1.00 53.72 458 PRO A O 1
ATOM 3616 N N . ASP A 1 459 ? 65.856 -1.665 -99.613 1.00 56.28 459 ASP A N 1
ATOM 3617 C CA . ASP A 1 459 ? 67.205 -2.149 -99.871 1.00 56.28 459 ASP A CA 1
ATOM 3618 C C . ASP A 1 459 ? 67.416 -2.232 -101.390 1.00 56.28 459 ASP A C 1
ATOM 3620 O O . ASP A 1 459 ? 66.884 -3.104 -102.080 1.00 56.28 459 ASP A O 1
ATOM 3624 N N . ARG A 1 460 ? 68.165 -1.268 -101.934 1.00 43.88 460 ARG A N 1
ATOM 3625 C CA . ARG A 1 460 ? 68.757 -1.371 -103.266 1.00 43.88 460 ARG A CA 1
ATOM 3626 C C . ARG A 1 460 ? 69.996 -2.249 -103.130 1.00 43.88 460 ARG A C 1
ATOM 3628 O O . ARG A 1 460 ? 71.040 -1.758 -102.706 1.00 43.88 460 ARG A O 1
ATOM 3635 N N . ASN A 1 461 ? 69.836 -3.523 -103.479 1.00 45.88 461 ASN A N 1
ATOM 3636 C CA . ASN A 1 461 ? 70.919 -4.312 -104.064 1.00 45.88 461 ASN A CA 1
ATOM 3637 C C . ASN A 1 461 ? 71.253 -3.782 -105.459 1.00 45.88 461 ASN A C 1
ATOM 3639 O O . ASN A 1 461 ? 70.298 -3.395 -106.179 1.00 45.88 461 ASN A O 1
#

Organism: Pseudomonas syringae (NCBI:txid317)

Secondary structure (DSSP, 8-state):
-------PEEEE-SS-EEEESSHHHHHHHHHHHHHHHTTGGGPPTT---HHHIIIIIIHHHHHHHHHHHH--SS-EEEE-TT---SSSHHHHHHHHHHHHHHHHHHHHHHHHH-TTTTTTGGG-HHHHHHHH-GGGHHHHHHHHHHHHHHS-GGGT--HHHHHHHHHHHHHHHHHHHHHHHHHHHHHHHHHHHHHHHHHHHHHHHHHHHHHHHHHHHHHHHHHHHHHHHHHHHHHHHHHHHHHHHHHHHHHHHHHHHHHHHHHHHHHHHHHHHHHHHHHHHHHHHHHHHHHHHHHHHHHHHHTTHHHHHHHHHHHHHHTT------------------------------------HHHHHHHHHHHHHHHHHHHHHHHHHHHHHHHHHHHHHHHHHHHHHHHHHHHHHHHTT---SHHHHHHHHHHHTPPP------------HHHHHHHHHHHT-----

Sequence (461 aa):
MEERIERITSVATCDESYRFPTANAFRQFIGGEFDAWSWVSGLPAPFSTDEYAHQFITKPLKAAERAFNVDGLTARHLNMSTYLSSDGELGRLAQEIRQEHGPITSFMFLLLAHPQLAGNLNQYSSLENFFKTDSLYYERGLALHLFFETINVSKLTTKKRHQAREKETLDFKTGYDKAIETASSQLKRAIADIKTSRSDQLKETKDAIRKNKRRAQLYRALLDRAAKSGHESFKSSQTALKDARSDLINAQETYHAQVDLKASVQYWTEEMDRHRKTASKWLYAVVATTAVTFLAPVLYYHLGGITGLSQASTERTVSNTGSTPAKIQKTDSFNSPTQSETAVVEPKVATDLNLSPLAAHIADLTGAALLIALLSIFIRLSLRQFNTHSYLRHESAERLVMTKTYLALSNEGKLSTDTDRKLVLEALFRATQSNGVPETAISTPIELIIKAVTDSKPDRN

Foldseek 3Di:
DPPPPQQWAWEDEQFDIDTDSDPVSLVVQLVVQCVLCVCQCVDDPPQRSVLVCVPARVPLSVVVVVVVPPDDDHHYYHYHSSYDGCPGPLNVVLVVCCVVVNNLLSVLLVCCPGVVNPVVVVVPVSSVCSLPDPVCPPSNVNSVVSNVVSPPVVVPDDPVVVVVVVVVVVVVVVVVVVVVVVVVVVVVVVVVVVVVVVVVVVVVVVVVVVVVVVVVVVVVVVVVVVVVVVVVVVVVVVVVVVVVVVVVVVVVVVVVVVVVLVVVLVVLVVQLVVLVVQLVVLVVQLVVLVVCLVVVLVVCVVCVAPVNVVVVVVVVVVVPPDDDDDDDDDDDDDDDDDDDDDDDDDDDDPPPPPVPVVNSVVRRVVRSVVVSVVSVVSSLVSVLSSVVSVVSSVVSVVLSVLSVVVVVCVVVCVPVDPVSVVVSVCVSPPDPPPPDDPRPPPQRVVNVVVVVVVVPDDPDD

Radius of gyration: 83.55 Å; chains: 1; bounding box: 127×104×206 Å